Protein AF-A0A375H707-F1 (afdb_monomer_lite)

Foldseek 3Di:
DPDDDDDPVVCCVLCVPADPLLNLLLVLLLVVCLVVVDAAAPDLVSSCVSSVPPDPVSSVSNVVNQVRQWDCPVRHTDGPVSNVRSVVCVVVVVVVVVVVVVPPDDDDDDDDDDDDDDDDDDDDDDDDDDDDDDDDDDDDDDDDDDDDDDDDDDDDDDDDDDDPVPDAFQDALVRLVVVLQVVQVVVVAGDDQDPVNSVVSNVVSVVSDDPVNSVVVSVVVVVVCVVVQDPDHDPWAFFDFFPQPDQKTFDDDVRFGFFFFPDKWKWKADLQGIWIAFQDKWKFFFAPQLFLQDPQKDWDQWDKDALCAQDSVRGSGWIWTAGHQDFFAWGKIKGDKDFDDAQFKKKKKWKWAADLAFKKKKWKFFPPPDPWIWMWMAGLVVQDTPDTDIDDDQKDFPDWDWGDSPPSIIITMTMMGGNDRPRGIIMMMITGDDPNGSTGRGPRGGTIIIGQIGMIRDDTDGDDHHRGMDMDRQWDADRGRIIRGPGRRHGRIIMIMDRDGHSWNPLWDWDWDDPVPLEIEIETFAAFTDPVVLVCVVVCVPPPDDPSGHYPWHWYFPDGRAAADDPPDDDSNYDHPPGHGHIDTD

pLDDT: mean 81.09, std 19.8, range [22.59, 98.62]

Structure (mmCIF, N/CA/C/O backbone):
data_AF-A0A375H707-F1
#
_entry.id   AF-A0A375H707-F1
#
loop_
_atom_site.group_PDB
_atom_site.id
_atom_site.type_symbol
_atom_site.label_atom_id
_atom_site.label_alt_id
_atom_site.label_comp_id
_atom_site.label_asym_id
_atom_site.label_entity_id
_atom_site.label_seq_id
_atom_site.pdbx_PDB_ins_code
_atom_site.Cartn_x
_atom_site.Cartn_y
_atom_site.Cartn_z
_atom_site.occupancy
_atom_site.B_iso_or_equiv
_atom_site.auth_seq_id
_atom_site.auth_comp_id
_atom_site.auth_asym_id
_atom_site.auth_atom_id
_atom_site.pdbx_PDB_model_num
ATOM 1 N N . MET A 1 1 ? -2.850 -8.062 61.785 1.00 69.62 1 MET A N 1
ATOM 2 C CA . MET A 1 1 ? -1.938 -6.912 61.579 1.00 69.62 1 MET A CA 1
ATOM 3 C C . MET A 1 1 ? -1.993 -6.488 60.112 1.00 69.62 1 MET A C 1
ATOM 5 O O . MET A 1 1 ? -1.886 -7.355 59.259 1.00 69.62 1 MET A O 1
ATOM 9 N N . ASN A 1 2 ? -2.177 -5.198 59.787 1.00 67.38 2 ASN A N 1
ATOM 10 C CA . ASN A 1 2 ? -2.318 -4.745 58.382 1.00 67.38 2 ASN A CA 1
ATOM 11 C C . ASN A 1 2 ? -0.975 -4.473 57.673 1.00 67.38 2 ASN A C 1
ATOM 13 O O . ASN A 1 2 ? -0.949 -4.240 56.471 1.00 67.38 2 ASN A O 1
ATOM 17 N N . PHE A 1 3 ? 0.134 -4.454 58.418 1.00 75.31 3 PHE A N 1
ATOM 18 C CA . PHE A 1 3 ? 1.475 -4.169 57.905 1.00 75.31 3 PHE A CA 1
ATOM 19 C C . PHE A 1 3 ? 2.530 -4.835 58.795 1.00 75.31 3 PHE A C 1
ATOM 21 O O . PHE A 1 3 ? 2.496 -4.637 60.008 1.00 75.31 3 PHE A O 1
ATOM 28 N N . TYR A 1 4 ? 3.488 -5.558 58.211 1.00 80.88 4 TYR A N 1
ATOM 29 C CA . TYR A 1 4 ? 4.681 -6.069 58.897 1.00 80.88 4 TYR A CA 1
ATOM 30 C C . TYR A 1 4 ? 5.937 -5.789 58.060 1.00 80.88 4 TYR A C 1
ATOM 32 O O . TYR A 1 4 ? 5.867 -5.622 56.842 1.00 80.88 4 TYR A O 1
ATOM 40 N N . LYS A 1 5 ? 7.104 -5.687 58.710 1.00 79.62 5 LYS A N 1
ATOM 41 C CA . LYS A 1 5 ? 8.368 -5.396 58.017 1.00 79.62 5 LYS A CA 1
ATOM 42 C C . LYS A 1 5 ? 9.015 -6.687 57.526 1.00 79.62 5 LYS A C 1
ATOM 44 O O . LYS A 1 5 ? 9.479 -7.495 58.329 1.00 79.62 5 LYS A O 1
ATOM 49 N N . ARG A 1 6 ? 9.135 -6.832 56.208 1.00 82.56 6 ARG A N 1
ATOM 50 C CA . ARG A 1 6 ? 9.860 -7.936 55.577 1.00 82.56 6 ARG A CA 1
ATOM 51 C C . ARG A 1 6 ? 11.265 -7.493 55.169 1.00 82.56 6 ARG A C 1
ATOM 53 O O . ARG A 1 6 ? 11.438 -6.752 54.208 1.00 82.56 6 ARG A O 1
ATOM 60 N N . TYR A 1 7 ? 12.273 -7.945 55.910 1.00 84.00 7 TYR A N 1
ATOM 61 C CA . TYR A 1 7 ? 13.680 -7.713 55.568 1.00 84.00 7 TYR A CA 1
ATOM 62 C C . TYR A 1 7 ? 14.114 -8.723 54.501 1.00 84.00 7 TYR A C 1
ATOM 64 O O . TYR A 1 7 ? 14.260 -9.908 54.794 1.00 84.00 7 TYR A O 1
ATOM 72 N N . THR A 1 8 ? 14.294 -8.258 53.264 1.00 74.94 8 THR A N 1
ATOM 73 C CA . THR A 1 8 ? 14.594 -9.100 52.092 1.00 74.94 8 THR A CA 1
ATOM 74 C C . THR A 1 8 ? 15.901 -9.876 52.228 1.00 74.94 8 THR A C 1
ATOM 76 O O . THR A 1 8 ? 15.948 -11.036 51.840 1.00 74.94 8 THR A O 1
ATOM 79 N N . GLY A 1 9 ? 16.936 -9.281 52.832 1.00 76.06 9 GLY A N 1
ATOM 80 C CA . GLY A 1 9 ? 18.223 -9.950 53.051 1.00 76.06 9 GLY A CA 1
ATOM 81 C C . GLY A 1 9 ? 18.168 -11.090 54.075 1.00 76.06 9 GLY A C 1
ATOM 82 O O . GLY A 1 9 ? 18.810 -12.115 53.874 1.00 76.06 9 GLY A O 1
ATOM 83 N N . ASP A 1 10 ? 17.383 -10.940 55.145 1.00 79.31 10 ASP A N 1
ATOM 84 C CA . ASP A 1 10 ? 17.199 -12.012 56.136 1.00 79.31 10 ASP A CA 1
ATOM 85 C C . ASP A 1 10 ? 16.290 -13.111 55.590 1.00 79.31 10 ASP A C 1
ATOM 87 O O . ASP A 1 10 ? 16.581 -14.286 55.764 1.00 79.31 10 ASP A O 1
ATOM 91 N N . TYR A 1 11 ? 15.234 -12.725 54.866 1.00 84.38 11 TYR A N 1
ATOM 92 C CA . TYR A 1 11 ? 14.370 -13.674 54.173 1.00 84.38 11 TYR A CA 1
ATOM 93 C C . TYR A 1 11 ? 15.171 -14.535 53.191 1.00 84.38 11 TYR A C 1
ATOM 95 O O . TYR A 1 11 ? 15.154 -15.751 53.302 1.00 84.38 11 TYR A O 1
ATOM 103 N N . ALA A 1 12 ? 15.943 -13.908 52.296 1.00 82.06 12 ALA A N 1
ATOM 104 C CA . ALA A 1 12 ? 16.753 -14.630 51.323 1.00 82.06 12 ALA A CA 1
ATOM 105 C C . ALA A 1 12 ? 17.788 -15.546 51.992 1.00 82.06 12 ALA A C 1
ATOM 107 O O . ALA A 1 12 ? 17.986 -16.660 51.530 1.00 82.06 12 ALA A O 1
ATOM 108 N N . ARG A 1 13 ? 18.425 -15.116 53.091 1.00 86.75 13 ARG A N 1
ATOM 109 C CA . ARG A 1 13 ? 19.383 -15.956 53.827 1.00 86.75 13 ARG A CA 1
ATOM 110 C C . ARG A 1 13 ? 18.732 -17.221 54.392 1.00 86.75 13 ARG A C 1
ATOM 112 O O . ARG A 1 13 ? 19.342 -18.281 54.317 1.00 86.75 13 ARG A O 1
ATOM 119 N N . ASP A 1 14 ? 17.528 -17.091 54.944 1.00 82.62 14 ASP A N 1
ATOM 120 C CA . ASP A 1 14 ? 16.847 -18.167 55.668 1.00 82.62 14 ASP A CA 1
ATOM 121 C C . ASP A 1 14 ? 15.998 -19.070 54.750 1.00 82.62 14 ASP A C 1
ATOM 123 O O . ASP A 1 14 ? 15.586 -20.140 55.188 1.00 82.62 14 ASP A O 1
ATOM 127 N N . THR A 1 15 ? 15.722 -18.668 53.500 1.00 89.25 15 THR A N 1
ATOM 128 C CA . THR A 1 15 ? 14.858 -19.429 52.570 1.00 89.25 15 THR A CA 1
ATOM 129 C C . THR A 1 15 ? 15.505 -19.803 51.234 1.00 89.25 15 THR A C 1
ATOM 131 O O . THR A 1 15 ? 14.836 -20.400 50.394 1.00 89.25 15 THR A O 1
ATOM 134 N N . VAL A 1 16 ? 16.791 -19.499 51.007 1.00 89.25 16 VAL A N 1
ATOM 135 C CA . VAL A 1 16 ? 17.474 -19.753 49.715 1.00 89.25 16 VAL A CA 1
ATOM 136 C C . VAL A 1 16 ? 17.452 -21.221 49.276 1.00 89.25 16 VAL A C 1
ATOM 138 O O . VAL A 1 16 ? 17.502 -21.510 48.083 1.00 89.25 16 VAL A O 1
ATOM 141 N N . HIS A 1 17 ? 17.397 -22.156 50.224 1.00 89.31 17 HIS A N 1
ATOM 142 C CA . HIS A 1 17 ? 17.394 -23.596 49.963 1.00 89.31 17 HIS A CA 1
ATOM 143 C C . HIS A 1 17 ? 15.998 -24.170 49.700 1.00 89.31 17 HIS A C 1
ATOM 145 O O . HIS A 1 17 ? 15.900 -25.342 49.334 1.00 89.31 17 HIS A O 1
ATOM 151 N N . LEU A 1 18 ? 14.936 -23.379 49.875 1.00 92.75 18 LEU A N 1
ATOM 152 C CA . LEU A 1 18 ? 13.570 -23.831 49.637 1.00 92.75 18 LEU A CA 1
ATOM 153 C C . LEU A 1 18 ? 13.277 -23.947 48.142 1.00 92.75 18 LEU A C 1
ATOM 155 O O . LEU A 1 18 ? 13.644 -23.094 47.333 1.00 92.75 18 LEU A O 1
ATOM 159 N N . SER A 1 19 ? 12.552 -24.999 47.768 1.00 93.06 19 SER A N 1
ATOM 160 C CA . SER A 1 19 ? 11.974 -25.091 46.429 1.00 93.06 19 SER A CA 1
ATOM 161 C C . SER A 1 19 ? 10.874 -24.042 46.229 1.00 93.06 19 SER A C 1
ATOM 163 O O . SER A 1 19 ? 10.275 -23.554 47.185 1.00 93.06 19 SER A O 1
ATOM 165 N N . MET A 1 20 ? 10.524 -23.742 44.973 1.00 88.62 20 MET A N 1
ATOM 166 C CA . MET A 1 20 ? 9.453 -22.780 44.648 1.00 88.62 20 MET A CA 1
ATOM 167 C C . MET A 1 20 ? 8.114 -23.091 45.341 1.00 88.62 20 MET A C 1
ATOM 169 O O . MET A 1 20 ? 7.357 -22.182 45.680 1.00 88.62 20 MET A O 1
ATOM 173 N N . VAL A 1 21 ? 7.810 -24.375 45.552 1.00 93.56 21 VAL A N 1
ATOM 174 C CA . VAL A 1 21 ? 6.570 -24.811 46.210 1.00 93.56 21 VAL A CA 1
ATOM 175 C C . VAL A 1 21 ? 6.656 -24.611 47.727 1.00 93.56 21 VAL A C 1
ATOM 177 O O . VAL A 1 21 ? 5.693 -24.143 48.333 1.00 93.56 21 VAL A O 1
ATOM 180 N N . GLU A 1 22 ? 7.806 -24.904 48.338 1.00 92.62 22 GLU A N 1
ATOM 181 C CA . GLU A 1 22 ? 8.055 -24.676 49.769 1.00 92.62 22 GLU A CA 1
ATOM 182 C C . GLU A 1 22 ? 8.103 -23.178 50.101 1.00 92.62 22 GLU A C 1
ATOM 184 O O . GLU A 1 22 ? 7.471 -22.745 51.062 1.00 92.62 22 GLU A O 1
ATOM 189 N N . ASP A 1 23 ? 8.742 -22.360 49.262 1.00 93.62 23 ASP A N 1
ATOM 190 C CA . ASP A 1 23 ? 8.782 -20.901 49.421 1.00 93.62 23 ASP A CA 1
ATOM 191 C C . ASP A 1 23 ? 7.372 -20.285 49.322 1.00 93.62 23 ASP A C 1
ATOM 193 O O . ASP A 1 23 ? 6.954 -19.475 50.157 1.00 93.62 23 ASP A O 1
ATOM 197 N N . GLY A 1 24 ? 6.568 -20.741 48.354 1.00 92.69 24 GLY A N 1
ATOM 198 C CA . GLY A 1 24 ? 5.166 -20.342 48.222 1.00 92.69 24 GLY A CA 1
ATOM 199 C C . GLY A 1 24 ? 4.296 -20.768 49.410 1.00 92.69 24 GLY A C 1
ATOM 200 O O . GLY A 1 24 ? 3.432 -20.002 49.849 1.00 92.69 24 GLY A O 1
ATOM 201 N N . ALA A 1 25 ? 4.521 -21.967 49.955 1.00 94.56 25 ALA A N 1
ATOM 202 C CA . ALA A 1 25 ? 3.844 -22.443 51.158 1.00 94.56 25 ALA A CA 1
ATOM 203 C C . ALA A 1 25 ? 4.223 -21.600 52.386 1.00 94.56 25 ALA A C 1
ATOM 205 O O . ALA A 1 25 ? 3.336 -21.121 53.095 1.00 94.56 25 ALA A O 1
ATOM 206 N N . TYR A 1 26 ? 5.515 -21.350 52.601 1.00 94.94 26 TYR A N 1
ATOM 207 C CA . TYR A 1 26 ? 6.028 -20.563 53.722 1.00 94.94 26 TYR A CA 1
ATOM 208 C C . TYR A 1 26 ? 5.453 -19.144 53.760 1.00 94.94 26 TYR A C 1
ATOM 210 O O . TYR A 1 26 ? 4.942 -18.712 54.796 1.00 94.94 26 TYR A O 1
ATOM 218 N N . ASN A 1 27 ? 5.431 -18.457 52.614 1.00 93.25 27 ASN A N 1
ATOM 219 C CA . ASN A 1 27 ? 4.857 -17.116 52.499 1.00 93.25 27 ASN A CA 1
ATOM 220 C C . ASN A 1 27 ? 3.372 -17.076 52.876 1.00 93.25 27 ASN A C 1
ATOM 222 O O . ASN A 1 27 ? 2.954 -16.236 53.671 1.00 93.25 27 ASN A O 1
ATOM 226 N N . ARG A 1 28 ? 2.569 -18.015 52.360 1.00 94.12 28 ARG A N 1
ATOM 227 C CA . ARG A 1 28 ? 1.126 -18.061 52.650 1.00 94.12 28 ARG A CA 1
ATOM 228 C C . ARG A 1 28 ? 0.836 -18.336 54.120 1.00 94.12 28 ARG A C 1
ATOM 230 O O . ARG A 1 28 ? -0.092 -17.754 54.681 1.00 94.12 28 ARG A O 1
ATOM 237 N N . LEU A 1 29 ? 1.627 -19.207 54.744 1.00 94.69 29 LEU A N 1
ATOM 238 C CA . LEU A 1 29 ? 1.511 -19.498 56.169 1.00 94.69 29 LEU A CA 1
ATOM 239 C C . LEU A 1 29 ? 1.897 -18.287 57.027 1.00 94.69 29 LEU A C 1
ATOM 241 O O . LEU A 1 29 ? 1.181 -17.974 57.979 1.00 94.69 29 LEU A O 1
ATOM 245 N N . MET A 1 30 ? 2.968 -17.569 56.669 1.00 92.69 30 MET A N 1
ATOM 246 C CA . MET A 1 30 ? 3.344 -16.315 57.327 1.00 92.69 30 MET A CA 1
ATOM 247 C C . MET A 1 30 ? 2.255 -15.248 57.206 1.00 92.69 30 MET A C 1
ATOM 249 O O . MET A 1 30 ? 1.850 -14.681 58.220 1.00 92.69 30 MET A O 1
ATOM 253 N N . ASP A 1 31 ? 1.756 -14.988 55.996 1.00 90.56 31 ASP A N 1
ATOM 254 C CA . ASP A 1 31 ? 0.742 -13.957 55.752 1.00 90.56 31 ASP A CA 1
ATOM 255 C C . ASP A 1 31 ? -0.543 -14.245 56.534 1.00 90.56 31 ASP A C 1
ATOM 257 O O . ASP A 1 31 ? -1.110 -13.353 57.172 1.00 90.56 31 ASP A O 1
ATOM 261 N N . PHE A 1 32 ? -0.974 -15.510 56.568 1.00 92.56 32 PHE A N 1
ATOM 262 C CA . PHE A 1 32 ? -2.116 -15.915 57.381 1.00 92.56 32 PHE A CA 1
ATOM 263 C C . PHE A 1 32 ? -1.867 -15.672 58.877 1.00 92.56 32 PHE A C 1
ATOM 265 O O . PHE A 1 32 ? -2.732 -15.114 59.560 1.00 92.56 32 PHE A O 1
ATOM 272 N N . TYR A 1 33 ? -0.685 -16.025 59.388 1.00 92.88 33 TYR A N 1
ATOM 273 C CA . TYR A 1 33 ? -0.327 -15.816 60.792 1.00 92.88 33 TYR A CA 1
ATOM 274 C C . TYR A 1 33 ? -0.305 -14.318 61.142 1.00 92.88 33 TYR A C 1
ATOM 276 O O . TYR A 1 33 ? -0.963 -13.902 62.093 1.00 92.88 33 TYR A O 1
ATOM 284 N N . TYR A 1 34 ? 0.352 -13.468 60.348 1.00 89.62 34 TYR A N 1
ATOM 285 C CA . TYR A 1 34 ? 0.357 -12.016 60.577 1.00 89.62 34 TYR A CA 1
ATOM 286 C C . TYR A 1 34 ? -1.035 -11.383 60.444 1.00 89.62 34 TYR A C 1
ATOM 288 O O . TYR A 1 34 ? -1.360 -10.437 61.172 1.00 89.62 34 TYR A O 1
ATOM 296 N N . SER A 1 35 ? -1.878 -11.891 59.540 1.00 87.25 35 SER A N 1
ATOM 297 C CA . SER A 1 35 ? -3.237 -11.374 59.357 1.00 87.25 35 SER A CA 1
ATOM 298 C C . SER A 1 35 ? -4.132 -11.673 60.562 1.00 87.25 35 SER A C 1
ATOM 300 O O . SER A 1 35 ? -4.827 -10.774 61.039 1.00 87.25 35 SER A O 1
ATOM 302 N N . THR A 1 36 ? -4.068 -12.897 61.097 1.00 87.31 36 THR A N 1
ATOM 303 C CA . THR A 1 36 ? -4.920 -13.347 62.206 1.00 87.31 36 THR A CA 1
ATOM 304 C C . THR A 1 36 ? -4.326 -13.064 63.581 1.00 87.31 36 THR A C 1
ATOM 306 O O . THR A 1 36 ? -5.062 -13.086 64.567 1.00 87.31 36 THR A O 1
ATOM 309 N N . GLU A 1 37 ? -3.016 -12.805 63.648 1.00 88.38 37 GLU A N 1
ATOM 310 C CA . GLU A 1 37 ? -2.221 -12.656 64.875 1.00 88.38 37 GLU A CA 1
ATOM 311 C C . GLU A 1 37 ? -2.341 -13.867 65.819 1.00 88.38 37 GLU A C 1
ATOM 313 O O . GLU A 1 37 ? -2.139 -13.760 67.031 1.00 88.38 37 GLU A O 1
ATOM 318 N N . LYS A 1 38 ? -2.690 -15.035 65.265 1.00 87.94 38 LYS A N 1
ATOM 319 C CA . LYS A 1 38 ? -2.905 -16.287 65.993 1.00 87.94 38 LYS A CA 1
ATOM 320 C C . LYS A 1 38 ? -2.035 -17.403 65.408 1.00 87.94 38 LYS A C 1
ATOM 322 O O . LYS A 1 38 ? -1.805 -17.398 64.199 1.00 87.94 38 LYS A O 1
ATOM 327 N N . PRO A 1 39 ? -1.603 -18.375 66.236 1.00 91.56 39 PRO A N 1
ATOM 328 C CA . PRO A 1 39 ? -0.927 -19.576 65.755 1.00 91.56 39 PRO A CA 1
ATOM 329 C C . PRO A 1 39 ? -1.718 -20.287 64.657 1.00 91.56 39 PRO A C 1
ATOM 331 O O . PRO A 1 39 ? -2.953 -20.247 64.642 1.00 91.56 39 PRO A O 1
ATOM 334 N N . LEU A 1 40 ? -1.007 -20.970 63.760 1.00 94.56 40 LEU A N 1
ATOM 335 C CA . LEU A 1 40 ? -1.653 -21.811 62.756 1.00 94.56 40 LEU A CA 1
ATOM 336 C C . LEU A 1 40 ? -2.401 -22.967 63.447 1.00 94.56 40 LEU A C 1
ATOM 338 O O . LEU A 1 40 ? -1.942 -23.445 64.488 1.00 94.56 40 LEU A O 1
ATOM 342 N N . PRO A 1 41 ? -3.519 -23.455 62.879 1.00 93.12 41 PRO A N 1
ATOM 343 C CA . PRO A 1 41 ? -4.287 -24.549 63.472 1.00 93.12 41 PRO A CA 1
ATOM 344 C C . PRO A 1 41 ? -3.460 -25.827 63.678 1.00 93.12 41 PRO A C 1
ATOM 346 O O . PRO A 1 41 ? -2.634 -26.165 62.835 1.00 93.12 41 PRO A O 1
ATOM 349 N N . ALA A 1 42 ? -3.743 -26.587 64.743 1.00 90.00 42 ALA A N 1
ATOM 350 C CA . ALA A 1 42 ? -3.134 -27.906 64.968 1.00 90.00 42 ALA A CA 1
ATOM 351 C C . ALA A 1 42 ? -3.553 -28.952 63.913 1.00 90.00 42 ALA A C 1
ATOM 353 O O . ALA A 1 42 ? -2.821 -29.901 63.634 1.00 90.00 42 ALA A O 1
ATOM 354 N N . ASP A 1 43 ? -4.731 -28.783 63.298 1.00 91.62 43 ASP A N 1
ATOM 355 C CA . ASP A 1 43 ? -5.188 -29.654 62.213 1.00 91.62 43 ASP A CA 1
ATOM 356 C C . ASP A 1 43 ? -4.417 -29.373 60.915 1.00 91.62 43 ASP A C 1
ATOM 358 O O . ASP A 1 43 ? -4.642 -28.365 60.239 1.00 91.62 43 ASP A O 1
ATOM 362 N N . ARG A 1 44 ? -3.567 -30.324 60.511 1.00 89.88 44 ARG A N 1
ATOM 363 C CA . ARG A 1 44 ? -2.792 -30.254 59.264 1.00 89.88 44 ARG A CA 1
ATOM 364 C C . ARG A 1 44 ? -3.658 -30.037 58.026 1.00 89.88 44 ARG A C 1
ATOM 366 O O . ARG A 1 44 ? -3.244 -29.316 57.123 1.00 89.88 44 ARG A O 1
ATOM 373 N N . LYS A 1 45 ? -4.882 -30.582 57.976 1.00 90.88 45 LYS A N 1
ATOM 374 C CA . LYS A 1 45 ? -5.777 -30.374 56.822 1.00 90.88 45 LYS A CA 1
ATOM 375 C C . LYS A 1 45 ? -6.203 -28.915 56.690 1.00 90.88 45 LYS A C 1
ATOM 377 O O . LYS A 1 45 ? -6.343 -28.420 55.571 1.00 90.88 45 LYS A O 1
ATOM 382 N N . ALA A 1 46 ? -6.395 -28.221 57.809 1.00 91.06 46 ALA A N 1
ATOM 383 C CA . ALA A 1 46 ? -6.663 -26.790 57.806 1.00 91.06 46 ALA A CA 1
ATOM 384 C C . ALA A 1 46 ? -5.433 -26.000 57.335 1.00 91.06 46 ALA A C 1
ATOM 386 O O . ALA A 1 46 ? -5.576 -25.082 56.530 1.00 91.06 46 ALA A O 1
ATOM 387 N N . VAL A 1 47 ? -4.229 -26.406 57.747 1.00 94.06 47 VAL A N 1
ATOM 388 C CA . VAL A 1 47 ? -2.976 -25.769 57.312 1.00 94.06 47 VAL A CA 1
ATOM 389 C C . VAL A 1 47 ? -2.733 -25.944 55.808 1.00 94.06 47 VAL A C 1
ATOM 391 O O . VAL A 1 47 ? -2.406 -24.971 55.129 1.00 94.06 47 VAL A O 1
ATOM 394 N N . TYR A 1 48 ? -3.001 -27.125 55.243 1.00 96.19 48 TYR A N 1
ATOM 395 C CA . TYR A 1 48 ? -2.925 -27.336 53.791 1.00 96.19 48 TYR A CA 1
ATOM 396 C C . TYR A 1 48 ? -3.894 -26.431 53.025 1.00 96.19 48 TYR A C 1
ATOM 398 O O . TYR A 1 48 ? -3.524 -25.859 52.002 1.00 96.19 48 TYR A O 1
ATOM 406 N N . ARG A 1 49 ? -5.115 -26.223 53.541 1.00 93.38 49 ARG A N 1
ATOM 407 C CA . ARG A 1 49 ? -6.079 -25.288 52.935 1.00 93.38 49 ARG A CA 1
ATOM 408 C C . ARG A 1 49 ? -5.599 -23.839 52.989 1.00 93.38 49 ARG A C 1
ATOM 410 O O . ARG A 1 49 ? -5.780 -23.123 52.009 1.00 93.38 49 ARG A O 1
ATOM 417 N N . ILE A 1 50 ? -4.965 -23.423 54.088 1.00 93.31 50 ILE A N 1
ATOM 418 C CA . ILE A 1 50 ? -4.372 -22.081 54.224 1.00 93.31 50 ILE A CA 1
ATOM 419 C C . ILE A 1 50 ? -3.252 -21.887 53.192 1.00 93.31 50 ILE A C 1
ATOM 421 O O . ILE A 1 50 ? -3.237 -20.888 52.474 1.00 93.31 50 ILE A O 1
ATOM 425 N N . ALA A 1 51 ? -2.360 -22.870 53.055 1.00 93.12 51 ALA A N 1
ATOM 426 C CA . ALA A 1 51 ? -1.278 -22.849 52.070 1.00 93.12 51 ALA A CA 1
ATOM 427 C C . ALA A 1 51 ? -1.750 -23.076 50.617 1.00 93.12 51 ALA A C 1
ATOM 429 O O . ALA A 1 51 ? -0.967 -22.886 49.685 1.00 93.12 51 ALA A O 1
ATOM 430 N N . ARG A 1 52 ? -3.028 -23.439 50.423 1.00 93.69 52 ARG A N 1
ATOM 431 C CA . ARG A 1 52 ? -3.642 -23.867 49.152 1.00 93.69 52 ARG A CA 1
ATOM 432 C C . ARG A 1 52 ? -2.995 -25.115 48.536 1.00 93.69 52 ARG A C 1
ATOM 434 O O . ARG A 1 52 ? -3.032 -25.279 47.326 1.00 93.69 52 ARG A O 1
ATOM 441 N N . ALA A 1 53 ? -2.446 -25.993 49.370 1.00 94.06 53 ALA A N 1
ATOM 442 C CA . ALA A 1 53 ? -1.858 -27.261 48.957 1.00 94.06 53 ALA A CA 1
ATOM 443 C C . ALA A 1 53 ? -2.958 -28.303 48.693 1.00 94.06 53 ALA A C 1
ATOM 445 O O . ALA A 1 53 ? -3.548 -28.865 49.623 1.00 94.06 53 ALA A O 1
ATOM 446 N N . THR A 1 54 ? -3.261 -28.535 47.418 1.00 89.12 54 THR A N 1
ATOM 447 C CA . THR A 1 54 ? -4.341 -29.424 46.965 1.00 89.12 54 THR A CA 1
ATOM 448 C C . THR A 1 54 ? -3.848 -30.820 46.611 1.00 89.12 54 THR A C 1
ATOM 450 O O . THR A 1 54 ? -4.577 -31.790 46.835 1.00 89.12 54 THR A O 1
ATOM 453 N N . ASP A 1 55 ? -2.610 -30.946 46.135 1.00 92.75 55 ASP A N 1
ATOM 454 C CA . ASP A 1 55 ? -2.002 -32.233 45.806 1.00 92.75 55 ASP A CA 1
ATOM 455 C C . ASP A 1 55 ? -1.010 -32.729 46.879 1.00 92.75 55 ASP A C 1
ATOM 457 O O . ASP A 1 55 ? -0.660 -32.031 47.833 1.00 92.75 55 ASP A O 1
ATOM 461 N N . LYS A 1 56 ? -0.569 -33.989 46.755 1.00 92.44 56 LYS A N 1
ATOM 462 C CA . LYS A 1 56 ? 0.320 -34.625 47.743 1.00 92.44 56 LYS A CA 1
ATOM 463 C C . LYS A 1 56 ? 1.740 -34.048 47.749 1.00 92.44 56 LYS A C 1
ATOM 465 O O . LYS A 1 56 ? 2.409 -34.139 48.776 1.00 92.44 56 LYS A O 1
ATOM 470 N N . ALA A 1 57 ? 2.217 -33.514 46.626 1.00 90.25 57 ALA A N 1
ATOM 471 C CA . ALA A 1 57 ? 3.550 -32.926 46.538 1.00 90.25 57 ALA A CA 1
ATOM 472 C C . ALA A 1 57 ? 3.571 -31.560 47.238 1.00 90.25 57 ALA A C 1
ATOM 474 O O . ALA A 1 57 ? 4.467 -31.296 48.037 1.00 90.25 57 ALA A O 1
ATOM 475 N N . GLU A 1 58 ? 2.529 -30.752 47.035 1.00 93.50 58 GLU A N 1
ATOM 476 C CA . GLU A 1 58 ? 2.306 -29.492 47.744 1.00 93.50 58 GLU A CA 1
ATOM 477 C C . GLU A 1 58 ? 2.111 -29.716 49.250 1.00 93.50 58 GLU A C 1
ATOM 479 O O . GLU A 1 58 ? 2.686 -28.997 50.064 1.00 93.50 58 GLU A O 1
ATOM 484 N N . GLN A 1 59 ? 1.353 -30.743 49.652 1.00 94.81 59 GLN A N 1
ATOM 485 C CA . GLN A 1 59 ? 1.176 -31.083 51.073 1.00 94.81 59 GLN A CA 1
ATOM 486 C C . GLN A 1 59 ? 2.504 -31.467 51.733 1.00 94.81 59 GLN A C 1
ATOM 488 O O . GLN A 1 59 ? 2.786 -31.028 52.847 1.00 94.81 59 GLN A O 1
ATOM 493 N N . LYS A 1 60 ? 3.356 -32.218 51.024 1.00 94.44 60 LYS A N 1
ATOM 494 C CA . LYS A 1 60 ? 4.697 -32.568 51.503 1.00 94.44 60 LYS A CA 1
ATOM 495 C C . LYS A 1 60 ? 5.598 -31.335 51.646 1.00 94.44 60 LYS A C 1
ATOM 497 O O . LYS A 1 60 ? 6.356 -31.261 52.609 1.00 94.44 60 LYS A O 1
ATOM 502 N N . ALA A 1 61 ? 5.497 -30.368 50.733 1.00 93.69 61 ALA A N 1
ATOM 503 C CA . ALA A 1 61 ? 6.200 -29.089 50.842 1.00 93.69 61 ALA A CA 1
ATOM 504 C C . ALA A 1 61 ? 5.731 -28.284 52.068 1.00 93.69 61 ALA A C 1
ATOM 506 O O . ALA A 1 61 ? 6.550 -27.753 52.811 1.00 93.69 61 ALA A O 1
ATOM 507 N N . VAL A 1 62 ? 4.421 -28.253 52.341 1.00 95.31 62 VAL A N 1
ATOM 508 C CA . VAL A 1 62 ? 3.880 -27.629 53.561 1.00 95.31 62 VAL A CA 1
ATOM 509 C C . VAL A 1 62 ? 4.394 -28.331 54.819 1.00 95.31 62 VAL A C 1
ATOM 511 O O . VAL A 1 62 ? 4.789 -27.655 55.764 1.00 95.31 62 VAL A O 1
ATOM 514 N N . ASP A 1 63 ? 4.432 -29.666 54.840 1.00 94.88 63 ASP A N 1
ATOM 515 C CA . ASP A 1 63 ? 4.967 -30.424 55.979 1.00 94.88 63 ASP A CA 1
ATOM 516 C C . ASP A 1 63 ? 6.461 -30.138 56.218 1.00 94.88 63 ASP A C 1
ATOM 518 O O . ASP A 1 63 ? 6.874 -29.987 57.368 1.00 94.88 63 ASP A O 1
ATOM 522 N N . SER A 1 64 ? 7.248 -30.029 55.141 1.00 94.62 64 SER A N 1
ATOM 523 C CA . SER A 1 64 ? 8.671 -29.653 55.167 1.00 94.62 64 SER A CA 1
ATOM 524 C C . SER A 1 64 ? 8.853 -28.290 55.844 1.00 94.62 64 SER A C 1
ATOM 526 O O . SER A 1 64 ? 9.506 -28.180 56.884 1.00 94.62 64 SER A O 1
ATOM 528 N N . VAL A 1 65 ? 8.128 -27.281 55.354 1.00 95.31 65 VAL A N 1
ATOM 529 C CA . VAL A 1 65 ? 8.138 -25.909 55.882 1.00 95.31 65 VAL A CA 1
ATOM 530 C C . VAL A 1 65 ? 7.675 -25.838 57.339 1.00 95.31 65 VAL A C 1
ATOM 532 O O . VAL A 1 65 ? 8.278 -25.130 58.146 1.00 95.31 65 VAL A O 1
ATOM 535 N N . LEU A 1 66 ? 6.613 -26.563 57.703 1.00 94.50 66 LEU A N 1
ATOM 536 C CA . LEU A 1 66 ? 6.128 -26.607 59.084 1.00 94.50 66 LEU A CA 1
ATOM 537 C C . LEU A 1 66 ? 7.177 -27.183 60.030 1.00 94.50 66 LEU A C 1
ATOM 539 O O . LEU A 1 66 ? 7.348 -26.652 61.120 1.00 94.50 66 LEU A O 1
ATOM 543 N N . SER A 1 67 ? 7.875 -28.242 59.616 1.00 92.44 67 SER A N 1
ATOM 544 C CA . SER A 1 67 ? 8.898 -28.883 60.446 1.00 92.44 67 SER A CA 1
ATOM 545 C C . SER A 1 67 ? 10.141 -28.017 60.656 1.00 92.44 67 SER A C 1
ATOM 547 O O . SER A 1 67 ? 10.793 -28.125 61.693 1.00 92.44 67 SER A O 1
ATOM 549 N N . GLU A 1 68 ? 10.456 -27.158 59.687 1.00 92.75 68 GLU A N 1
ATOM 550 C CA . GLU A 1 68 ? 11.670 -26.349 59.695 1.00 92.75 68 GLU A CA 1
ATOM 551 C C . GLU A 1 68 ? 11.471 -24.988 60.375 1.00 92.75 68 GLU A C 1
ATOM 553 O O . GLU A 1 68 ? 12.279 -24.587 61.216 1.00 92.75 68 GLU A O 1
ATOM 558 N N . PHE A 1 69 ? 10.384 -24.279 60.056 1.00 92.94 69 PHE A N 1
ATOM 559 C CA . PHE A 1 69 ? 10.199 -22.888 60.487 1.00 92.94 69 PHE A CA 1
ATOM 560 C C . PHE A 1 69 ? 9.189 -22.712 61.625 1.00 92.94 69 PHE A C 1
ATOM 562 O O . PHE A 1 69 ? 9.155 -21.654 62.262 1.00 92.94 69 PHE A O 1
ATOM 569 N N . PHE A 1 70 ? 8.367 -23.726 61.909 1.00 93.88 70 PHE A N 1
ATOM 570 C CA . PHE A 1 70 ? 7.314 -23.638 62.916 1.00 93.88 70 PHE A CA 1
ATOM 571 C C . PHE A 1 70 ? 7.514 -24.640 64.057 1.00 93.88 70 PHE A C 1
ATOM 573 O O . PHE A 1 70 ? 7.994 -25.754 63.890 1.00 93.88 70 PHE A O 1
ATOM 580 N N . GLN A 1 71 ? 7.124 -24.226 65.259 1.00 91.94 71 GLN A N 1
ATOM 581 C CA . GLN A 1 71 ? 7.158 -25.046 66.463 1.00 91.94 71 GLN A CA 1
ATOM 582 C C . GLN A 1 71 ? 5.763 -25.609 66.720 1.00 91.94 71 GLN A C 1
ATOM 584 O O . GLN A 1 71 ? 4.816 -24.841 66.903 1.00 91.94 71 GLN A O 1
ATOM 589 N N . ASP A 1 72 ? 5.636 -26.933 66.739 1.00 90.94 72 ASP A N 1
ATOM 590 C CA . ASP A 1 72 ? 4.398 -27.617 67.114 1.00 90.94 72 ASP A CA 1
ATOM 591 C C . ASP A 1 72 ? 4.230 -27.577 68.639 1.00 90.94 72 ASP A C 1
ATOM 593 O O . ASP A 1 72 ? 5.039 -28.139 69.381 1.00 90.94 72 ASP A O 1
ATOM 597 N N . THR A 1 73 ? 3.200 -26.878 69.118 1.00 86.38 73 THR A N 1
ATOM 598 C CA . THR A 1 73 ? 2.895 -26.771 70.552 1.00 86.38 73 THR A CA 1
ATOM 599 C C . THR A 1 73 ? 1.693 -27.619 70.970 1.00 86.38 73 THR A C 1
ATOM 601 O O . THR A 1 73 ? 1.151 -27.402 72.051 1.00 86.38 73 THR A O 1
ATOM 604 N N . GLY A 1 74 ? 1.215 -28.538 70.122 1.00 76.25 74 GLY A N 1
ATOM 605 C CA . GLY A 1 74 ? 0.025 -29.368 70.360 1.00 76.25 74 GLY A CA 1
ATOM 606 C C . GLY A 1 74 ? -1.313 -28.626 70.217 1.00 76.25 74 GLY A C 1
ATOM 607 O O . GLY A 1 74 ? -2.294 -29.203 69.758 1.00 76.25 74 GLY A O 1
ATOM 608 N N . GLU A 1 75 ? -1.354 -27.332 70.543 1.00 79.81 75 GLU A N 1
ATOM 609 C CA . GLU A 1 75 ? -2.507 -26.441 70.319 1.00 79.81 75 GLU A CA 1
ATOM 610 C C . GLU A 1 75 ? -2.471 -25.727 68.952 1.00 79.81 75 GLU A C 1
ATOM 612 O O . GLU A 1 75 ? -3.464 -25.133 68.528 1.00 79.81 75 GLU A O 1
ATOM 617 N N . GLY A 1 76 ? -1.339 -25.789 68.244 1.00 89.00 76 GLY A N 1
ATOM 618 C CA . GLY A 1 76 ? -1.121 -25.147 66.947 1.00 89.00 76 GLY A CA 1
ATOM 619 C C . GLY A 1 76 ? 0.362 -25.004 66.603 1.00 89.00 76 GLY A C 1
ATOM 620 O O . GLY A 1 76 ? 1.227 -25.360 67.403 1.00 89.00 76 GLY A O 1
ATOM 621 N N . PHE A 1 77 ? 0.657 -24.456 65.422 1.00 93.94 77 PHE A N 1
ATOM 622 C CA . PHE A 1 77 ? 2.033 -24.204 64.982 1.00 93.94 77 PHE A CA 1
ATOM 623 C C . PHE A 1 77 ? 2.407 -22.734 65.176 1.00 93.94 77 PHE A C 1
ATOM 625 O O . PHE A 1 77 ? 1.753 -21.832 64.640 1.00 93.94 77 PHE A O 1
ATOM 632 N N . ARG A 1 78 ? 3.474 -22.494 65.945 1.00 94.00 78 ARG A N 1
ATOM 633 C CA . ARG A 1 78 ? 3.964 -21.159 66.311 1.00 94.00 78 ARG A CA 1
ATOM 634 C C . ARG A 1 78 ? 5.237 -20.782 65.574 1.00 94.00 78 ARG A C 1
ATOM 636 O O . ARG A 1 78 ? 6.091 -21.628 65.337 1.00 94.00 78 ARG A O 1
ATOM 643 N N . HIS A 1 79 ? 5.402 -19.496 65.273 1.00 93.62 79 HIS A N 1
ATOM 644 C CA . HIS A 1 79 ? 6.603 -18.986 64.614 1.00 93.62 79 HIS A CA 1
ATOM 645 C C . HIS A 1 79 ? 7.307 -17.948 65.491 1.00 93.62 79 HIS A C 1
ATOM 647 O O . HIS A 1 79 ? 6.801 -16.846 65.713 1.00 93.62 79 HIS A O 1
ATOM 653 N N . LYS A 1 80 ? 8.524 -18.275 65.944 1.00 87.81 80 LYS A N 1
ATOM 654 C CA . LYS A 1 80 ? 9.283 -17.508 66.952 1.00 87.81 80 LYS A CA 1
ATOM 655 C C . LYS A 1 80 ? 9.417 -16.017 66.621 1.00 87.81 80 LYS A C 1
ATOM 657 O O . LYS A 1 80 ? 9.261 -15.167 67.494 1.00 87.81 80 LYS A O 1
ATOM 662 N N . ARG A 1 81 ? 9.716 -15.691 65.359 1.00 87.00 81 ARG A N 1
ATOM 663 C CA . ARG A 1 81 ? 9.866 -14.298 64.908 1.00 87.00 81 ARG A CA 1
ATOM 664 C C . ARG A 1 81 ? 8.539 -13.536 64.882 1.00 87.00 81 ARG A C 1
ATOM 666 O O . ARG A 1 81 ? 8.506 -12.387 65.309 1.00 87.00 81 ARG A O 1
ATOM 673 N N . ILE A 1 82 ? 7.473 -14.177 64.405 1.00 88.81 82 ILE A N 1
ATOM 674 C CA . ILE A 1 82 ? 6.156 -13.551 64.239 1.00 88.81 82 ILE A CA 1
ATOM 675 C C . ILE A 1 82 ? 5.581 -13.234 65.619 1.00 88.81 82 ILE A C 1
ATOM 677 O O . ILE A 1 82 ? 5.184 -12.100 65.868 1.00 88.81 82 ILE A O 1
ATOM 681 N N . ASP A 1 83 ? 5.658 -14.186 66.554 1.00 89.69 83 ASP A N 1
ATOM 682 C CA . ASP A 1 83 ? 5.220 -13.985 67.939 1.00 89.69 83 ASP A CA 1
ATOM 683 C C . ASP A 1 83 ? 5.977 -12.821 68.614 1.00 89.69 83 ASP A C 1
ATOM 685 O O . ASP A 1 83 ? 5.367 -11.978 69.273 1.00 89.69 83 ASP A O 1
ATOM 689 N N . ALA A 1 84 ? 7.293 -12.707 68.396 1.00 86.56 84 ALA A N 1
ATOM 690 C CA . ALA A 1 84 ? 8.096 -11.605 68.932 1.00 86.56 84 ALA A CA 1
ATOM 691 C C . ALA A 1 84 ? 7.751 -10.235 68.312 1.00 86.56 84 ALA A C 1
ATOM 693 O O . ALA A 1 84 ? 7.850 -9.208 68.988 1.00 86.56 84 ALA A O 1
ATOM 694 N N . GLU A 1 85 ? 7.369 -10.191 67.035 1.00 85.31 85 GLU A N 1
ATOM 695 C CA . GLU A 1 85 ? 6.938 -8.959 66.364 1.00 85.31 85 GLU A CA 1
ATOM 696 C C . GLU A 1 85 ? 5.532 -8.529 66.802 1.00 85.31 85 GLU A C 1
ATOM 698 O O . GLU A 1 85 ? 5.322 -7.343 67.071 1.00 85.31 85 GLU A O 1
ATOM 703 N N . ILE A 1 86 ? 4.606 -9.481 66.961 1.00 85.81 86 ILE A N 1
ATOM 704 C CA . ILE A 1 86 ? 3.263 -9.230 67.501 1.00 85.81 86 ILE A CA 1
ATOM 705 C C . ILE A 1 86 ? 3.370 -8.674 68.927 1.00 85.81 86 ILE A C 1
ATOM 707 O O . ILE A 1 86 ? 2.758 -7.650 69.232 1.00 85.81 86 ILE A O 1
ATOM 711 N N . GLU A 1 87 ? 4.204 -9.268 69.788 1.00 85.19 87 GLU A N 1
ATOM 712 C CA . GLU A 1 87 ? 4.395 -8.796 71.167 1.00 85.19 87 GLU A CA 1
ATOM 713 C C . GLU A 1 87 ? 4.956 -7.365 71.226 1.00 85.19 87 GLU A C 1
ATOM 715 O O . GLU A 1 87 ? 4.499 -6.540 72.016 1.00 85.19 87 GLU A O 1
ATOM 720 N N . LYS A 1 88 ? 5.890 -7.019 70.328 1.00 83.19 88 LYS A N 1
ATOM 721 C CA . LYS A 1 88 ? 6.415 -5.647 70.202 1.00 83.19 88 LYS A CA 1
ATOM 722 C C . LYS A 1 88 ? 5.375 -4.650 69.681 1.00 83.19 88 LYS A C 1
ATOM 724 O O . LYS A 1 88 ? 5.485 -3.457 69.973 1.00 83.19 88 LYS A O 1
ATOM 729 N N . ALA A 1 89 ? 4.397 -5.100 68.894 1.00 78.94 89 ALA A N 1
ATOM 730 C CA . ALA A 1 89 ? 3.366 -4.245 68.308 1.00 78.94 89 ALA A CA 1
ATOM 731 C C . ALA A 1 89 ? 2.209 -3.939 69.278 1.00 78.94 89 ALA A C 1
ATOM 733 O O . ALA A 1 89 ? 1.681 -2.823 69.241 1.00 78.94 89 ALA A O 1
ATOM 734 N N . LYS A 1 90 ? 1.864 -4.871 70.182 1.00 76.38 90 LYS A N 1
ATOM 735 C CA . LYS A 1 90 ? 0.774 -4.740 71.173 1.00 76.38 90 LYS A CA 1
ATOM 736 C C . LYS A 1 90 ? 0.721 -3.391 71.913 1.00 76.38 90 LYS A C 1
ATOM 738 O O . LYS A 1 90 ? -0.305 -2.721 71.805 1.00 76.38 90 LYS A O 1
ATOM 743 N N . PRO A 1 91 ? 1.794 -2.892 72.563 1.00 76.00 91 PRO A N 1
ATOM 744 C CA . PRO A 1 91 ? 1.714 -1.646 73.334 1.00 76.00 91 PRO A CA 1
ATOM 745 C C . PRO A 1 91 ? 1.427 -0.408 72.469 1.00 76.00 91 PRO A C 1
ATOM 747 O O . PRO A 1 91 ? 0.759 0.523 72.916 1.00 76.00 91 PRO A O 1
ATOM 750 N N . LYS A 1 92 ? 1.889 -0.388 71.209 1.00 73.69 92 LYS A N 1
ATOM 751 C CA . LYS A 1 92 ? 1.585 0.698 70.260 1.00 73.69 92 LYS A CA 1
ATOM 752 C C . LYS A 1 92 ? 0.143 0.637 69.769 1.00 73.69 92 LYS A C 1
ATOM 754 O O . LYS A 1 92 ? -0.485 1.681 69.609 1.00 73.69 92 LYS A O 1
ATOM 759 N N . VAL A 1 93 ?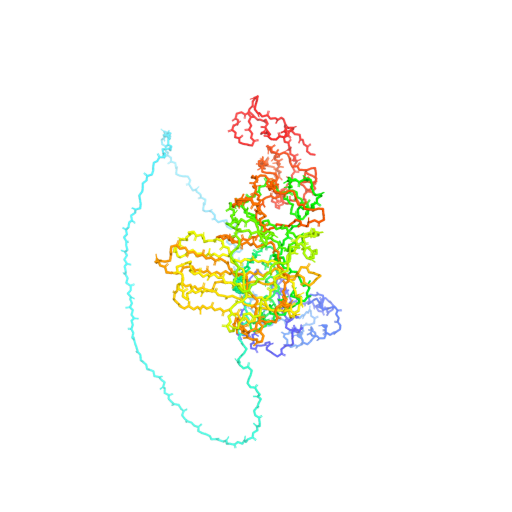 -0.370 -0.567 69.525 1.00 69.44 93 VAL A N 1
ATOM 760 C CA . VAL A 1 93 ? -1.763 -0.779 69.118 1.00 69.44 93 VAL A CA 1
ATOM 761 C C . VAL A 1 93 ? -2.708 -0.366 70.245 1.00 69.44 93 VAL A C 1
ATOM 763 O O . VAL A 1 93 ? -3.653 0.377 69.987 1.00 69.44 93 VAL A O 1
ATOM 766 N N . ASP A 1 94 ? -2.412 -0.740 71.489 1.00 75.38 94 ASP A N 1
ATOM 767 C CA . ASP A 1 94 ? -3.223 -0.374 72.653 1.00 75.38 94 ASP A CA 1
ATOM 768 C C . ASP A 1 94 ? -3.196 1.137 72.930 1.00 75.38 94 ASP A C 1
ATOM 770 O O . ASP A 1 94 ? -4.252 1.744 73.122 1.00 75.38 94 ASP A O 1
ATOM 774 N N . ALA A 1 95 ? -2.025 1.781 72.839 1.00 72.94 95 ALA A N 1
ATOM 775 C CA . ALA A 1 95 ? -1.904 3.237 72.967 1.00 72.94 95 ALA A CA 1
ATOM 776 C C . ALA A 1 95 ? -2.668 3.991 71.861 1.00 72.94 95 ALA A C 1
ATOM 778 O O . ALA A 1 95 ? -3.353 4.980 72.128 1.00 72.94 95 ALA A O 1
ATOM 779 N N . ASN A 1 96 ? -2.609 3.506 70.616 1.00 72.81 96 ASN A N 1
ATOM 780 C CA . ASN A 1 96 ? -3.362 4.086 69.504 1.00 72.81 96 ASN A CA 1
ATOM 781 C C . ASN A 1 96 ? -4.873 3.851 69.645 1.00 72.81 96 ASN A C 1
ATOM 783 O O . ASN A 1 96 ? -5.662 4.733 69.306 1.00 72.81 96 ASN A O 1
ATOM 787 N N . ARG A 1 97 ? -5.291 2.701 70.185 1.00 72.75 97 ARG A N 1
ATOM 788 C CA . ARG A 1 97 ? -6.697 2.387 70.469 1.00 72.75 97 ARG A CA 1
ATOM 789 C C . ARG A 1 97 ? -7.259 3.268 71.586 1.00 72.75 97 ARG A C 1
ATOM 791 O O . ARG A 1 97 ? -8.388 3.743 71.473 1.00 72.75 97 ARG A O 1
ATOM 798 N N . GLU A 1 98 ? -6.478 3.529 72.632 1.00 73.12 98 GLU A N 1
ATOM 799 C CA . GLU A 1 98 ? -6.802 4.502 73.684 1.00 73.12 98 GLU A CA 1
ATOM 800 C C . GLU A 1 98 ? -6.905 5.934 73.144 1.00 73.12 98 GLU A C 1
ATOM 802 O O . GLU A 1 98 ? -7.864 6.642 73.451 1.00 73.12 98 GLU A O 1
ATOM 807 N N . ASN A 1 99 ? -5.958 6.358 72.305 1.00 68.06 99 ASN A N 1
ATOM 808 C CA . ASN A 1 99 ? -5.983 7.687 71.692 1.00 68.06 99 ASN A CA 1
ATOM 809 C C . ASN A 1 99 ? -7.151 7.848 70.706 1.00 68.06 99 ASN A C 1
ATOM 811 O O . ASN A 1 99 ? -7.781 8.903 70.674 1.00 68.06 99 ASN A O 1
ATOM 815 N N . GLY A 1 100 ? -7.515 6.792 69.972 1.00 69.62 100 GLY A N 1
ATOM 816 C CA . GLY A 1 100 ? -8.698 6.770 69.109 1.00 69.62 100 GLY A CA 1
ATOM 817 C C . GLY A 1 100 ? -10.009 6.977 69.876 1.00 69.62 100 GLY A C 1
ATOM 818 O O . GLY A 1 100 ? -10.876 7.712 69.408 1.00 69.62 100 GLY A O 1
ATOM 819 N N . LYS A 1 101 ? -10.134 6.421 71.095 1.00 74.81 101 LYS A N 1
ATOM 820 C CA . LYS A 1 101 ? -11.299 6.654 71.977 1.00 74.81 101 LYS A CA 1
ATOM 821 C C . LYS A 1 101 ? -11.425 8.111 72.436 1.00 74.81 101 LYS A C 1
ATOM 823 O O . LYS A 1 101 ? -12.528 8.545 72.753 1.00 74.81 101 LYS A O 1
ATOM 828 N N . LYS A 1 102 ? -10.318 8.861 72.481 1.00 68.69 102 LYS A N 1
ATOM 829 C CA . LYS A 1 102 ? -10.287 10.265 72.931 1.00 68.69 102 LYS A CA 1
ATOM 830 C C . LYS A 1 102 ? -10.685 11.268 71.836 1.00 68.69 102 LYS A C 1
ATOM 832 O O . LYS A 1 102 ? -10.905 12.429 72.161 1.00 68.69 102 LYS A O 1
ATOM 837 N N . GLY A 1 103 ? -10.863 10.816 70.587 1.00 60.12 103 GLY A N 1
ATOM 838 C CA . GLY A 1 103 ? -11.334 11.625 69.457 1.00 60.12 103 GLY A CA 1
ATOM 839 C C . GLY A 1 103 ? -10.283 12.614 68.931 1.00 60.12 103 GLY A C 1
ATOM 840 O O . GLY A 1 103 ? -9.687 13.379 69.678 1.00 60.12 103 GLY A O 1
ATOM 841 N N . GLY A 1 104 ? -10.056 12.632 67.615 1.00 57.31 104 GLY A N 1
ATOM 842 C CA . GLY A 1 104 ? -8.970 13.401 66.981 1.00 57.31 104 GLY A CA 1
ATOM 843 C C . GLY A 1 104 ? -9.185 14.915 66.835 1.00 57.31 104 GLY A C 1
ATOM 844 O O . GLY A 1 104 ? -8.401 15.561 66.145 1.00 57.31 104 GLY A O 1
ATOM 845 N N . ARG A 1 105 ? -10.233 15.507 67.428 1.00 55.72 105 ARG A N 1
ATOM 846 C CA . ARG A 1 105 ? -10.555 16.936 67.257 1.00 55.72 105 ARG A CA 1
ATOM 847 C C . ARG A 1 105 ? -10.626 17.652 68.613 1.00 55.72 105 ARG A C 1
ATOM 849 O O . ARG A 1 105 ? -11.504 17.313 69.406 1.00 55.72 105 ARG A O 1
ATOM 856 N N . PRO A 1 106 ? -9.780 18.666 68.886 1.00 56.91 106 PRO A N 1
ATOM 857 C CA . PRO A 1 106 ? -9.918 19.492 70.082 1.00 56.91 106 PRO A CA 1
ATOM 858 C C . PRO A 1 106 ? -11.288 20.179 70.089 1.00 56.91 106 PRO A C 1
ATOM 860 O O . PRO A 1 106 ? -11.708 20.762 69.084 1.00 56.91 106 PRO A O 1
ATOM 863 N N . ARG A 1 107 ? -12.009 20.105 71.212 1.00 49.34 107 ARG A N 1
ATOM 864 C CA . ARG A 1 107 ? -13.319 20.749 71.363 1.00 49.34 107 ARG A CA 1
ATOM 865 C C . ARG A 1 107 ? -13.116 22.270 71.358 1.00 49.34 107 ARG A C 1
ATOM 867 O O . ARG A 1 107 ? -12.475 22.797 72.260 1.00 49.34 107 ARG A O 1
ATOM 874 N N . LYS A 1 108 ? -13.647 22.966 70.343 1.00 41.16 108 LYS A N 1
ATOM 875 C CA . LYS A 1 108 ? -13.680 24.439 70.282 1.00 41.16 108 LYS A CA 1
ATOM 876 C C . LYS A 1 108 ? -14.392 24.973 71.531 1.00 41.16 108 LYS A C 1
ATOM 878 O O . LYS A 1 108 ? -15.598 24.786 71.675 1.00 41.16 108 LYS A O 1
ATOM 883 N N . THR A 1 109 ? -13.662 25.639 72.415 1.00 43.28 109 THR A N 1
ATOM 884 C CA . THR A 1 109 ? -14.228 26.561 73.401 1.00 43.28 109 THR A CA 1
ATOM 885 C C . THR A 1 109 ? -14.685 27.818 72.661 1.00 43.28 109 THR A C 1
ATOM 887 O O . THR A 1 109 ? -13.915 28.416 71.913 1.00 43.28 109 THR A O 1
ATOM 890 N N . GLN A 1 110 ? -15.959 28.189 72.804 1.00 38.25 110 GLN A N 1
ATOM 891 C CA . GLN A 1 110 ? -16.473 29.466 72.304 1.00 38.25 110 GLN A CA 1
ATOM 892 C C . GLN A 1 110 ? -15.874 30.616 73.129 1.00 38.25 110 GLN A C 1
ATOM 894 O O . GLN A 1 110 ? -16.016 30.593 74.352 1.00 38.25 110 GLN A O 1
ATOM 899 N N . PRO A 1 111 ? -15.270 31.643 72.509 1.00 41.78 111 PRO A N 1
ATOM 900 C CA . PRO A 1 111 ? -15.141 32.950 73.129 1.00 41.78 111 PRO A CA 1
ATOM 901 C C . PRO A 1 111 ? -16.463 33.708 72.955 1.00 41.78 111 PRO A C 1
ATOM 903 O O . PRO A 1 111 ? -16.998 33.818 71.853 1.00 41.78 111 PRO A O 1
ATOM 906 N N . THR A 1 112 ? -16.996 34.216 74.059 1.00 44.22 112 THR A N 1
ATOM 907 C CA . THR A 1 112 ? -18.098 35.179 74.092 1.00 44.22 112 THR A CA 1
ATOM 908 C C . THR A 1 112 ? -17.631 36.540 73.567 1.00 44.22 112 THR A C 1
ATOM 910 O O . THR A 1 112 ? -16.564 36.999 73.971 1.00 44.22 112 THR A O 1
ATOM 913 N N . ASN A 1 113 ? -18.492 37.183 72.767 1.00 46.88 113 ASN A N 1
ATOM 914 C CA . ASN A 1 113 ? -18.421 38.525 72.158 1.00 46.88 113 ASN A CA 1
ATOM 915 C C . ASN A 1 113 ? -17.873 38.592 70.726 1.00 46.88 113 ASN A C 1
ATOM 917 O O . ASN A 1 113 ? -16.669 38.670 70.525 1.00 46.88 113 ASN A O 1
ATOM 921 N N . ASN A 1 114 ? -18.787 38.715 69.756 1.00 36.19 114 ASN A N 1
ATOM 922 C CA . ASN A 1 114 ? -18.558 39.465 68.519 1.00 36.19 114 ASN A CA 1
ATOM 923 C C . ASN A 1 114 ? -19.779 40.373 68.235 1.00 36.19 114 ASN A C 1
ATOM 925 O O . ASN A 1 114 ? -20.909 39.910 68.419 1.00 36.19 114 ASN A O 1
ATOM 929 N N . PRO A 1 115 ? -19.577 41.638 67.812 1.00 39.06 115 PRO A N 1
ATOM 930 C CA . PRO A 1 115 ? -20.632 42.534 67.331 1.00 39.06 115 PRO A CA 1
ATOM 931 C C . PRO A 1 115 ? -21.094 42.170 65.902 1.00 39.06 115 PRO A C 1
ATOM 933 O O . PRO A 1 115 ? -20.413 41.397 65.222 1.00 39.06 115 PRO A O 1
ATOM 936 N N . PRO A 1 116 ? -22.259 42.678 65.449 1.00 48.03 116 PRO A N 1
ATOM 937 C CA . PRO A 1 116 ? -22.886 42.246 64.209 1.00 48.03 116 PRO A CA 1
ATOM 938 C C . PRO A 1 116 ? -22.370 43.070 63.029 1.00 48.03 116 PRO A C 1
ATOM 940 O O . PRO A 1 116 ? -22.449 44.288 63.074 1.00 48.03 116 PRO A O 1
ATOM 943 N N . GLU A 1 117 ? -21.873 42.402 61.989 1.00 36.72 117 GLU A N 1
ATOM 944 C CA . GLU A 1 117 ? -22.026 42.769 60.570 1.00 36.72 117 GLU A CA 1
ATOM 945 C C . GLU A 1 117 ? -21.192 41.802 59.717 1.00 36.72 117 GLU A C 1
ATOM 947 O O . GLU A 1 117 ? -19.983 41.676 59.890 1.00 36.72 117 GLU A O 1
ATOM 952 N N . ASN A 1 118 ? -21.851 41.089 58.800 1.00 40.91 118 ASN A N 1
ATOM 953 C CA . ASN A 1 118 ? -21.189 40.339 57.733 1.00 40.91 118 ASN A CA 1
ATOM 954 C C . ASN A 1 118 ? -21.080 41.254 56.504 1.00 40.91 118 ASN A C 1
ATOM 956 O O . ASN A 1 118 ? -22.128 41.626 55.968 1.00 40.91 118 ASN A O 1
ATOM 960 N N . PRO A 1 119 ? -19.879 41.550 55.982 1.00 36.72 119 PRO A N 1
ATOM 961 C CA . PRO A 1 119 ? -19.748 42.088 54.639 1.00 36.72 119 PRO A CA 1
ATOM 962 C C . PRO A 1 119 ? -19.881 40.967 53.602 1.00 36.72 119 PRO A C 1
ATOM 964 O O . PRO A 1 119 ? -19.254 39.911 53.701 1.00 36.72 119 PRO A O 1
ATOM 967 N N . LEU A 1 120 ? -20.712 41.229 52.596 1.00 41.97 120 LEU A N 1
ATOM 968 C CA . LEU A 1 120 ? -20.797 40.495 51.338 1.00 41.97 120 LEU A CA 1
ATOM 969 C C . LEU A 1 120 ? -19.535 40.715 50.493 1.00 41.97 120 LEU A C 1
ATOM 971 O O . LEU A 1 120 ? -19.057 41.841 50.384 1.00 41.97 120 LEU A O 1
ATOM 975 N N . GLY A 1 121 ? -19.100 39.664 49.794 1.00 29.78 121 GLY A N 1
ATOM 976 C CA . GLY A 1 121 ? -18.282 39.789 48.587 1.00 29.78 121 GLY A CA 1
ATOM 977 C C . GLY A 1 121 ? -17.012 38.947 48.602 1.00 29.78 121 GLY A C 1
ATOM 978 O O . GLY A 1 121 ? -16.035 39.300 49.251 1.00 29.78 121 GLY A O 1
ATOM 979 N N . PHE A 1 122 ? -16.993 37.875 47.809 1.00 31.30 122 PHE A N 1
ATOM 980 C CA . PHE A 1 122 ? -15.743 37.394 47.227 1.00 31.30 122 PHE A CA 1
ATOM 981 C C . PHE A 1 122 ? -15.622 38.012 45.835 1.00 31.30 122 PHE A C 1
ATOM 983 O O . PHE A 1 122 ? -16.391 37.680 44.935 1.00 31.30 122 PHE A O 1
ATOM 990 N N . GLN A 1 123 ? -14.677 38.940 45.685 1.00 30.19 123 GLN A N 1
ATOM 991 C CA . GLN A 1 123 ? -14.170 39.366 44.386 1.00 30.19 123 GLN A CA 1
ATOM 992 C C . GLN A 1 123 ? -13.104 38.369 43.921 1.00 30.19 123 GLN A C 1
ATOM 994 O O . GLN A 1 123 ? -12.218 37.988 44.686 1.00 30.19 123 GLN A O 1
ATOM 999 N N . MET A 1 124 ? -13.208 37.960 42.657 1.00 37.28 124 MET A N 1
ATOM 1000 C CA . MET A 1 124 ? -12.082 37.449 41.886 1.00 37.28 124 MET A CA 1
ATOM 1001 C C . MET A 1 124 ? -11.156 38.619 41.563 1.00 37.28 124 MET A C 1
ATOM 1003 O O . MET A 1 124 ? -11.614 39.567 40.939 1.00 37.28 124 MET A O 1
ATOM 1007 N N . GLU A 1 125 ? -9.875 38.519 41.913 1.00 27.52 125 GLU A N 1
ATOM 1008 C CA . GLU A 1 125 ? -8.791 39.046 41.084 1.00 27.52 125 GLU A CA 1
ATOM 1009 C C . GLU A 1 125 ? -7.449 38.392 41.458 1.00 27.52 125 GLU A C 1
ATOM 1011 O O . GLU A 1 125 ? -7.061 38.264 42.618 1.00 27.52 125 GLU A O 1
ATOM 1016 N N . THR A 1 126 ? -6.792 37.915 40.407 1.00 37.06 126 THR A N 1
ATOM 1017 C CA . THR A 1 126 ? -5.398 37.486 40.255 1.00 37.06 126 THR A CA 1
ATOM 1018 C C . THR A 1 126 ? -4.377 38.419 40.904 1.00 37.06 126 THR A C 1
ATOM 1020 O O . THR A 1 126 ? -4.531 39.625 40.740 1.00 37.06 126 THR A O 1
ATOM 1023 N N . GLN A 1 127 ? -3.273 37.873 41.457 1.00 27.20 127 GLN A N 1
ATOM 1024 C CA . GLN A 1 127 ? -1.892 38.276 41.105 1.00 27.20 127 GLN A CA 1
ATOM 1025 C C . GLN A 1 127 ? -0.759 37.534 41.872 1.00 27.20 127 GLN A C 1
ATOM 1027 O O . GLN A 1 127 ? -0.751 37.468 43.095 1.00 27.20 127 GLN A O 1
ATOM 1032 N N . THR A 1 128 ? 0.200 37.050 41.065 1.00 27.94 128 THR A N 1
ATOM 1033 C CA . THR A 1 128 ? 1.681 37.118 41.168 1.00 27.94 128 THR A CA 1
ATOM 1034 C C . THR A 1 128 ? 2.471 36.293 42.203 1.00 27.94 128 THR A C 1
ATOM 1036 O O . THR A 1 128 ? 2.344 36.447 43.413 1.00 27.94 128 THR A O 1
ATOM 1039 N N . GLU A 1 129 ? 3.391 35.474 41.673 1.00 33.53 129 GLU A N 1
ATOM 1040 C CA . GLU A 1 129 ? 4.495 34.802 42.377 1.00 33.53 129 GLU A CA 1
ATOM 1041 C C . GLU A 1 129 ? 5.521 35.781 42.985 1.00 33.53 129 GLU A C 1
ATOM 1043 O O . GLU A 1 129 ? 5.781 36.838 42.401 1.00 33.53 129 GLU A O 1
ATOM 1048 N N . PRO A 1 130 ? 6.231 35.382 44.059 1.00 29.92 130 PRO A N 1
ATOM 1049 C CA . PRO A 1 130 ? 7.549 35.912 44.372 1.00 29.92 130 PRO A CA 1
ATOM 1050 C C . PRO A 1 130 ? 8.658 34.854 44.214 1.00 29.92 130 PRO A C 1
ATOM 1052 O O . PRO A 1 130 ? 8.648 33.794 44.838 1.00 29.92 130 PRO A O 1
ATOM 1055 N N . ASN A 1 131 ? 9.645 35.216 43.393 1.00 28.91 131 ASN A N 1
ATOM 1056 C CA . ASN A 1 131 ? 10.936 34.560 43.185 1.00 28.91 131 ASN A CA 1
ATOM 1057 C C . ASN A 1 131 ? 11.892 34.812 44.371 1.00 28.91 131 ASN A C 1
ATOM 1059 O O . ASN A 1 131 ? 11.903 35.914 44.923 1.00 28.91 131 ASN A O 1
ATOM 1063 N N . GLY A 1 132 ? 12.766 33.848 44.684 1.00 29.73 132 GLY A N 1
ATOM 1064 C CA . GLY A 1 132 ? 13.928 34.057 45.561 1.00 29.73 132 GLY A CA 1
ATOM 1065 C C . GLY A 1 132 ? 14.529 32.776 46.154 1.00 29.73 132 GLY A C 1
ATOM 1066 O O . GLY A 1 132 ? 14.093 32.324 47.209 1.00 29.73 132 GLY A O 1
ATOM 1067 N N . GLU A 1 133 ? 15.549 32.222 45.489 1.00 30.64 133 GLU A N 1
ATOM 1068 C CA . GLU A 1 133 ? 16.431 31.143 45.976 1.00 30.64 133 GLU A CA 1
ATOM 1069 C C . GLU A 1 133 ? 17.149 31.476 47.300 1.00 30.64 133 GLU A C 1
ATOM 1071 O O . GLU A 1 133 ? 17.409 32.642 47.614 1.00 30.64 133 GLU A O 1
ATOM 1076 N N . PRO A 1 134 ? 17.634 30.435 48.000 1.00 29.33 134 PRO A N 1
ATOM 1077 C CA . PRO A 1 134 ? 19.076 30.379 48.230 1.00 29.33 134 PRO A CA 1
ATOM 1078 C C . PRO A 1 134 ? 19.706 29.035 47.835 1.00 29.33 134 PRO A C 1
ATOM 1080 O O . PRO A 1 134 ? 19.265 27.959 48.238 1.00 29.33 134 PRO A O 1
ATOM 1083 N N . ALA A 1 135 ? 20.806 29.145 47.089 1.00 27.11 135 ALA A N 1
ATOM 1084 C CA . ALA A 1 135 ? 21.801 28.108 46.840 1.00 27.11 135 ALA A CA 1
ATOM 1085 C C . ALA A 1 135 ? 22.519 27.657 48.128 1.00 27.11 135 ALA A C 1
ATOM 1087 O O . ALA A 1 135 ? 22.542 28.405 49.099 1.00 27.11 135 ALA A O 1
ATOM 1088 N N . LEU A 1 136 ? 23.139 26.466 48.088 1.00 24.22 136 LEU A N 1
ATOM 1089 C CA . LEU A 1 136 ? 24.435 26.041 48.676 1.00 24.22 136 LEU A CA 1
ATOM 1090 C C . LEU A 1 136 ? 24.466 24.486 48.636 1.00 24.22 136 LEU A C 1
ATOM 1092 O O . LEU A 1 136 ? 23.467 23.869 48.975 1.00 24.22 136 LEU A O 1
ATOM 1096 N N . VAL A 1 137 ? 25.503 23.707 48.307 1.00 25.75 137 VAL A N 1
ATOM 1097 C CA . VAL A 1 137 ? 26.877 23.855 47.803 1.00 25.75 137 VAL A CA 1
ATOM 1098 C C . VAL A 1 137 ? 27.293 22.457 47.316 1.00 25.75 137 VAL A C 1
ATOM 1100 O O . VAL A 1 137 ? 27.060 21.461 48.000 1.00 25.75 137 VAL A O 1
ATOM 1103 N N . ASN A 1 138 ? 27.956 22.391 46.161 1.00 26.70 138 ASN A N 1
ATOM 1104 C CA . ASN A 1 138 ? 28.751 21.239 45.736 1.00 26.70 138 ASN A CA 1
ATOM 1105 C C . ASN A 1 138 ? 29.976 21.073 46.646 1.00 26.70 138 ASN A C 1
ATOM 1107 O O . ASN A 1 138 ? 30.792 21.989 46.736 1.00 26.70 138 ASN A O 1
ATOM 1111 N N . HIS A 1 139 ? 30.187 19.880 47.204 1.00 28.00 139 HIS A N 1
ATOM 1112 C CA . HIS A 1 139 ? 31.518 19.455 47.636 1.00 28.00 139 HIS A CA 1
ATOM 1113 C C . HIS A 1 139 ? 31.982 18.247 46.823 1.00 28.00 139 HIS A C 1
ATOM 1115 O O . HIS A 1 139 ? 31.423 17.156 46.890 1.00 28.00 139 HIS A O 1
ATOM 1121 N N . SER A 1 140 ? 33.035 18.486 46.047 1.00 25.22 140 SER A N 1
ATOM 1122 C CA . SER A 1 140 ? 33.860 17.493 45.368 1.00 25.22 140 SER A CA 1
ATOM 1123 C C . SER A 1 140 ? 35.104 17.132 46.193 1.00 25.22 140 SER A C 1
ATOM 1125 O O . SER A 1 140 ? 35.542 17.953 46.995 1.00 25.22 140 SER A O 1
ATOM 1127 N N . HIS A 1 141 ? 35.739 16.011 45.811 1.00 26.19 141 HIS A N 1
ATOM 1128 C CA . HIS A 1 141 ? 37.078 15.495 46.175 1.00 26.19 141 HIS A CA 1
ATOM 1129 C C . HIS A 1 141 ? 37.174 14.705 47.491 1.00 26.19 141 HIS A C 1
ATOM 1131 O O . HIS A 1 141 ? 36.523 15.039 48.465 1.00 26.19 141 HIS A O 1
ATOM 1137 N N . SER A 1 142 ? 38.038 13.702 47.657 1.00 25.44 142 SER A N 1
ATOM 1138 C CA . SER A 1 142 ? 38.765 12.765 46.790 1.00 25.44 142 SER A CA 1
ATOM 1139 C C . SER A 1 142 ? 39.520 11.806 47.742 1.00 25.44 142 SER A C 1
ATOM 1141 O O . SER A 1 142 ? 39.799 12.152 48.885 1.00 25.44 142 SER A O 1
ATOM 1143 N N . GLN A 1 143 ? 39.888 10.630 47.227 1.00 25.38 143 GLN A N 1
ATOM 1144 C CA . GLN A 1 143 ? 41.031 9.791 47.625 1.00 25.38 143 GLN A CA 1
ATOM 1145 C C . GLN A 1 143 ? 41.037 8.927 48.914 1.00 25.38 143 GLN A C 1
ATOM 1147 O O . GLN A 1 143 ? 41.141 9.386 50.044 1.00 25.38 143 GLN A O 1
ATOM 1152 N N . ASN A 1 144 ? 41.214 7.628 48.622 1.00 24.53 144 ASN A N 1
ATOM 1153 C CA . ASN A 1 144 ? 42.142 6.660 49.224 1.00 24.53 144 ASN A CA 1
ATOM 1154 C C . ASN A 1 144 ? 41.832 6.039 50.597 1.00 24.53 144 ASN A C 1
ATOM 1156 O O . ASN A 1 144 ? 42.069 6.633 51.644 1.00 24.53 144 ASN A O 1
ATOM 1160 N N . LYS A 1 145 ? 41.570 4.721 50.575 1.00 24.59 145 LYS A N 1
ATOM 1161 C CA . LYS A 1 145 ? 42.558 3.688 50.968 1.00 24.59 145 LYS A CA 1
ATOM 1162 C C . LYS A 1 145 ? 41.997 2.279 50.726 1.00 24.59 145 LYS A C 1
ATOM 1164 O O . LYS A 1 145 ? 41.312 1.729 51.580 1.00 24.59 145 LYS A O 1
ATOM 1169 N N . TYR A 1 146 ? 42.370 1.657 49.608 1.00 22.59 146 TYR A N 1
ATOM 1170 C CA . TYR A 1 146 ? 42.463 0.196 49.564 1.00 22.59 146 TYR A CA 1
ATOM 1171 C C . TYR A 1 146 ? 43.828 -0.195 50.128 1.00 22.59 146 TYR A C 1
ATOM 1173 O O . TYR A 1 146 ? 44.866 0.171 49.579 1.00 22.59 146 TYR A O 1
ATOM 1181 N N . LYS A 1 147 ? 43.821 -0.905 51.259 1.00 25.97 147 LYS A N 1
ATOM 1182 C CA . LYS A 1 147 ? 44.985 -1.633 51.760 1.00 25.97 147 LYS A CA 1
ATOM 1183 C C . LYS A 1 147 ? 44.834 -3.087 51.329 1.00 25.97 147 LYS A C 1
ATOM 1185 O O . LYS A 1 147 ? 43.898 -3.772 51.723 1.00 25.97 147 LYS A O 1
ATOM 1190 N N . SER A 1 148 ? 45.776 -3.492 50.494 1.00 24.70 148 SER A N 1
ATOM 1191 C CA . SER A 1 148 ? 46.118 -4.851 50.101 1.00 24.70 148 SER A CA 1
ATOM 1192 C C . SER A 1 148 ? 46.167 -5.831 51.276 1.00 24.70 148 SER A C 1
ATOM 1194 O O . SER A 1 148 ? 46.812 -5.541 52.285 1.00 24.70 148 SER A O 1
ATOM 1196 N N . TYR A 1 149 ? 45.614 -7.026 51.074 1.00 24.84 149 TYR A N 1
ATOM 1197 C CA . TYR A 1 149 ? 46.142 -8.253 51.662 1.00 24.84 149 TYR A CA 1
ATOM 1198 C C . TYR A 1 149 ? 46.354 -9.269 50.543 1.00 24.84 149 TYR A C 1
ATOM 1200 O O . TYR A 1 149 ? 45.409 -9.734 49.912 1.00 24.84 149 TYR A O 1
ATOM 1208 N N . SER A 1 150 ? 47.625 -9.553 50.280 1.00 25.05 150 SER A N 1
ATOM 1209 C CA . SER A 1 150 ? 48.083 -10.728 49.559 1.00 25.05 150 SER A CA 1
ATOM 1210 C C . SER A 1 150 ? 48.219 -11.892 50.542 1.00 25.05 150 SER A C 1
ATOM 1212 O O . SER A 1 150 ? 48.651 -11.719 51.681 1.00 25.05 150 SER A O 1
ATOM 1214 N N . GLY A 1 151 ? 47.881 -13.087 50.072 1.00 25.84 151 GLY A N 1
ATOM 1215 C CA . GLY A 1 151 ? 48.174 -14.356 50.723 1.00 25.84 151 GLY A CA 1
ATOM 1216 C C . GLY A 1 151 ? 47.841 -15.489 49.758 1.00 25.84 151 GLY A C 1
ATOM 1217 O O . GLY A 1 151 ? 46.668 -15.771 49.547 1.00 25.84 151 GLY A O 1
ATOM 1218 N N . GLY A 1 152 ? 48.871 -16.067 49.124 1.00 23.64 152 GLY A N 1
ATOM 1219 C CA . GLY A 1 152 ? 48.771 -17.299 48.323 1.00 23.64 152 GLY A CA 1
ATOM 1220 C C . GLY A 1 152 ? 48.372 -18.503 49.192 1.00 23.64 152 GLY A C 1
ATOM 1221 O O . GLY A 1 152 ? 48.191 -18.361 50.395 1.00 23.64 152 GLY A O 1
ATOM 1222 N N . VAL A 1 153 ? 48.235 -19.736 48.716 1.00 25.86 153 VAL A N 1
ATOM 1223 C CA . VAL A 1 153 ? 48.809 -20.492 47.591 1.00 25.86 153 VAL A CA 1
ATOM 1224 C C . VAL A 1 153 ? 47.896 -21.723 47.419 1.00 25.86 153 VAL A C 1
ATOM 1226 O O . VAL A 1 153 ? 47.341 -22.180 48.417 1.00 25.86 153 VAL A O 1
ATOM 1229 N N . GLY A 1 154 ? 47.805 -22.326 46.227 1.00 25.36 154 GLY A N 1
ATOM 1230 C CA . GLY A 1 154 ? 47.417 -23.743 46.131 1.00 25.36 154 GLY A CA 1
ATOM 1231 C C . GLY A 1 154 ? 46.720 -24.146 44.841 1.00 25.36 154 GLY A C 1
ATOM 1232 O O . GLY A 1 154 ? 45.504 -24.061 44.737 1.00 25.36 154 GLY A O 1
ATOM 1233 N N . ASP A 1 155 ? 47.514 -24.613 43.887 1.00 27.94 155 ASP A N 1
ATOM 1234 C CA . ASP A 1 155 ? 47.106 -25.193 42.610 1.00 27.94 155 ASP A CA 1
ATOM 1235 C C . ASP A 1 155 ? 46.512 -26.606 42.799 1.00 27.94 155 ASP A C 1
ATOM 1237 O O . ASP A 1 155 ? 47.092 -27.429 43.509 1.00 27.94 155 ASP A O 1
ATOM 1241 N N . SER A 1 156 ? 45.377 -26.901 42.160 1.00 26.59 156 SER A N 1
ATOM 1242 C CA . SER A 1 156 ? 45.060 -28.240 41.638 1.00 26.59 156 SER A CA 1
ATOM 1243 C C . SER A 1 156 ? 43.907 -28.141 40.637 1.00 26.59 156 SER A C 1
ATOM 1245 O O . SER A 1 156 ? 42.819 -27.652 40.938 1.00 26.59 156 SER A O 1
ATOM 1247 N N . GLN A 1 157 ? 44.186 -28.574 39.411 1.00 30.02 157 GLN A N 1
ATOM 1248 C CA . GLN A 1 157 ? 43.276 -28.533 38.276 1.00 30.02 157 GLN A CA 1
ATOM 1249 C C . GLN A 1 157 ? 42.043 -29.421 38.488 1.00 30.02 157 GLN A C 1
ATOM 1251 O O . GLN A 1 157 ? 42.147 -30.641 38.597 1.00 30.02 157 GLN A O 1
ATOM 1256 N N . GLY A 1 158 ? 40.870 -28.795 38.446 1.00 28.28 158 GLY A N 1
ATOM 1257 C CA . GLY A 1 158 ? 39.575 -29.429 38.234 1.00 28.28 158 GLY A CA 1
ATOM 1258 C C . GLY A 1 158 ? 38.762 -28.532 37.307 1.00 28.28 158 GLY A C 1
ATOM 1259 O O . GLY A 1 158 ? 38.622 -27.342 37.571 1.00 28.28 158 GLY A O 1
ATOM 1260 N N . VAL A 1 159 ? 38.311 -29.088 36.184 1.00 31.42 159 VAL A N 1
ATOM 1261 C CA . VAL A 1 159 ? 37.576 -28.408 35.107 1.00 31.42 159 VAL A CA 1
ATOM 1262 C C . VAL A 1 159 ? 36.458 -27.523 35.677 1.00 31.42 159 VAL A C 1
ATOM 1264 O O . VAL A 1 159 ? 35.559 -28.021 36.353 1.00 31.42 159 VAL A O 1
ATOM 1267 N N . ALA A 1 160 ? 36.531 -26.213 35.422 1.00 28.44 160 ALA A N 1
ATOM 1268 C CA . ALA A 1 160 ? 35.553 -25.247 35.912 1.00 28.44 160 ALA A CA 1
ATOM 1269 C C . ALA A 1 160 ? 34.193 -25.391 35.192 1.00 28.44 160 ALA A C 1
ATOM 1271 O O . ALA A 1 160 ? 34.168 -25.675 33.989 1.00 28.44 160 ALA A O 1
ATOM 1272 N N . PRO A 1 161 ? 33.063 -25.163 35.890 1.00 34.19 161 PRO A N 1
ATOM 1273 C CA . PRO A 1 161 ? 31.754 -24.995 35.269 1.00 34.19 161 PRO A CA 1
ATOM 1274 C C . PRO A 1 161 ? 31.742 -23.757 34.367 1.00 34.19 161 PRO A C 1
ATOM 1276 O O . PRO A 1 161 ? 32.360 -22.743 34.686 1.00 34.19 161 PRO A O 1
ATOM 1279 N N . VAL A 1 162 ? 31.018 -23.849 33.254 1.00 35.44 162 VAL A N 1
ATOM 1280 C CA . VAL A 1 162 ? 30.808 -22.748 32.307 1.00 35.44 162 VAL A CA 1
ATOM 1281 C C . VAL A 1 162 ? 30.136 -21.575 33.027 1.00 35.44 162 VAL A C 1
ATOM 1283 O O . VAL A 1 162 ? 29.077 -21.735 33.636 1.00 35.44 162 VAL A O 1
ATOM 1286 N N . ASP A 1 163 ? 30.775 -20.412 32.963 1.00 35.03 163 ASP A N 1
ATOM 1287 C CA . ASP A 1 163 ? 30.260 -19.136 33.444 1.00 35.03 163 ASP A CA 1
ATOM 1288 C C . ASP A 1 163 ? 29.075 -18.684 32.566 1.00 35.03 163 ASP A C 1
ATOM 1290 O O . ASP A 1 163 ? 29.231 -18.481 31.364 1.00 35.03 163 ASP A O 1
ATOM 1294 N N . ASN A 1 164 ? 27.883 -18.565 33.158 1.00 35.97 164 ASN A N 1
ATOM 1295 C CA . ASN A 1 164 ? 26.663 -18.053 32.515 1.00 35.97 164 ASN A CA 1
ATOM 1296 C C . ASN A 1 164 ? 26.359 -16.596 32.932 1.00 35.97 164 ASN A C 1
ATOM 1298 O O . ASN A 1 164 ? 25.206 -16.164 32.857 1.00 35.97 164 ASN A O 1
ATOM 1302 N N . SER A 1 165 ? 27.351 -15.828 33.394 1.00 38.81 165 SER A N 1
ATOM 1303 C CA . SER A 1 165 ? 27.141 -14.451 33.870 1.00 38.81 165 SER A CA 1
ATOM 1304 C C . SER A 1 165 ? 26.808 -13.412 32.783 1.00 38.81 165 SER A C 1
ATOM 1306 O O . SER A 1 165 ? 26.476 -12.281 33.126 1.00 38.81 165 SER A O 1
ATOM 1308 N N . ASP A 1 166 ? 26.735 -13.801 31.506 1.00 41.84 166 ASP A N 1
ATOM 1309 C CA . ASP A 1 166 ? 26.381 -12.917 30.380 1.00 41.84 166 ASP A CA 1
ATOM 1310 C C . ASP A 1 166 ? 24.935 -13.090 29.863 1.00 41.84 166 ASP A C 1
ATOM 1312 O O . ASP A 1 166 ? 24.661 -12.975 28.666 1.00 41.84 166 ASP A O 1
ATOM 1316 N N . SER A 1 167 ? 23.960 -13.364 30.736 1.00 50.16 167 SER A N 1
ATOM 1317 C CA . SER A 1 167 ? 22.551 -13.226 30.332 1.00 50.16 167 SER A CA 1
ATOM 1318 C C . SER A 1 167 ? 22.110 -11.766 30.505 1.00 50.16 167 SER A C 1
ATOM 1320 O O . SER A 1 167 ? 22.025 -11.307 31.645 1.00 50.16 167 SER A O 1
ATOM 1322 N N . PRO A 1 168 ? 21.833 -11.012 29.417 1.00 58.41 168 PRO A N 1
ATOM 1323 C CA . PRO A 1 168 ? 21.382 -9.629 29.531 1.00 58.41 168 PRO A CA 1
ATOM 1324 C C . PRO A 1 168 ? 20.099 -9.553 30.371 1.00 58.41 168 PRO A C 1
ATOM 1326 O O . PRO A 1 168 ? 19.290 -10.487 30.327 1.00 58.41 168 PRO A O 1
ATOM 1329 N N . PRO A 1 169 ? 19.899 -8.463 31.135 1.00 73.62 169 PRO A N 1
ATOM 1330 C CA . PRO A 1 169 ? 18.781 -8.360 32.061 1.00 73.62 169 PRO A CA 1
ATOM 1331 C C . PRO A 1 169 ? 17.433 -8.509 31.331 1.00 73.62 169 PRO A C 1
ATOM 1333 O O . PRO A 1 169 ? 17.304 -8.078 30.177 1.00 73.62 169 PRO A O 1
ATOM 1336 N N . PRO A 1 170 ? 16.424 -9.121 31.980 1.00 79.88 170 PRO A N 1
ATOM 1337 C CA . PRO A 1 170 ? 15.077 -9.188 31.433 1.00 79.88 170 PRO A CA 1
ATOM 1338 C C . PRO A 1 170 ? 14.509 -7.775 31.249 1.00 79.88 170 PRO A C 1
ATOM 1340 O O . PRO A 1 170 ? 14.759 -6.879 32.055 1.00 79.88 170 PRO A O 1
ATOM 1343 N N . LEU A 1 171 ? 13.764 -7.583 30.165 1.00 80.69 171 LEU A N 1
ATOM 1344 C CA . LEU A 1 171 ? 13.150 -6.309 29.809 1.00 80.69 171 LEU A CA 1
ATOM 1345 C C . LEU A 1 171 ? 11.845 -6.106 30.596 1.00 80.69 171 LEU A C 1
ATOM 1347 O O . LEU A 1 171 ? 11.097 -7.063 30.803 1.00 80.69 171 LEU A O 1
ATOM 1351 N N . SER A 1 172 ? 11.558 -4.862 30.990 1.00 84.19 172 SER A N 1
ATOM 1352 C CA . SER A 1 172 ? 10.250 -4.476 31.540 1.00 84.19 172 SER A CA 1
ATOM 1353 C C . SER A 1 172 ? 9.165 -4.479 30.458 1.00 84.19 172 SER A C 1
ATOM 1355 O O . SER A 1 172 ? 9.488 -4.436 29.270 1.00 84.19 172 SER A O 1
ATOM 1357 N N . ALA A 1 173 ? 7.879 -4.484 30.830 1.00 77.88 173 ALA A N 1
ATOM 1358 C CA . ALA A 1 173 ? 6.779 -4.397 29.862 1.00 77.88 173 ALA A CA 1
ATOM 1359 C C . ALA A 1 173 ? 6.907 -3.172 28.943 1.00 77.88 173 ALA A C 1
ATOM 1361 O O . ALA A 1 173 ? 6.723 -3.295 27.730 1.00 77.88 173 ALA A O 1
ATOM 1362 N N . ASP A 1 174 ? 7.291 -2.025 29.506 1.00 76.75 174 ASP A N 1
ATOM 1363 C CA . ASP A 1 174 ? 7.505 -0.787 28.755 1.00 76.75 174 ASP A CA 1
ATOM 1364 C C . ASP A 1 174 ? 8.698 -0.917 27.799 1.00 76.75 174 ASP A C 1
ATOM 1366 O O . ASP A 1 174 ? 8.570 -0.609 26.616 1.00 76.75 174 ASP A O 1
ATOM 1370 N N . ALA A 1 175 ? 9.818 -1.491 28.256 1.00 78.38 175 ALA A N 1
ATOM 1371 C CA . ALA A 1 175 ? 10.986 -1.723 27.408 1.00 78.38 175 ALA A CA 1
ATOM 1372 C C . ALA A 1 175 ? 10.700 -2.741 26.290 1.00 78.38 175 ALA A C 1
ATOM 1374 O O . ALA A 1 175 ? 11.169 -2.573 25.170 1.00 78.38 175 ALA A O 1
ATOM 1375 N N . ILE A 1 176 ? 9.907 -3.787 26.548 1.00 80.62 176 ILE A N 1
ATOM 1376 C CA . ILE A 1 176 ? 9.456 -4.724 25.506 1.00 80.62 176 ILE A CA 1
ATOM 1377 C C . ILE A 1 176 ? 8.591 -3.980 24.481 1.00 80.62 176 ILE A C 1
ATOM 1379 O O . ILE A 1 176 ? 8.773 -4.161 23.277 1.00 80.62 176 ILE A O 1
ATOM 1383 N N . GLY A 1 177 ? 7.665 -3.142 24.949 1.00 76.44 177 GLY A N 1
ATOM 1384 C CA . GLY A 1 177 ? 6.788 -2.346 24.099 1.00 76.44 177 GLY A CA 1
ATOM 1385 C C . GLY A 1 177 ? 7.555 -1.383 23.191 1.00 76.44 177 GLY A C 1
ATOM 1386 O O . GLY A 1 177 ? 7.389 -1.428 21.972 1.00 76.44 177 GLY A O 1
ATOM 1387 N N . GLU A 1 178 ? 8.423 -0.554 23.766 1.00 78.81 178 GLU A N 1
ATOM 1388 C CA . GLU A 1 178 ? 9.248 0.414 23.031 1.00 78.81 178 GLU A CA 1
ATOM 1389 C C . GLU A 1 178 ? 10.123 -0.266 21.975 1.00 78.81 178 GLU A C 1
ATOM 1391 O O . GLU A 1 178 ? 10.203 0.193 20.836 1.00 78.81 178 GLU A O 1
ATOM 1396 N N . GLN A 1 179 ? 10.730 -1.404 22.317 1.00 79.75 179 GLN A N 1
ATOM 1397 C CA . GLN A 1 179 ? 11.589 -2.145 21.395 1.00 79.75 179 GLN A CA 1
ATOM 1398 C C . GLN A 1 179 ? 10.804 -2.759 20.238 1.00 79.75 179 GLN A C 1
ATOM 1400 O O . GLN A 1 179 ? 11.264 -2.716 19.102 1.00 79.75 179 GLN A O 1
ATOM 1405 N N . LEU A 1 180 ? 9.599 -3.281 20.478 1.00 77.88 180 LEU A N 1
ATOM 1406 C CA . LEU A 1 180 ? 8.739 -3.774 19.398 1.00 77.88 180 LEU A CA 1
ATOM 1407 C C . LEU A 1 180 ? 8.305 -2.651 18.447 1.00 77.88 180 LEU A C 1
ATOM 1409 O O . LEU A 1 180 ? 8.259 -2.866 17.237 1.00 77.88 180 LEU A O 1
ATOM 1413 N N . VAL A 1 181 ? 8.018 -1.458 18.976 1.00 74.31 181 VAL A N 1
ATOM 1414 C CA . VAL A 1 181 ? 7.695 -0.279 18.157 1.00 74.31 181 VAL A CA 1
ATOM 1415 C C . VAL A 1 181 ? 8.892 0.130 17.297 1.00 74.31 181 VAL A C 1
ATOM 1417 O O . VAL A 1 181 ? 8.724 0.348 16.099 1.00 74.31 181 VAL A O 1
ATOM 1420 N N . LEU A 1 182 ? 10.097 0.175 17.874 1.00 72.62 182 LEU A N 1
ATOM 1421 C CA . LEU A 1 182 ? 11.333 0.477 17.145 1.00 72.62 182 LEU A CA 1
ATOM 1422 C C . LEU A 1 182 ? 11.617 -0.549 16.037 1.00 72.62 182 LEU A C 1
ATOM 1424 O O . LEU A 1 182 ? 11.848 -0.165 14.894 1.00 72.62 182 LEU A O 1
ATOM 1428 N N . LEU A 1 183 ? 11.526 -1.845 16.347 1.00 73.56 183 LEU A N 1
ATOM 1429 C CA . LEU A 1 183 ? 11.787 -2.929 15.394 1.00 73.56 183 LEU A CA 1
ATOM 1430 C C . LEU A 1 183 ? 10.815 -2.934 14.206 1.00 73.56 183 LEU A C 1
ATOM 1432 O O . LEU A 1 183 ? 11.197 -3.280 13.090 1.00 73.56 183 LEU A O 1
ATOM 1436 N N . GLU A 1 184 ? 9.549 -2.565 14.415 1.00 68.44 184 GLU A N 1
ATOM 1437 C CA . GLU A 1 184 ? 8.597 -2.408 13.310 1.00 68.44 184 GLU A CA 1
ATOM 1438 C C . GLU A 1 184 ? 8.836 -1.112 12.523 1.00 68.44 184 GLU A C 1
ATOM 1440 O O . GLU A 1 184 ? 8.751 -1.129 11.291 1.00 68.44 184 GLU A O 1
ATOM 1445 N N . ALA A 1 185 ? 9.223 -0.022 13.193 1.00 60.72 185 ALA A N 1
ATOM 1446 C CA . ALA A 1 185 ? 9.567 1.240 12.541 1.00 60.72 185 ALA A CA 1
ATOM 1447 C C . ALA A 1 185 ? 10.782 1.103 11.606 1.00 60.72 185 ALA A C 1
ATOM 1449 O O . ALA A 1 185 ? 10.750 1.612 10.485 1.00 60.72 185 ALA A O 1
ATOM 1450 N N . GLU A 1 186 ? 11.812 0.347 12.004 1.00 57.59 186 GLU A N 1
ATOM 1451 C CA . GLU A 1 186 ? 12.972 0.010 11.158 1.00 57.59 186 GLU A CA 1
ATOM 1452 C C . GLU A 1 186 ? 12.582 -0.758 9.886 1.00 57.59 186 GLU A C 1
ATOM 1454 O O . GLU A 1 186 ? 13.252 -0.669 8.858 1.00 57.59 186 GLU A O 1
ATOM 1459 N N . ARG A 1 187 ? 11.454 -1.475 9.923 1.00 63.06 187 ARG A N 1
ATOM 1460 C CA . ARG A 1 187 ? 10.879 -2.191 8.774 1.00 63.06 187 ARG A CA 1
ATOM 1461 C C . ARG A 1 187 ? 9.916 -1.328 7.956 1.00 63.06 187 ARG A C 1
ATOM 1463 O O . ARG A 1 187 ? 9.223 -1.851 7.081 1.00 63.06 187 ARG A O 1
ATOM 1470 N N . GLY A 1 188 ? 9.834 -0.030 8.250 1.00 45.59 188 GLY A N 1
ATOM 1471 C CA . GLY A 1 188 ? 8.908 0.903 7.611 1.00 45.59 188 GLY A CA 1
ATOM 1472 C C . GLY A 1 188 ? 7.442 0.653 7.972 1.00 45.59 188 GLY A C 1
ATOM 1473 O O . GLY A 1 188 ? 6.557 1.056 7.216 1.00 45.59 188 GLY A O 1
ATOM 1474 N N . ARG A 1 189 ? 7.166 -0.036 9.089 1.00 55.44 189 ARG A N 1
ATOM 1475 C CA . ARG A 1 189 ? 5.811 -0.336 9.567 1.00 55.44 189 ARG A CA 1
ATOM 1476 C C . ARG A 1 189 ? 5.495 0.451 10.836 1.00 55.44 189 ARG A C 1
ATOM 1478 O O . ARG A 1 189 ? 6.340 0.639 11.701 1.00 55.44 189 ARG A O 1
ATOM 1485 N N . ALA A 1 190 ? 4.249 0.901 10.955 1.00 49.50 190 ALA A N 1
ATOM 1486 C CA . ALA A 1 190 ? 3.753 1.530 12.172 1.00 49.50 190 ALA A CA 1
ATOM 1487 C C . ALA A 1 190 ? 3.121 0.463 13.076 1.00 49.50 190 ALA A C 1
ATOM 1489 O O . ALA A 1 190 ? 2.179 -0.220 12.670 1.00 49.50 190 ALA A O 1
ATOM 1490 N N . LEU A 1 191 ? 3.638 0.324 14.297 1.00 59.62 191 LEU A N 1
ATOM 1491 C CA . LEU A 1 191 ? 3.063 -0.517 15.344 1.00 59.62 191 LEU A CA 1
ATOM 1492 C C . LEU A 1 191 ? 2.497 0.382 16.446 1.00 59.62 191 LEU A C 1
ATOM 1494 O O . LEU A 1 191 ? 3.204 1.246 16.960 1.00 59.62 191 LEU A O 1
ATOM 1498 N N . ARG A 1 192 ? 1.238 0.156 16.835 1.00 59.66 192 ARG A N 1
ATOM 1499 C CA . ARG A 1 192 ? 0.620 0.816 17.992 1.00 59.66 192 ARG A CA 1
ATOM 1500 C C . ARG A 1 192 ? 0.366 -0.197 19.099 1.00 59.66 192 ARG A C 1
ATOM 1502 O O . ARG A 1 192 ? -0.274 -1.226 18.880 1.00 59.66 192 ARG A O 1
ATOM 1509 N N . LEU A 1 193 ? 0.826 0.128 20.302 1.00 61.19 193 LEU A N 1
ATOM 1510 C CA . LEU A 1 193 ? 0.470 -0.596 21.515 1.00 61.19 193 LEU A CA 1
ATOM 1511 C C . LEU A 1 193 ? -0.868 -0.048 22.016 1.00 61.19 193 LEU A C 1
ATOM 1513 O O . LEU A 1 193 ? -0.956 1.097 22.448 1.00 61.19 193 LEU A O 1
ATOM 1517 N N . SER A 1 194 ? -1.929 -0.845 21.914 1.00 59.19 194 SER A N 1
ATOM 1518 C CA . SER A 1 194 ? -3.216 -0.497 22.520 1.00 59.19 194 SER A CA 1
ATOM 1519 C C . SER A 1 194 ? -3.145 -0.609 24.047 1.00 59.19 194 SER A C 1
ATOM 1521 O O . SER A 1 194 ? -2.264 -1.273 24.594 1.00 59.19 194 SER A O 1
ATOM 1523 N N . SER A 1 195 ? -4.120 -0.045 24.761 1.00 52.59 195 SER A N 1
ATOM 1524 C CA . SER A 1 195 ? -4.264 -0.258 26.211 1.00 52.59 195 SER A CA 1
ATOM 1525 C C . SER A 1 195 ? -4.371 -1.748 26.581 1.00 52.59 195 SER A C 1
ATOM 1527 O O . SER A 1 195 ? -3.828 -2.175 27.595 1.00 52.59 195 SER A O 1
ATOM 1529 N N . ARG A 1 196 ? -4.971 -2.575 25.709 1.00 51.19 196 ARG A N 1
ATOM 1530 C CA . ARG A 1 196 ? -4.986 -4.046 25.839 1.00 51.19 196 ARG A CA 1
ATOM 1531 C C . ARG A 1 196 ? -3.613 -4.690 25.608 1.00 51.19 196 ARG A C 1
ATOM 1533 O O . ARG A 1 196 ? -3.351 -5.767 26.138 1.00 51.19 196 ARG A O 1
ATOM 1540 N N . ALA A 1 197 ? -2.732 -4.057 24.832 1.00 60.53 197 ALA A N 1
ATOM 1541 C CA . ALA A 1 197 ? -1.376 -4.547 24.605 1.00 60.53 197 ALA A CA 1
ATOM 1542 C C . ALA A 1 197 ? -0.520 -4.448 25.875 1.00 60.53 197 ALA A C 1
ATOM 1544 O O . ALA A 1 197 ? 0.324 -5.313 26.086 1.00 60.53 197 ALA A O 1
ATOM 1545 N N . HIS A 1 198 ? -0.780 -3.477 26.758 1.00 65.25 198 HIS A N 1
ATOM 1546 C CA . HIS A 1 198 ? -0.062 -3.347 28.028 1.00 65.25 198 HIS A CA 1
ATOM 1547 C C . HIS A 1 198 ? -0.244 -4.584 28.929 1.00 65.25 198 HIS A C 1
ATOM 1549 O O . HIS A 1 198 ? 0.736 -5.112 29.445 1.00 65.25 198 HIS A O 1
ATOM 1555 N N . GLU A 1 199 ? -1.452 -5.155 29.027 1.00 67.00 199 GLU A N 1
ATOM 1556 C CA . GLU A 1 199 ? -1.663 -6.420 29.756 1.00 67.00 199 GLU A CA 1
ATOM 1557 C C . GLU A 1 199 ? -0.893 -7.601 29.142 1.00 67.00 199 GLU A C 1
ATOM 1559 O O . GLU A 1 199 ? -0.395 -8.474 29.857 1.00 67.00 199 GLU A O 1
ATOM 1564 N N . ALA A 1 200 ? -0.786 -7.650 27.813 1.00 70.56 200 ALA A N 1
ATOM 1565 C CA . ALA A 1 200 ? -0.012 -8.678 27.123 1.00 70.56 200 ALA A CA 1
ATOM 1566 C C . ALA A 1 200 ? 1.500 -8.493 27.338 1.00 70.56 200 ALA A C 1
ATOM 1568 O O . ALA A 1 200 ? 2.207 -9.479 27.545 1.00 70.56 200 ALA A O 1
ATOM 1569 N N . LEU A 1 201 ? 1.981 -7.247 27.350 1.00 79.69 201 LEU A N 1
ATOM 1570 C CA . LEU A 1 201 ? 3.368 -6.899 27.653 1.00 79.69 201 LEU A CA 1
ATOM 1571 C C . LEU A 1 201 ? 3.728 -7.239 29.100 1.00 79.69 201 LEU A C 1
ATOM 1573 O O . LEU A 1 201 ? 4.772 -7.840 29.319 1.00 79.69 201 LEU A O 1
ATOM 1577 N N . LEU A 1 202 ? 2.835 -6.995 30.064 1.00 76.75 202 LEU A N 1
ATOM 1578 C CA . LEU A 1 202 ? 3.007 -7.428 31.458 1.00 76.75 202 LEU A CA 1
ATOM 1579 C C . LEU A 1 202 ? 3.101 -8.960 31.578 1.00 76.75 202 LEU A C 1
ATOM 1581 O O . LEU A 1 202 ? 3.915 -9.489 32.333 1.00 76.75 202 LEU A O 1
ATOM 1585 N N . ARG A 1 203 ? 2.318 -9.711 30.788 1.00 78.88 203 ARG A N 1
ATOM 1586 C CA . ARG A 1 203 ? 2.435 -11.184 30.716 1.00 78.88 203 ARG A CA 1
ATOM 1587 C C . ARG A 1 203 ? 3.734 -11.651 30.057 1.00 78.88 203 ARG A C 1
ATOM 1589 O O . ARG A 1 203 ? 4.160 -12.774 30.325 1.00 78.88 203 ARG A O 1
ATOM 1596 N N . LEU A 1 204 ? 4.322 -10.851 29.169 1.00 74.00 204 LEU A N 1
ATOM 1597 C CA . LEU A 1 204 ? 5.613 -11.132 28.538 1.00 74.00 204 LEU A CA 1
ATOM 1598 C C . LEU A 1 204 ? 6.775 -10.778 29.472 1.00 74.00 204 LEU A C 1
ATOM 1600 O O . LEU A 1 204 ? 7.694 -11.581 29.609 1.00 74.00 204 LEU A O 1
ATOM 1604 N N . GLU A 1 205 ? 6.700 -9.651 30.176 1.00 80.25 205 GLU A N 1
ATOM 1605 C CA . GLU A 1 205 ? 7.629 -9.270 31.244 1.00 80.25 205 GLU A CA 1
ATOM 1606 C C . GLU A 1 205 ? 7.686 -10.351 32.330 1.00 80.25 205 GLU A C 1
ATOM 1608 O O . GLU A 1 205 ? 8.769 -10.795 32.709 1.00 80.25 205 GLU A O 1
ATOM 1613 N N . ALA A 1 206 ? 6.528 -10.883 32.741 1.00 82.75 206 ALA A N 1
ATOM 1614 C CA . ALA A 1 206 ? 6.429 -11.981 33.705 1.00 82.75 206 ALA A CA 1
ATOM 1615 C C . ALA A 1 206 ? 7.114 -13.290 33.251 1.00 82.75 206 ALA A C 1
ATOM 1617 O O . ALA A 1 206 ? 7.280 -14.209 34.051 1.00 82.75 206 ALA A O 1
ATOM 1618 N N . ARG A 1 207 ? 7.516 -13.401 31.977 1.00 82.25 207 ARG A N 1
ATOM 1619 C CA . ARG A 1 207 ? 8.305 -14.528 31.446 1.00 82.25 207 ARG A CA 1
ATOM 1620 C C . ARG A 1 207 ? 9.811 -14.252 31.434 1.00 82.25 207 ARG A C 1
ATOM 1622 O O . ARG A 1 207 ? 10.550 -15.059 30.876 1.00 82.25 207 ARG A O 1
ATOM 1629 N N . HIS A 1 208 ? 10.260 -13.139 32.018 1.00 81.69 208 HIS A N 1
ATOM 1630 C CA . HIS A 1 208 ? 11.662 -12.720 32.076 1.00 81.69 208 HIS A CA 1
ATOM 1631 C C . HIS A 1 208 ? 12.339 -12.707 30.695 1.00 81.69 208 HIS A C 1
ATOM 1633 O O . HIS A 1 208 ? 13.444 -13.217 30.506 1.00 81.69 208 HIS A O 1
ATOM 1639 N N . VAL A 1 209 ? 11.653 -12.135 29.701 1.00 78.75 209 VAL A N 1
ATOM 1640 C CA . VAL A 1 209 ? 12.159 -12.052 28.327 1.00 78.75 209 VAL A CA 1
ATOM 1641 C C . VAL A 1 209 ? 13.331 -11.070 28.263 1.00 78.75 209 VAL A C 1
ATOM 1643 O O . VAL A 1 209 ? 13.172 -9.879 28.508 1.00 78.75 209 VAL A O 1
ATOM 1646 N N . ALA A 1 210 ? 14.512 -11.562 27.891 1.00 84.75 210 ALA A N 1
ATOM 1647 C CA . ALA A 1 210 ? 15.678 -10.731 27.591 1.00 84.75 210 ALA A CA 1
ATOM 1648 C C . ALA A 1 210 ? 15.703 -10.300 26.112 1.00 84.75 210 ALA A C 1
ATOM 1650 O O . ALA A 1 210 ? 15.132 -10.979 25.251 1.00 84.75 210 ALA A O 1
ATOM 1651 N N . MET A 1 211 ? 16.428 -9.221 25.792 1.00 78.56 211 MET A N 1
ATOM 1652 C CA . MET A 1 211 ? 16.513 -8.657 24.431 1.00 78.56 211 MET A CA 1
ATOM 1653 C C . MET A 1 211 ? 16.795 -9.697 23.325 1.00 78.56 211 MET A C 1
ATOM 1655 O O . MET A 1 211 ? 16.074 -9.707 22.329 1.00 78.56 211 MET A O 1
ATOM 1659 N N . PRO A 1 212 ? 17.742 -10.648 23.472 1.00 75.31 212 PRO A N 1
ATOM 1660 C CA . PRO A 1 212 ? 17.986 -11.646 22.426 1.00 75.31 212 PRO A CA 1
ATOM 1661 C C . PRO A 1 212 ? 16.797 -12.587 22.189 1.00 75.31 212 PRO A C 1
ATOM 1663 O O . PRO A 1 212 ? 16.588 -13.061 21.073 1.00 75.31 212 PRO A O 1
ATOM 1666 N N . ALA A 1 213 ? 16.016 -12.885 23.230 1.00 78.44 213 ALA A N 1
ATOM 1667 C CA . ALA A 1 213 ? 14.811 -13.696 23.104 1.00 78.44 213 ALA A CA 1
ATOM 1668 C C . ALA A 1 213 ? 13.683 -12.908 22.426 1.00 78.44 213 ALA A C 1
ATOM 1670 O O . ALA A 1 213 ? 12.999 -13.469 21.570 1.00 78.44 213 ALA A O 1
ATOM 1671 N N . LEU A 1 214 ? 13.547 -11.615 22.744 1.00 80.31 214 LEU A N 1
ATOM 1672 C CA . LEU A 1 214 ? 12.607 -10.713 22.081 1.00 80.31 214 LEU A CA 1
ATOM 1673 C C . LEU A 1 214 ? 12.916 -10.588 20.582 1.00 80.31 214 LEU A C 1
ATOM 1675 O O . LEU A 1 214 ? 12.033 -10.822 19.763 1.00 80.31 214 LEU A O 1
ATOM 1679 N N . LEU A 1 215 ? 14.177 -10.328 20.219 1.00 78.12 215 LEU A N 1
ATOM 1680 C CA . LEU A 1 215 ? 14.625 -10.220 18.824 1.00 78.12 215 LEU A CA 1
ATOM 1681 C C . LEU A 1 215 ? 14.415 -11.521 18.040 1.00 78.12 215 LEU A C 1
ATOM 1683 O O . LEU A 1 215 ? 13.938 -11.492 16.909 1.00 78.12 215 LEU A O 1
ATOM 1687 N N . ARG A 1 216 ? 14.713 -12.685 18.638 1.00 72.94 216 ARG A N 1
ATOM 1688 C CA . ARG A 1 216 ? 14.452 -13.988 17.999 1.00 72.94 216 ARG A CA 1
ATOM 1689 C C . ARG A 1 216 ? 12.961 -14.256 17.809 1.00 72.94 216 ARG A C 1
ATOM 1691 O O . ARG A 1 216 ? 12.570 -14.764 16.762 1.00 72.94 216 ARG A O 1
ATOM 1698 N N . ALA A 1 217 ? 12.137 -13.940 18.807 1.00 74.88 217 ALA A N 1
ATOM 1699 C CA . ALA A 1 217 ? 10.689 -14.109 18.719 1.00 74.88 217 ALA A CA 1
ATOM 1700 C C . ALA A 1 217 ? 10.081 -13.177 17.661 1.00 74.88 217 ALA A C 1
ATOM 1702 O O . ALA A 1 217 ? 9.248 -13.617 16.870 1.00 74.88 217 ALA A O 1
ATOM 1703 N N . HIS A 1 218 ? 10.548 -11.928 17.604 1.00 80.06 218 HIS A N 1
ATOM 1704 C CA . HIS A 1 218 ? 10.180 -10.952 16.583 1.00 80.06 218 HIS A CA 1
ATOM 1705 C C . HIS A 1 218 ? 10.588 -11.423 15.183 1.00 80.06 218 HIS A C 1
ATOM 1707 O O . HIS A 1 218 ? 9.730 -11.527 14.309 1.00 80.06 218 HIS A O 1
ATOM 1713 N N . ALA A 1 219 ? 11.842 -11.837 14.984 1.00 71.19 219 ALA A N 1
ATOM 1714 C CA . ALA A 1 219 ? 12.321 -12.374 13.709 1.00 71.19 219 ALA A CA 1
ATOM 1715 C C . ALA A 1 219 ? 11.529 -13.615 13.261 1.00 71.19 219 ALA A C 1
ATOM 1717 O O . ALA A 1 219 ? 11.176 -13.741 12.088 1.00 71.19 219 ALA A O 1
ATOM 1718 N N . LEU A 1 220 ? 11.188 -14.512 14.193 1.00 74.25 220 LEU A N 1
ATOM 1719 C CA . LEU A 1 220 ? 10.356 -15.682 13.911 1.00 74.25 220 LEU A CA 1
ATOM 1720 C C . LEU A 1 220 ? 8.921 -15.290 13.530 1.00 74.25 220 LEU A C 1
ATOM 1722 O O . LEU A 1 220 ? 8.361 -15.872 12.603 1.00 74.25 220 LEU A O 1
ATOM 1726 N N . ALA A 1 221 ? 8.324 -14.312 14.214 1.00 71.06 221 ALA A N 1
ATOM 1727 C CA . ALA A 1 221 ? 7.008 -13.783 13.860 1.00 71.06 221 ALA A CA 1
ATOM 1728 C C . ALA A 1 221 ? 7.024 -13.132 12.466 1.00 71.06 221 ALA A C 1
ATOM 1730 O O . ALA A 1 221 ? 6.120 -13.369 11.667 1.00 71.06 221 ALA A O 1
ATOM 1731 N N . CYS A 1 222 ? 8.089 -12.396 12.135 1.00 68.38 222 CYS A N 1
ATOM 1732 C CA . CYS A 1 222 ? 8.303 -11.823 10.808 1.00 68.38 222 CYS A CA 1
ATOM 1733 C C . CYS A 1 222 ? 8.418 -12.900 9.726 1.00 68.38 222 CYS A C 1
ATOM 1735 O O . CYS A 1 222 ? 7.781 -12.780 8.683 1.00 68.38 222 CYS A O 1
ATOM 1737 N N . ALA A 1 223 ? 9.201 -13.953 9.977 1.00 67.38 223 ALA A N 1
ATOM 1738 C CA . ALA A 1 223 ? 9.393 -15.059 9.043 1.00 67.38 223 ALA A CA 1
ATOM 1739 C C . ALA A 1 223 ? 8.099 -15.851 8.813 1.00 67.38 223 ALA A C 1
ATOM 1741 O O . ALA A 1 223 ? 7.786 -16.186 7.674 1.00 67.38 223 ALA A O 1
ATOM 1742 N N . ARG A 1 224 ? 7.319 -16.104 9.875 1.00 69.00 224 ARG A N 1
ATOM 1743 C CA . ARG A 1 224 ? 5.995 -16.741 9.769 1.00 69.00 224 ARG A CA 1
ATOM 1744 C C . ARG A 1 224 ? 5.052 -15.908 8.915 1.00 69.00 224 ARG A C 1
ATOM 1746 O O . ARG A 1 224 ? 4.501 -16.415 7.952 1.00 69.00 224 ARG A O 1
ATOM 1753 N N . ARG A 1 225 ? 4.970 -14.607 9.191 1.00 63.69 225 ARG A N 1
ATOM 1754 C CA . ARG A 1 225 ? 4.137 -13.697 8.407 1.00 63.69 225 ARG A CA 1
ATOM 1755 C C . ARG A 1 225 ? 4.552 -13.625 6.936 1.00 63.69 225 ARG A C 1
ATOM 1757 O O . ARG A 1 225 ? 3.699 -13.593 6.058 1.00 63.69 225 ARG A O 1
ATOM 1764 N N . ALA A 1 226 ? 5.856 -13.596 6.666 1.00 58.91 226 ALA A N 1
ATOM 1765 C CA . ALA A 1 226 ? 6.375 -13.624 5.303 1.00 58.91 226 ALA A CA 1
ATOM 1766 C C . ALA A 1 226 ? 6.012 -14.933 4.580 1.00 58.91 226 ALA A C 1
ATOM 1768 O O . ALA A 1 226 ? 5.689 -14.894 3.398 1.00 58.91 226 ALA A O 1
ATOM 1769 N N . ALA A 1 227 ? 6.020 -16.069 5.287 1.00 58.34 227 ALA A N 1
ATOM 1770 C CA . ALA A 1 227 ? 5.582 -17.357 4.749 1.00 58.34 227 ALA A CA 1
ATOM 1771 C C . ALA A 1 227 ? 4.065 -17.410 4.494 1.00 58.34 227 ALA A C 1
ATOM 1773 O O . ALA A 1 227 ? 3.641 -18.006 3.508 1.00 58.34 227 ALA A O 1
ATOM 1774 N N . ASP A 1 228 ? 3.270 -16.743 5.335 1.00 58.31 228 ASP A N 1
ATOM 1775 C CA . ASP A 1 228 ? 1.816 -16.605 5.168 1.00 58.31 228 ASP A CA 1
ATOM 1776 C C . ASP A 1 228 ? 1.440 -15.609 4.051 1.00 58.31 228 ASP A C 1
ATOM 1778 O O . ASP A 1 228 ? 0.281 -15.529 3.648 1.00 58.31 228 ASP A O 1
ATOM 1782 N N . GLY A 1 229 ? 2.408 -14.835 3.544 1.00 49.94 229 GLY A N 1
ATOM 1783 C CA . GLY A 1 229 ? 2.21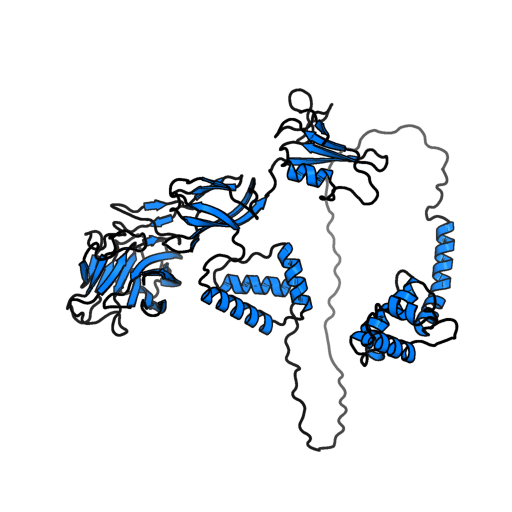6 -13.873 2.459 1.00 49.94 229 GLY A CA 1
ATOM 1784 C C . GLY A 1 229 ? 1.365 -12.651 2.824 1.00 49.94 229 GLY A C 1
ATOM 1785 O O . GLY A 1 229 ? 1.033 -11.879 1.930 1.00 49.94 229 GLY A O 1
ATOM 1786 N N . ASP A 1 230 ? 1.018 -12.452 4.103 1.00 53.50 230 ASP A N 1
ATOM 1787 C CA . ASP A 1 230 ? 0.151 -11.356 4.554 1.00 53.50 230 ASP A CA 1
ATOM 1788 C C . ASP A 1 230 ? 0.915 -10.014 4.608 1.00 53.50 230 ASP A C 1
ATOM 1790 O O . ASP A 1 230 ? 1.720 -9.795 5.527 1.00 53.50 230 ASP A O 1
ATOM 1794 N N . PRO A 1 231 ? 0.660 -9.069 3.679 1.00 52.66 231 PRO A N 1
ATOM 1795 C CA . PRO A 1 231 ? 1.348 -7.786 3.648 1.00 52.66 231 PRO A CA 1
ATOM 1796 C C . PRO A 1 231 ? 0.700 -6.750 4.578 1.00 52.66 231 PRO A C 1
ATOM 1798 O O . PRO A 1 231 ? 1.229 -5.637 4.677 1.00 52.66 231 PRO A O 1
ATOM 1801 N N . SER A 1 232 ? -0.420 -7.074 5.237 1.00 52.47 232 SER A N 1
ATOM 1802 C CA . SER A 1 232 ? -1.274 -6.120 5.956 1.00 52.47 232 SER A CA 1
ATOM 1803 C C . SER A 1 232 ? -0.568 -5.457 7.147 1.00 52.47 232 SER A C 1
ATOM 1805 O O . SER A 1 232 ? 0.511 -5.867 7.570 1.00 52.47 232 SER A O 1
ATOM 1807 N N . PRO A 1 233 ? -1.105 -4.389 7.735 1.00 56.28 233 PRO A N 1
ATOM 1808 C CA . PRO A 1 233 ? -0.648 -3.902 9.037 1.00 56.28 233 PRO A CA 1
ATOM 1809 C C . PRO A 1 233 ? -0.933 -4.914 10.157 1.00 56.28 233 PRO A C 1
ATOM 1811 O O . PRO A 1 233 ? -1.736 -5.829 9.989 1.00 56.28 233 PRO A O 1
ATOM 1814 N N . VAL A 1 234 ? -0.258 -4.786 11.301 1.00 55.34 234 VAL A N 1
ATOM 1815 C CA . VAL A 1 234 ? -0.625 -5.537 12.516 1.00 55.34 234 VAL A CA 1
ATOM 1816 C C . VAL A 1 234 ? -1.845 -4.835 13.130 1.00 55.34 234 VAL A C 1
ATOM 1818 O O . VAL A 1 234 ? -1.765 -3.639 13.396 1.00 55.34 234 VAL A O 1
ATOM 1821 N N . ASN A 1 235 ? -2.950 -5.561 13.351 1.00 61.09 235 ASN A N 1
ATOM 1822 C CA . ASN A 1 235 ? -4.242 -5.053 13.866 1.00 61.09 235 ASN A CA 1
ATOM 1823 C C . ASN A 1 235 ? -5.082 -4.211 12.881 1.00 61.09 235 ASN A C 1
ATOM 1825 O O . ASN A 1 235 ? -5.703 -3.231 13.286 1.00 61.09 235 ASN A O 1
ATOM 1829 N N . ALA A 1 236 ? -5.109 -4.571 11.597 1.00 71.38 236 ALA A N 1
ATOM 1830 C CA . ALA A 1 236 ? -6.042 -3.953 10.656 1.00 71.38 236 ALA A CA 1
ATOM 1831 C C . ALA A 1 236 ? -7.472 -4.490 10.867 1.00 71.38 236 ALA A C 1
ATOM 1833 O O . ALA A 1 236 ? -7.689 -5.701 10.875 1.00 71.38 236 ALA A O 1
ATOM 1834 N N . GLU A 1 237 ? -8.440 -3.590 11.031 1.00 81.12 237 GLU A N 1
ATOM 1835 C CA . GLU A 1 237 ? -9.853 -3.916 11.232 1.00 81.12 237 GLU A CA 1
ATOM 1836 C C . GLU A 1 237 ? -10.586 -3.919 9.883 1.00 81.12 237 GLU A C 1
ATOM 1838 O O . GLU A 1 237 ? -10.447 -2.965 9.110 1.00 81.12 237 GLU A O 1
ATOM 1843 N N . PRO A 1 238 ? -11.365 -4.963 9.555 1.00 89.00 238 PRO A N 1
ATOM 1844 C CA . PRO A 1 238 ? -12.158 -4.980 8.336 1.00 89.00 238 PRO A CA 1
ATOM 1845 C C . PRO A 1 238 ? -13.332 -4.008 8.453 1.00 89.00 238 PRO A C 1
ATOM 1847 O O . PRO A 1 238 ? -14.041 -3.998 9.457 1.00 89.00 238 PRO A O 1
ATOM 1850 N N . PHE A 1 239 ? -13.573 -3.226 7.404 1.00 91.06 239 PHE A N 1
ATOM 1851 C CA . PHE A 1 239 ? -14.715 -2.306 7.352 1.00 91.06 239 PHE A CA 1
ATOM 1852 C C . PHE A 1 239 ? -15.597 -2.472 6.112 1.00 91.06 239 PHE A C 1
ATOM 1854 O O . PHE A 1 239 ? -16.634 -1.825 5.995 1.00 91.06 239 PHE A O 1
ATOM 1861 N N . GLY A 1 240 ? -15.224 -3.357 5.185 1.00 91.88 240 GLY A N 1
ATOM 1862 C CA . GLY A 1 240 ? -16.057 -3.648 4.028 1.00 91.88 240 GLY A CA 1
ATOM 1863 C C . GLY A 1 240 ? -15.425 -4.612 3.038 1.00 91.88 240 GLY A C 1
ATOM 1864 O O . GLY A 1 240 ? -14.276 -5.042 3.165 1.00 91.88 240 GLY A O 1
ATOM 1865 N N . THR A 1 241 ? -16.206 -4.948 2.022 1.00 94.62 241 THR A N 1
ATOM 1866 C CA . THR A 1 241 ? -15.751 -5.671 0.838 1.00 94.62 241 THR A CA 1
ATOM 1867 C C . THR A 1 241 ? -16.338 -4.977 -0.380 1.00 94.62 241 THR A C 1
ATOM 1869 O O . THR A 1 241 ? -17.507 -4.597 -0.365 1.00 94.62 241 THR A O 1
ATOM 1872 N N . GLY A 1 242 ? -15.519 -4.776 -1.408 1.00 94.19 242 GLY A N 1
ATOM 1873 C CA . GLY A 1 242 ? -15.946 -4.170 -2.659 1.00 94.19 242 GLY A CA 1
ATOM 1874 C C . GLY A 1 242 ? -16.981 -5.019 -3.386 1.00 94.19 242 GLY A C 1
ATOM 1875 O O . GLY A 1 242 ? -16.894 -6.248 -3.400 1.00 94.19 242 GLY A O 1
ATOM 1876 N N . ASP A 1 243 ? -17.936 -4.352 -4.021 1.00 93.44 243 ASP A N 1
ATOM 1877 C CA . ASP A 1 243 ? -18.946 -4.929 -4.912 1.00 93.44 243 ASP A CA 1
ATOM 1878 C C . ASP A 1 243 ? -18.813 -4.405 -6.358 1.00 93.44 243 ASP A C 1
ATOM 1880 O O . ASP A 1 243 ? -19.558 -4.823 -7.243 1.00 93.44 243 ASP A O 1
ATOM 1884 N N . GLY A 1 244 ? -17.853 -3.508 -6.614 1.00 92.88 244 GLY A N 1
ATOM 1885 C CA . GLY A 1 244 ? -17.651 -2.831 -7.894 1.00 92.88 244 GLY A CA 1
ATOM 1886 C C . GLY A 1 244 ? -18.515 -1.585 -8.117 1.00 92.88 244 GLY A C 1
ATOM 1887 O O . GLY A 1 244 ? -18.375 -0.957 -9.165 1.00 92.88 244 GLY A O 1
ATOM 1888 N N . ALA A 1 245 ? -19.384 -1.206 -7.175 1.00 94.75 245 ALA A N 1
ATOM 1889 C CA . ALA A 1 245 ? -20.326 -0.095 -7.331 1.00 94.75 245 ALA A CA 1
ATOM 1890 C C . ALA A 1 245 ? -20.308 0.890 -6.152 1.00 94.75 245 ALA A C 1
ATOM 1892 O O . ALA A 1 245 ? -20.324 2.104 -6.366 1.00 94.75 245 ALA A O 1
ATOM 1893 N N . ALA A 1 246 ? -20.258 0.395 -4.917 1.00 94.94 246 ALA A N 1
ATOM 1894 C CA . ALA A 1 246 ? -20.241 1.214 -3.718 1.00 94.94 246 ALA A CA 1
ATOM 1895 C C . ALA A 1 246 ? -18.901 1.945 -3.561 1.00 94.94 246 ALA A C 1
ATOM 1897 O O . ALA A 1 246 ? -17.822 1.356 -3.624 1.00 94.94 246 ALA A O 1
ATOM 1898 N N . SER A 1 247 ? -18.976 3.249 -3.310 1.00 96.06 247 SER A N 1
ATOM 1899 C CA . SER A 1 247 ? -17.832 4.100 -2.967 1.00 96.06 247 SER A CA 1
ATOM 1900 C C . SER A 1 247 ? -17.865 4.580 -1.517 1.00 96.06 247 SER A C 1
ATOM 1902 O O . SER A 1 247 ? -16.880 5.130 -1.034 1.00 96.06 247 SER A O 1
ATOM 1904 N N . GLN A 1 248 ? -18.976 4.372 -0.807 1.00 96.50 248 GLN A N 1
ATOM 1905 C CA . GLN A 1 248 ? -19.154 4.815 0.573 1.00 96.50 248 GLN A CA 1
ATOM 1906 C C . GLN A 1 248 ? -19.114 3.621 1.515 1.00 96.50 248 GLN A C 1
ATOM 1908 O O . GLN A 1 248 ? -19.877 2.673 1.344 1.00 96.50 248 GLN A O 1
ATOM 1913 N N . PHE A 1 249 ? -18.263 3.693 2.533 1.00 95.88 249 PHE A N 1
ATOM 1914 C CA . PHE A 1 249 ? -18.118 2.633 3.522 1.00 95.88 249 PHE A CA 1
ATOM 1915 C C . PHE A 1 249 ? -18.002 3.230 4.921 1.00 95.88 249 PHE A C 1
ATOM 1917 O O . PHE A 1 249 ? -17.243 4.170 5.152 1.00 95.88 249 PHE A O 1
ATOM 1924 N N . GLN A 1 250 ? -18.751 2.674 5.866 1.00 93.88 250 GLN A N 1
ATOM 1925 C CA . GLN A 1 250 ? -18.631 3.016 7.278 1.00 93.88 250 GLN A CA 1
ATOM 1926 C C . GLN A 1 250 ? -17.438 2.261 7.870 1.00 93.88 250 GLN A C 1
ATOM 1928 O O . GLN A 1 250 ? -17.381 1.038 7.762 1.00 93.88 250 GLN A O 1
ATOM 1933 N N . LEU A 1 251 ? -16.505 2.961 8.517 1.00 91.88 251 LEU A N 1
ATOM 1934 C CA . LEU A 1 251 ? -15.440 2.320 9.284 1.00 91.88 251 LEU A CA 1
ATOM 1935 C C . LEU A 1 251 ? -16.041 1.508 10.433 1.00 91.88 251 LEU A C 1
ATOM 1937 O O . LEU A 1 251 ? -16.943 1.983 11.129 1.00 91.88 251 LEU A O 1
ATOM 1941 N N . LEU A 1 252 ? -15.522 0.293 10.626 1.00 87.88 252 LEU A N 1
ATOM 1942 C CA . LEU A 1 252 ? -15.972 -0.644 11.651 1.00 87.88 252 LEU A CA 1
ATOM 1943 C C . LEU A 1 252 ? -14.812 -1.030 12.567 1.00 87.88 252 LEU A C 1
ATOM 1945 O O . LEU A 1 252 ? -13.716 -1.304 12.092 1.00 87.88 252 LEU A O 1
ATOM 1949 N N . TYR A 1 253 ? -15.063 -1.126 13.865 1.00 81.25 253 TYR A N 1
ATOM 1950 C CA . TYR A 1 253 ? -14.133 -1.692 14.838 1.00 81.25 253 TYR A CA 1
ATOM 1951 C C . TYR A 1 253 ? -14.814 -2.866 15.530 1.00 81.25 253 TYR A C 1
ATOM 1953 O O . TYR A 1 253 ? -15.871 -2.688 16.140 1.00 81.25 253 TYR A O 1
ATOM 1961 N N . GLN A 1 254 ? -14.262 -4.077 15.402 1.00 76.94 254 GLN A N 1
ATOM 1962 C CA . GLN A 1 254 ? -14.899 -5.299 15.922 1.00 76.94 254 GLN A CA 1
ATOM 1963 C C . GLN A 1 254 ? -16.367 -5.444 15.460 1.00 76.94 254 GLN A C 1
ATOM 1965 O O . GLN A 1 254 ? -17.237 -5.907 16.198 1.00 76.94 254 GLN A O 1
ATOM 1970 N N . GLY A 1 255 ? -16.651 -5.005 14.228 1.00 78.62 255 GLY A N 1
ATOM 1971 C CA . GLY A 1 255 ? -17.983 -5.027 13.617 1.00 78.62 255 GLY A CA 1
ATOM 1972 C C . GLY A 1 255 ? -18.933 -3.901 14.044 1.00 78.62 255 GLY A C 1
ATOM 1973 O O . GLY A 1 255 ? -20.062 -3.870 13.561 1.00 78.62 255 GLY A O 1
ATOM 1974 N N . GLN A 1 256 ? -18.515 -2.978 14.915 1.00 78.12 256 GLN A N 1
ATOM 1975 C CA . GLN A 1 256 ? -19.320 -1.819 15.317 1.00 78.12 256 GLN A CA 1
ATOM 1976 C C . GLN A 1 256 ? -18.936 -0.563 14.524 1.00 78.12 256 GLN A C 1
ATOM 1978 O O . GLN A 1 256 ? -17.742 -0.338 14.324 1.00 78.12 256 GLN A O 1
ATOM 1983 N N . PRO A 1 257 ? -19.900 0.278 14.103 1.00 85.12 257 PRO A N 1
ATOM 1984 C CA . PRO A 1 257 ? -19.604 1.546 13.442 1.00 85.12 257 PRO A CA 1
ATOM 1985 C C . PRO A 1 257 ? -18.745 2.480 14.300 1.00 85.12 257 PRO A C 1
ATOM 1987 O O . PRO A 1 257 ? -18.995 2.653 15.491 1.00 85.12 257 PRO A O 1
ATOM 1990 N N . VAL A 1 258 ? -17.754 3.109 13.673 1.00 82.88 258 VAL A N 1
ATOM 1991 C CA . VAL A 1 258 ? -16.937 4.177 14.266 1.00 82.88 258 VAL A CA 1
ATOM 1992 C C . VAL A 1 258 ? -17.608 5.522 14.001 1.00 82.88 258 VAL A C 1
ATOM 1994 O O . VAL A 1 258 ? -17.811 5.873 12.846 1.00 82.88 258 VAL A O 1
ATOM 1997 N N . TYR A 1 259 ? -17.936 6.286 15.041 1.00 78.62 259 TYR A N 1
ATOM 1998 C CA . TYR A 1 259 ? -18.688 7.547 14.935 1.00 78.62 259 TYR A CA 1
ATOM 1999 C C . TYR A 1 259 ? -17.840 8.804 15.142 1.00 78.62 259 TYR A C 1
ATOM 2001 O O . TYR A 1 259 ? -18.327 9.911 14.913 1.00 78.62 259 TYR A O 1
ATOM 2009 N N . GLN A 1 260 ? -16.588 8.647 15.554 1.00 81.12 260 GLN A N 1
ATOM 2010 C CA . GLN A 1 260 ? -15.586 9.704 15.529 1.00 81.12 260 GLN A CA 1
ATOM 2011 C C . GLN A 1 260 ? -14.258 9.107 15.089 1.00 81.12 260 GLN A C 1
ATOM 2013 O O . GLN A 1 260 ? -13.884 8.049 15.586 1.00 81.12 260 GLN A O 1
ATOM 2018 N N . VAL A 1 261 ? -13.546 9.771 14.182 1.00 80.69 261 VAL A N 1
ATOM 2019 C CA . VAL A 1 261 ? -12.193 9.366 13.784 1.00 80.69 261 VAL A CA 1
ATOM 2020 C C . VAL A 1 261 ? -11.198 10.457 14.142 1.00 80.69 261 VAL A C 1
ATOM 2022 O O . VAL A 1 261 ? -11.292 11.569 13.626 1.00 80.69 261 VAL A O 1
ATOM 2025 N N . ASP A 1 262 ? -10.209 10.104 14.958 1.00 76.19 262 ASP A N 1
ATOM 2026 C CA . ASP A 1 262 ? -9.095 10.990 15.301 1.00 76.19 262 ASP A CA 1
ATOM 2027 C C . ASP A 1 262 ? -7.924 10.787 14.330 1.00 76.19 262 ASP A C 1
ATOM 2029 O O . ASP A 1 262 ? -7.248 11.733 13.927 1.00 76.19 262 ASP A O 1
ATOM 2033 N N . SER A 1 263 ? -7.694 9.540 13.907 1.00 79.19 263 SER A N 1
ATOM 2034 C CA . SER A 1 263 ? -6.745 9.200 12.847 1.00 79.19 263 SER A CA 1
ATOM 2035 C C . SER A 1 263 ? -7.148 7.899 12.162 1.00 79.19 263 SER A C 1
ATOM 2037 O O . SER A 1 263 ? -7.639 6.981 12.814 1.00 79.19 263 SER A O 1
ATOM 2039 N N . ALA A 1 264 ? -6.934 7.790 10.851 1.00 84.69 264 ALA A N 1
ATOM 2040 C CA . ALA A 1 264 ? -7.161 6.542 10.131 1.00 84.69 264 ALA A CA 1
ATOM 2041 C C . ALA A 1 264 ? -6.284 6.434 8.882 1.00 84.69 264 ALA A C 1
ATOM 2043 O O . ALA A 1 264 ? -6.198 7.368 8.083 1.00 84.69 264 ALA A O 1
ATOM 2044 N N . ALA A 1 265 ? -5.701 5.254 8.700 1.00 87.12 265 ALA A N 1
ATOM 2045 C CA . ALA A 1 265 ? -5.095 4.793 7.461 1.00 87.12 265 ALA A CA 1
ATOM 2046 C C . ALA A 1 265 ? -5.947 3.651 6.903 1.00 87.12 265 ALA A C 1
ATOM 2048 O O . ALA A 1 265 ? -6.245 2.690 7.617 1.00 87.12 265 ALA A O 1
ATOM 2049 N N . LEU A 1 266 ? -6.356 3.775 5.642 1.00 90.50 266 LEU A N 1
ATOM 2050 C CA . LEU A 1 266 ? -7.205 2.802 4.959 1.00 90.50 266 LEU A CA 1
ATOM 2051 C C . LEU A 1 266 ? -6.379 1.972 3.985 1.00 90.50 266 LEU A C 1
ATOM 2053 O O . LEU A 1 266 ? -5.469 2.478 3.334 1.00 90.50 266 LEU A O 1
ATOM 2057 N N . TYR A 1 267 ? -6.748 0.708 3.845 1.00 89.12 267 TYR A N 1
ATOM 2058 C CA . TYR A 1 267 ? -6.090 -0.251 2.981 1.00 89.12 267 TYR A CA 1
ATOM 2059 C C . TYR A 1 267 ? -7.116 -0.974 2.116 1.00 89.12 267 TYR A C 1
ATOM 2061 O O . TYR A 1 267 ? -8.230 -1.274 2.557 1.00 89.12 267 TYR A O 1
ATOM 2069 N N . ARG A 1 268 ? -6.716 -1.279 0.883 1.00 89.44 268 ARG A N 1
ATOM 2070 C CA . ARG A 1 268 ? -7.483 -2.086 -0.067 1.00 89.44 268 ARG A CA 1
ATOM 2071 C C . ARG A 1 268 ? -6.627 -3.253 -0.527 1.00 89.44 268 ARG A C 1
ATOM 2073 O O . ARG A 1 268 ? -5.517 -3.037 -1.001 1.00 89.44 268 ARG A O 1
ATOM 2080 N N . ASN A 1 269 ? -7.155 -4.465 -0.421 1.00 88.25 269 ASN A N 1
ATOM 2081 C CA . ASN A 1 269 ? -6.527 -5.662 -0.961 1.00 88.25 269 ASN A CA 1
ATOM 2082 C C . ASN A 1 269 ? -7.336 -6.178 -2.155 1.00 88.25 269 ASN A C 1
ATOM 2084 O O . ASN A 1 269 ? -8.488 -6.583 -1.995 1.00 88.25 269 ASN A O 1
ATOM 2088 N N . ASP A 1 270 ? -6.740 -6.119 -3.343 1.00 87.00 270 ASP A N 1
ATOM 2089 C CA . ASP A 1 270 ? -7.322 -6.561 -4.611 1.00 87.00 270 ASP A CA 1
ATOM 2090 C C . ASP A 1 270 ? -6.226 -7.135 -5.538 1.00 87.00 270 ASP A C 1
ATOM 2092 O O . ASP A 1 270 ? -5.203 -7.637 -5.075 1.00 87.00 270 ASP A O 1
ATOM 2096 N N . TRP A 1 271 ? -6.422 -7.067 -6.856 1.00 86.50 271 TRP A N 1
ATOM 2097 C CA . TRP A 1 271 ? -5.466 -7.546 -7.854 1.00 86.50 271 TRP A CA 1
ATOM 2098 C C . TRP A 1 271 ? -4.094 -6.841 -7.827 1.00 86.50 271 TRP A C 1
ATOM 2100 O O . TRP A 1 271 ? -3.125 -7.420 -8.315 1.00 86.50 271 TRP A O 1
ATOM 2110 N N . GLN A 1 272 ? -3.961 -5.635 -7.250 1.00 84.88 272 GLN A N 1
ATOM 2111 C CA . GLN A 1 272 ? -2.645 -4.997 -7.026 1.00 84.88 272 GLN A CA 1
ATOM 2112 C C . GLN A 1 272 ? -2.018 -5.383 -5.672 1.00 84.88 272 GLN A C 1
ATOM 2114 O O . GLN A 1 272 ? -1.012 -4.801 -5.261 1.00 84.88 272 GLN A O 1
ATOM 2119 N N . GLY A 1 273 ? -2.597 -6.356 -4.963 1.00 81.56 273 GLY A N 1
ATOM 2120 C CA . GLY A 1 273 ? -2.210 -6.734 -3.607 1.00 81.56 273 GLY A CA 1
ATOM 2121 C C . GLY A 1 273 ? -2.724 -5.741 -2.566 1.00 81.56 273 GLY A C 1
ATOM 2122 O O . GLY A 1 273 ? -3.629 -4.949 -2.832 1.00 81.56 273 GLY A O 1
ATOM 2123 N N . ASN A 1 274 ? -2.146 -5.764 -1.364 1.00 80.44 274 ASN A N 1
ATOM 2124 C CA . ASN A 1 274 ? -2.563 -4.869 -0.287 1.00 80.44 274 ASN A CA 1
ATOM 2125 C C . ASN A 1 274 ? -1.952 -3.466 -0.443 1.00 80.44 274 ASN A C 1
ATOM 2127 O O . ASN A 1 274 ? -0.744 -3.280 -0.290 1.00 80.44 274 ASN A O 1
ATOM 2131 N N . GLN A 1 275 ? -2.798 -2.476 -0.710 1.00 83.44 275 GLN A N 1
ATOM 2132 C CA . GLN A 1 275 ? -2.432 -1.085 -0.963 1.00 83.44 275 GLN A CA 1
ATOM 2133 C C . GLN A 1 275 ? -2.843 -0.199 0.209 1.00 83.44 275 GLN A C 1
ATOM 2135 O O . GLN A 1 275 ? -3.987 -0.259 0.652 1.00 83.44 275 GLN A O 1
ATOM 2140 N N . LEU A 1 276 ? -1.941 0.676 0.655 1.00 86.00 276 LEU A N 1
ATOM 2141 C CA . LEU A 1 276 ? -2.301 1.832 1.475 1.00 86.00 276 LEU A CA 1
ATOM 2142 C C . LEU A 1 276 ? -2.960 2.890 0.579 1.00 86.00 276 LEU A C 1
ATOM 2144 O O . LEU A 1 276 ? -2.427 3.230 -0.480 1.00 86.00 276 LEU A O 1
ATOM 2148 N N . LEU A 1 277 ? -4.111 3.389 1.014 1.00 89.50 277 LEU A N 1
ATOM 2149 C CA . LEU A 1 277 ? -4.844 4.476 0.377 1.00 89.50 277 LEU A CA 1
ATOM 2150 C C . LEU A 1 277 ? -4.471 5.807 1.032 1.00 89.50 277 LEU A C 1
ATOM 2152 O O . LEU A 1 277 ? -4.142 5.853 2.219 1.00 89.50 277 LEU A O 1
ATOM 2156 N N . TYR A 1 278 ? -4.563 6.896 0.272 1.00 89.06 278 TYR A N 1
ATOM 2157 C CA . TYR A 1 278 ? -4.171 8.224 0.726 1.00 89.06 278 TYR A CA 1
ATOM 2158 C C . TYR A 1 278 ? -5.319 9.239 0.657 1.00 89.06 278 TYR A C 1
ATOM 2160 O O . TYR A 1 278 ? -5.985 9.353 -0.374 1.00 89.06 278 TYR A O 1
ATOM 2168 N N . PRO A 1 279 ? -5.506 10.047 1.719 1.00 89.94 279 PRO A N 1
ATOM 2169 C CA . PRO A 1 279 ? -6.434 11.172 1.706 1.00 89.94 279 PRO A CA 1
ATOM 2170 C C . PRO A 1 279 ? -5.835 12.431 1.060 1.00 89.94 279 PRO A C 1
ATOM 2172 O O . PRO A 1 279 ? -6.502 13.456 0.933 1.00 89.94 279 PRO A O 1
ATOM 2175 N N . SER A 1 280 ? -4.566 12.367 0.655 1.00 90.69 280 SER A N 1
ATOM 2176 C CA . SER A 1 280 ? -3.867 13.410 -0.092 1.00 90.69 280 SER A CA 1
ATOM 2177 C C . SER A 1 280 ? -3.821 13.060 -1.584 1.00 90.69 280 SER A C 1
ATOM 2179 O O . SER A 1 280 ? -3.749 11.877 -1.921 1.00 90.69 280 SER A O 1
ATOM 2181 N N . PRO A 1 281 ? -3.839 14.063 -2.479 1.00 92.81 281 PRO A N 1
ATOM 2182 C CA . PRO A 1 281 ? -3.786 13.827 -3.915 1.00 92.81 281 PRO A CA 1
ATOM 2183 C C . PRO A 1 281 ? -2.439 13.228 -4.330 1.00 92.81 281 PRO A C 1
ATOM 2185 O O . PRO A 1 281 ? -1.381 13.731 -3.955 1.00 92.81 281 PRO A O 1
ATOM 2188 N N . ARG A 1 282 ? -2.490 12.183 -5.155 1.00 93.06 282 ARG A N 1
ATOM 2189 C CA . ARG A 1 282 ? -1.335 11.505 -5.753 1.00 93.06 282 ARG A CA 1
ATOM 2190 C C . ARG A 1 282 ? -1.412 11.608 -7.261 1.00 93.06 282 ARG A C 1
ATOM 2192 O O . ARG A 1 282 ? -2.491 11.434 -7.818 1.00 93.06 282 ARG A O 1
ATOM 2199 N N . THR A 1 283 ? -0.289 11.844 -7.930 1.00 95.38 283 THR A N 1
ATOM 2200 C CA . THR A 1 283 ? -0.272 12.016 -9.389 1.00 95.38 283 THR A CA 1
ATOM 2201 C C . THR A 1 283 ? 0.587 10.955 -10.055 1.00 95.38 283 THR A C 1
ATOM 2203 O O . THR A 1 283 ? 1.737 10.761 -9.667 1.00 95.38 283 THR A O 1
ATOM 2206 N N . ASN A 1 284 ? 0.051 10.298 -11.086 1.00 96.62 284 ASN A N 1
ATOM 2207 C CA . ASN A 1 284 ? 0.869 9.583 -12.059 1.00 96.62 284 ASN A CA 1
ATOM 2208 C C . ASN A 1 284 ? 1.200 10.536 -13.212 1.00 96.62 284 ASN A C 1
ATOM 2210 O O . ASN A 1 284 ? 0.325 10.918 -13.991 1.00 96.62 284 ASN A O 1
ATOM 2214 N N . TYR A 1 285 ? 2.468 10.933 -13.299 1.00 95.62 285 TYR A N 1
ATOM 2215 C CA . TYR A 1 285 ? 2.967 11.887 -14.288 1.00 95.62 285 TYR A CA 1
ATOM 2216 C C . TYR A 1 285 ? 3.153 11.279 -15.685 1.00 95.62 285 TYR A C 1
ATOM 2218 O O . TYR A 1 285 ? 3.320 12.011 -16.662 1.00 95.62 285 TYR A O 1
ATOM 2226 N N . ILE A 1 286 ? 3.141 9.948 -15.798 1.00 93.75 286 ILE A N 1
ATOM 2227 C CA . ILE A 1 286 ? 3.259 9.248 -17.078 1.00 93.75 286 ILE A CA 1
ATOM 2228 C C . ILE A 1 286 ? 1.950 9.385 -17.852 1.00 93.75 286 ILE A C 1
ATOM 2230 O O . ILE A 1 286 ? 0.873 9.202 -17.294 1.00 93.75 286 ILE A O 1
ATOM 2234 N N . THR A 1 287 ? 2.032 9.635 -19.155 1.00 94.50 287 THR A N 1
ATOM 2235 C CA . THR A 1 287 ? 0.901 9.470 -20.077 1.00 94.50 287 THR A CA 1
ATOM 2236 C C . THR A 1 287 ? 0.968 8.093 -20.726 1.00 94.50 287 THR A C 1
ATOM 2238 O O . THR A 1 287 ? 2.059 7.562 -20.928 1.00 94.50 287 THR A O 1
ATOM 2241 N N . ARG A 1 288 ? -0.188 7.514 -21.069 1.00 95.88 288 ARG A N 1
ATOM 2242 C CA . ARG A 1 288 ? -0.291 6.195 -21.713 1.00 95.88 288 ARG A CA 1
ATOM 2243 C C . ARG A 1 288 ? 0.397 5.102 -20.888 1.00 95.88 288 ARG A C 1
ATOM 2245 O O . ARG A 1 288 ? 1.244 4.369 -21.391 1.00 95.88 288 ARG A O 1
ATOM 2252 N N . SER A 1 289 ? 0.068 5.025 -19.597 1.00 96.56 289 SER A N 1
ATOM 2253 C CA . SER A 1 289 ? 0.760 4.142 -18.640 1.00 96.56 289 SER A CA 1
ATOM 2254 C C . SER A 1 289 ? 0.590 2.643 -18.906 1.00 96.56 289 SER A C 1
ATOM 2256 O O . SER A 1 289 ? 1.383 1.852 -18.395 1.00 96.56 289 SER A O 1
ATOM 2258 N N . GLU A 1 290 ? -0.398 2.257 -19.712 1.00 96.62 290 GLU A N 1
ATOM 2259 C CA . GLU A 1 290 ? -0.651 0.869 -20.121 1.00 96.62 290 GLU A CA 1
ATOM 2260 C C . GLU A 1 290 ? -0.181 0.556 -21.552 1.00 96.62 290 GLU A C 1
ATOM 2262 O O . GLU A 1 290 ? -0.132 -0.609 -21.914 1.00 96.62 290 GLU A O 1
ATOM 2267 N N . GLU A 1 291 ? 0.188 1.573 -22.342 1.00 96.56 291 GLU A N 1
ATOM 2268 C CA . GLU A 1 291 ? 0.490 1.464 -23.780 1.00 96.56 291 GLU A CA 1
ATOM 2269 C C . GLU A 1 291 ? 1.956 1.873 -24.029 1.00 96.56 291 GLU A C 1
ATOM 2271 O O . GLU A 1 291 ? 2.261 3.022 -24.372 1.00 96.56 291 GLU A O 1
ATOM 2276 N N . LEU A 1 292 ? 2.903 0.956 -23.816 1.00 96.94 292 LEU A N 1
ATOM 2277 C CA . LEU A 1 292 ? 4.344 1.211 -23.978 1.00 96.94 292 LEU A CA 1
ATOM 2278 C C . LEU A 1 292 ? 4.739 1.389 -25.454 1.00 96.94 292 LEU A C 1
ATOM 2280 O O . LEU A 1 292 ? 5.783 1.975 -25.774 1.00 96.94 292 LEU A O 1
ATOM 2284 N N . ASP A 1 293 ? 3.913 0.896 -26.374 1.00 96.62 293 ASP A N 1
ATOM 2285 C CA . ASP A 1 293 ? 4.058 1.069 -27.817 1.00 96.62 293 ASP A CA 1
ATOM 2286 C C . ASP A 1 293 ? 3.777 2.514 -28.265 1.00 96.62 293 ASP A C 1
ATOM 2288 O O . ASP A 1 293 ? 4.393 2.985 -29.230 1.00 96.62 293 ASP A O 1
ATOM 2292 N N . ALA A 1 294 ? 2.964 3.259 -27.509 1.00 95.62 294 ALA A N 1
ATOM 2293 C CA . ALA A 1 294 ? 2.582 4.630 -27.824 1.00 95.62 294 ALA A CA 1
ATOM 2294 C C . ALA A 1 294 ? 3.792 5.570 -27.998 1.00 95.62 294 ALA A C 1
ATOM 2296 O O . ALA A 1 294 ? 4.860 5.409 -27.395 1.00 95.62 294 ALA A O 1
ATOM 2297 N N . SER A 1 295 ? 3.617 6.620 -28.805 1.00 93.62 295 SER A N 1
ATOM 2298 C CA . SER A 1 295 ? 4.666 7.613 -29.095 1.00 93.62 295 SER A CA 1
ATOM 2299 C C . SER A 1 295 ? 5.076 8.463 -27.887 1.00 93.62 295 SER A C 1
ATOM 2301 O O . SER A 1 295 ? 6.095 9.145 -27.944 1.00 93.62 295 SER A O 1
ATOM 2303 N N . ALA A 1 296 ? 4.301 8.429 -26.797 1.00 92.62 296 ALA A N 1
ATOM 2304 C CA . ALA A 1 296 ? 4.652 9.058 -25.523 1.00 92.62 296 ALA A CA 1
ATOM 2305 C C . ALA A 1 296 ? 5.900 8.428 -24.872 1.00 92.62 296 ALA A C 1
ATOM 2307 O O . ALA A 1 296 ? 6.582 9.076 -24.077 1.00 92.62 296 ALA A O 1
ATOM 2308 N N . TRP A 1 297 ? 6.223 7.184 -25.236 1.00 96.81 297 TRP A N 1
ATOM 2309 C CA . TRP A 1 297 ? 7.356 6.436 -24.709 1.00 96.81 297 TRP A CA 1
ATOM 2310 C C . TRP A 1 297 ? 8.567 6.499 -25.631 1.00 96.81 297 TRP A C 1
ATOM 2312 O O . TRP A 1 297 ? 8.498 6.138 -26.811 1.00 96.81 297 TRP A O 1
ATOM 2322 N N . ASN A 1 298 ? 9.715 6.865 -25.060 1.00 95.88 298 ASN A N 1
ATOM 2323 C CA . ASN A 1 298 ? 10.995 6.788 -25.755 1.00 95.88 298 ASN A CA 1
ATOM 2324 C C . ASN A 1 298 ? 11.514 5.352 -25.690 1.00 95.88 298 ASN A C 1
ATOM 2326 O O . ASN A 1 298 ? 11.614 4.780 -24.604 1.00 95.88 298 ASN A O 1
ATOM 2330 N N . LYS A 1 299 ? 11.884 4.793 -26.840 1.00 97.12 299 LYS A N 1
ATOM 2331 C CA . LYS A 1 299 ? 12.322 3.401 -26.983 1.00 97.12 299 LYS A CA 1
ATOM 2332 C C . LYS A 1 299 ? 13.803 3.388 -27.349 1.00 97.12 299 LYS A C 1
ATOM 2334 O O . LYS A 1 299 ? 14.205 4.039 -28.310 1.00 97.12 299 LYS A O 1
ATOM 2339 N N . LEU A 1 300 ? 14.618 2.686 -26.567 1.00 96.75 300 LEU A N 1
ATOM 2340 C CA . LEU A 1 300 ? 16.049 2.520 -26.817 1.00 96.75 300 LEU A CA 1
ATOM 2341 C C . LEU A 1 300 ? 16.329 1.043 -27.067 1.00 96.75 300 LEU A C 1
ATOM 2343 O O . LEU A 1 300 ? 16.191 0.235 -26.150 1.00 96.75 300 LEU A O 1
ATOM 2347 N N . SER A 1 301 ? 16.732 0.724 -28.299 1.00 98.06 301 SER A N 1
ATOM 2348 C CA . SER A 1 301 ? 17.076 -0.637 -28.737 1.00 98.06 301 SER A CA 1
ATOM 2349 C C . SER A 1 301 ? 15.998 -1.671 -28.388 1.00 98.06 301 SER A C 1
ATOM 2351 O O . SER A 1 301 ? 16.304 -2.800 -28.008 1.00 98.06 301 SER A O 1
ATOM 2353 N N . THR A 1 302 ? 14.730 -1.274 -28.476 1.00 98.25 302 THR A N 1
ATOM 2354 C CA . THR A 1 302 ? 13.574 -2.111 -28.146 1.00 98.25 302 THR A CA 1
ATOM 2355 C C . THR A 1 302 ? 12.476 -1.964 -29.188 1.00 98.25 302 THR A C 1
ATOM 2357 O O . THR A 1 302 ? 12.311 -0.909 -29.802 1.00 98.25 302 THR A O 1
ATOM 2360 N N . THR A 1 303 ? 11.707 -3.032 -29.361 1.00 98.06 303 THR A N 1
ATOM 2361 C CA . THR A 1 303 ? 10.410 -3.028 -30.043 1.00 98.06 303 THR A CA 1
ATOM 2362 C C . THR A 1 303 ? 9.339 -3.453 -29.047 1.00 98.06 303 THR A C 1
ATOM 2364 O O . THR A 1 303 ? 9.635 -4.185 -28.102 1.00 98.06 303 THR A O 1
ATOM 2367 N N . ILE A 1 304 ? 8.111 -2.959 -29.213 1.00 98.38 304 ILE A N 1
ATOM 2368 C CA . ILE A 1 304 ? 6.996 -3.283 -28.318 1.00 98.38 304 ILE A CA 1
ATOM 2369 C C . ILE A 1 304 ? 5.968 -4.099 -29.088 1.00 98.38 304 ILE A C 1
ATOM 2371 O O . ILE A 1 304 ? 5.550 -3.695 -30.171 1.00 98.38 304 ILE A O 1
ATOM 2375 N N . THR A 1 305 ? 5.571 -5.238 -28.526 1.00 98.25 305 THR A N 1
ATOM 2376 C CA . THR A 1 305 ? 4.380 -5.967 -28.971 1.00 98.25 305 THR A CA 1
ATOM 2377 C C . THR A 1 305 ? 3.222 -5.563 -28.061 1.00 98.25 305 THR A C 1
ATOM 2379 O O . THR A 1 305 ? 3.248 -5.945 -26.887 1.00 98.25 305 THR A O 1
ATOM 2382 N N . PRO A 1 306 ? 2.250 -4.779 -28.554 1.00 98.00 306 PRO A N 1
ATOM 2383 C CA . PRO A 1 306 ? 1.162 -4.286 -27.722 1.00 98.00 306 PRO A CA 1
ATOM 2384 C C . PRO A 1 306 ? 0.184 -5.403 -27.345 1.00 98.00 306 PRO A C 1
ATOM 2386 O O . PRO A 1 306 ? -0.024 -6.324 -28.139 1.00 98.00 306 PRO A O 1
ATOM 2389 N N . ASN A 1 307 ? -0.450 -5.303 -26.173 1.00 97.75 307 ASN A N 1
ATOM 2390 C CA . ASN A 1 307 ? -1.523 -6.205 -25.719 1.00 97.75 307 ASN A CA 1
ATOM 2391 C C . ASN A 1 307 ? -1.159 -7.704 -25.832 1.00 97.75 307 ASN A C 1
ATOM 2393 O O . ASN A 1 307 ? -1.973 -8.546 -26.213 1.00 97.75 307 ASN A O 1
ATOM 2397 N N . ALA A 1 308 ? 0.097 -8.043 -25.550 1.00 98.00 308 ALA A N 1
ATOM 2398 C CA . ALA A 1 308 ? 0.671 -9.364 -25.766 1.00 98.00 308 ALA A CA 1
ATOM 2399 C C . ALA A 1 308 ? 0.176 -10.429 -24.772 1.00 98.00 308 ALA A C 1
ATOM 2401 O O . ALA A 1 308 ? 0.268 -11.625 -25.057 1.00 98.00 308 ALA A O 1
ATOM 2402 N N . THR A 1 309 ? -0.310 -10.034 -23.592 1.00 98.06 309 THR A N 1
ATOM 2403 C CA . THR A 1 309 ? -0.831 -10.974 -22.590 1.00 98.06 309 THR A CA 1
ATOM 2404 C C . THR A 1 309 ? -1.872 -10.334 -21.664 1.00 98.06 309 THR A C 1
ATOM 2406 O O . THR A 1 309 ? -2.150 -9.137 -21.737 1.00 98.06 309 THR A O 1
ATOM 2409 N N . THR A 1 310 ? -2.474 -11.147 -20.793 1.00 97.44 310 THR A N 1
ATOM 2410 C CA . THR A 1 310 ? -3.410 -10.670 -19.763 1.00 97.44 310 THR A CA 1
ATOM 2411 C C . THR A 1 310 ? -2.637 -9.978 -18.639 1.00 97.44 310 THR A C 1
ATOM 2413 O O . THR A 1 310 ? -1.746 -10.575 -18.025 1.00 97.44 310 THR A O 1
ATOM 2416 N N . ALA A 1 311 ? -2.962 -8.710 -18.400 1.00 96.62 311 ALA A N 1
ATOM 2417 C CA . ALA A 1 311 ? -2.436 -7.884 -17.324 1.00 96.62 311 ALA A CA 1
ATOM 2418 C C . ALA A 1 311 ? -3.011 -8.309 -15.955 1.00 96.62 311 ALA A C 1
ATOM 2420 O O . ALA A 1 311 ? -4.023 -9.013 -15.905 1.00 96.62 311 ALA A O 1
ATOM 2421 N N . PRO A 1 312 ? -2.406 -7.879 -14.829 1.00 94.25 312 PRO A N 1
ATOM 2422 C CA . PRO A 1 312 ? -2.869 -8.241 -13.484 1.00 94.25 312 PRO A CA 1
ATOM 2423 C C . PRO A 1 312 ? -4.322 -7.853 -13.173 1.00 94.25 312 PRO A C 1
ATOM 2425 O O . PRO A 1 312 ? -4.973 -8.501 -12.363 1.00 94.25 312 PRO A O 1
ATOM 2428 N N . ASN A 1 313 ? -4.853 -6.823 -13.832 1.00 92.00 313 ASN A N 1
ATOM 2429 C CA . ASN A 1 313 ? -6.249 -6.396 -13.700 1.00 92.00 313 ASN A CA 1
ATOM 2430 C C . ASN A 1 313 ? -7.250 -7.298 -14.464 1.00 92.00 313 ASN A C 1
ATOM 2432 O O . ASN A 1 313 ? -8.449 -7.022 -14.453 1.00 92.00 313 ASN A O 1
ATOM 2436 N N . GLY A 1 314 ? -6.773 -8.338 -15.158 1.00 92.12 314 GLY A N 1
ATOM 2437 C CA . GLY A 1 314 ? -7.586 -9.277 -15.931 1.00 92.12 314 GLY A CA 1
ATOM 2438 C C . GLY A 1 314 ? -7.864 -8.869 -17.383 1.00 92.12 314 GLY A C 1
ATOM 2439 O O . GLY A 1 314 ? -8.502 -9.635 -18.104 1.00 92.12 314 GLY A O 1
ATOM 2440 N N . THR A 1 315 ? -7.393 -7.707 -17.853 1.00 94.62 315 THR A N 1
ATOM 2441 C CA . THR A 1 315 ? -7.569 -7.282 -19.253 1.00 94.62 315 THR A CA 1
ATOM 2442 C C . THR A 1 315 ? -6.387 -7.696 -20.125 1.00 94.62 315 THR A C 1
ATOM 2444 O O . THR A 1 315 ? -5.251 -7.761 -19.665 1.00 94.62 315 THR A O 1
ATOM 2447 N N . VAL A 1 316 ? -6.614 -7.962 -21.415 1.00 96.62 316 VAL A N 1
ATOM 2448 C CA . VAL A 1 316 ? -5.531 -8.256 -22.374 1.00 96.62 316 VAL A CA 1
ATOM 2449 C C . VAL A 1 316 ? -4.907 -6.947 -22.854 1.00 96.62 316 VAL A C 1
ATOM 2451 O O . VAL A 1 316 ? -5.169 -6.496 -23.964 1.00 96.62 316 VAL A O 1
ATOM 2454 N N . THR A 1 317 ? -4.144 -6.309 -21.968 1.00 97.44 317 THR A N 1
ATOM 2455 C CA . THR A 1 317 ? -3.535 -4.987 -22.193 1.00 97.44 317 THR A CA 1
ATOM 2456 C C . THR A 1 317 ? -2.051 -4.926 -21.844 1.00 97.44 317 THR A C 1
ATOM 2458 O O . THR A 1 317 ? -1.429 -3.888 -22.014 1.00 97.44 317 THR A O 1
ATOM 2461 N N . ALA A 1 318 ? -1.452 -6.018 -21.358 1.00 98.00 318 ALA A N 1
ATOM 2462 C CA . ALA A 1 318 ? -0.033 -6.028 -21.017 1.00 98.00 318 ALA A CA 1
ATOM 2463 C C . ALA A 1 318 ? 0.846 -6.134 -22.264 1.00 98.00 318 ALA A C 1
ATOM 2465 O O . ALA A 1 318 ? 0.688 -7.058 -23.064 1.00 98.00 318 ALA A O 1
ATOM 2466 N N . ASP A 1 319 ? 1.833 -5.254 -22.372 1.00 98.62 319 ASP A N 1
ATOM 2467 C CA . ASP A 1 319 ? 2.753 -5.196 -23.501 1.00 98.62 319 ASP A CA 1
ATOM 2468 C C . ASP A 1 319 ? 3.973 -6.096 -23.290 1.00 98.62 319 ASP A C 1
ATOM 2470 O O . ASP A 1 319 ? 4.397 -6.364 -22.162 1.00 98.62 319 ASP A O 1
ATOM 2474 N N . LYS A 1 320 ? 4.591 -6.536 -24.390 1.00 98.56 320 LYS A N 1
ATOM 2475 C CA . LYS A 1 320 ? 5.908 -7.186 -24.368 1.00 98.56 320 LYS A CA 1
ATOM 2476 C C . LYS A 1 320 ? 6.977 -6.222 -24.867 1.00 98.56 320 LYS A C 1
ATOM 2478 O O . LYS A 1 320 ? 6.926 -5.781 -26.015 1.00 98.56 320 LYS A O 1
ATOM 2483 N N . ILE A 1 321 ? 7.972 -5.947 -24.028 1.00 98.62 321 ILE A N 1
ATOM 2484 C CA . ILE A 1 321 ? 9.187 -5.224 -24.413 1.00 98.62 321 ILE A CA 1
ATOM 2485 C C . ILE A 1 321 ? 10.177 -6.251 -24.958 1.00 98.62 321 ILE A C 1
ATOM 2487 O O . ILE A 1 321 ? 10.580 -7.155 -24.228 1.00 98.62 321 ILE A O 1
ATOM 2491 N N . VAL A 1 322 ? 10.573 -6.107 -26.221 1.00 98.62 322 VAL A N 1
ATOM 2492 C CA . VAL A 1 322 ? 11.491 -7.017 -26.918 1.00 98.62 322 VAL A CA 1
ATOM 2493 C C . VAL A 1 322 ? 12.786 -6.280 -27.236 1.00 98.62 322 VAL A C 1
ATOM 2495 O O . VAL A 1 322 ? 12.763 -5.182 -27.799 1.00 98.62 322 VAL A O 1
ATOM 2498 N N . GLU A 1 323 ? 13.923 -6.857 -26.861 1.00 98.25 323 GLU A N 1
ATOM 2499 C CA . GLU A 1 323 ? 15.244 -6.314 -27.186 1.00 98.25 323 GLU A CA 1
ATOM 2500 C C . GLU A 1 323 ? 15.524 -6.395 -28.697 1.00 98.25 323 GLU A C 1
ATOM 2502 O O . GLU A 1 323 ? 15.079 -7.318 -29.371 1.00 98.25 323 GLU A O 1
ATOM 2507 N N . THR A 1 324 ? 16.261 -5.436 -29.261 1.00 98.31 324 THR A N 1
ATOM 2508 C CA . THR A 1 324 ? 16.759 -5.525 -30.646 1.00 98.31 324 THR A CA 1
ATOM 2509 C C . THR A 1 324 ? 18.125 -6.211 -30.702 1.00 98.31 324 THR A C 1
ATOM 2511 O O . THR A 1 324 ? 18.773 -6.413 -29.681 1.00 98.31 324 THR A O 1
ATOM 2514 N N . THR A 1 325 ? 18.636 -6.479 -31.905 1.00 98.06 325 THR A N 1
ATOM 2515 C CA . THR A 1 325 ? 19.996 -7.012 -32.122 1.00 98.06 325 THR A CA 1
ATOM 2516 C C . THR A 1 325 ? 21.116 -5.977 -31.935 1.00 98.06 325 THR A C 1
ATOM 2518 O O . THR A 1 325 ? 22.239 -6.178 -32.402 1.00 98.06 325 THR A O 1
ATOM 2521 N N . ALA A 1 326 ? 20.822 -4.817 -31.338 1.00 97.19 326 ALA A N 1
ATOM 2522 C CA . ALA A 1 326 ? 21.810 -3.763 -31.139 1.00 97.19 326 ALA A CA 1
ATOM 2523 C C . ALA A 1 326 ? 22.889 -4.224 -30.147 1.00 97.19 326 ALA A C 1
ATOM 2525 O O . ALA A 1 326 ? 22.576 -4.775 -29.094 1.00 97.19 326 ALA A O 1
ATOM 2526 N N . ALA A 1 327 ? 24.158 -4.000 -30.492 1.00 96.44 327 ALA A N 1
ATOM 2527 C CA . ALA A 1 327 ? 25.288 -4.501 -29.719 1.00 96.44 327 ALA A CA 1
ATOM 2528 C C . ALA A 1 327 ? 25.707 -3.556 -28.585 1.00 96.44 327 ALA A C 1
ATOM 2530 O O . ALA A 1 327 ? 25.735 -2.338 -28.771 1.00 96.44 327 ALA A O 1
ATOM 2531 N N . ASN A 1 328 ? 26.114 -4.135 -27.447 1.00 95.00 328 ASN A N 1
ATOM 2532 C CA . ASN A 1 328 ? 26.710 -3.439 -26.295 1.00 95.00 328 ASN A CA 1
ATOM 2533 C C . ASN A 1 328 ? 25.917 -2.207 -25.824 1.00 95.00 328 ASN A C 1
ATOM 2535 O O . ASN A 1 328 ? 26.494 -1.149 -25.554 1.00 95.00 328 ASN A O 1
ATOM 2539 N N . THR A 1 329 ? 24.593 -2.326 -25.753 1.00 96.50 329 THR A N 1
ATOM 2540 C CA . THR A 1 329 ? 23.709 -1.206 -25.427 1.00 96.50 329 THR A CA 1
ATOM 2541 C C . THR A 1 329 ? 22.617 -1.608 -24.444 1.00 96.50 329 THR A C 1
ATOM 2543 O O . THR A 1 329 ? 22.461 -2.767 -24.071 1.00 96.50 329 THR A O 1
ATOM 2546 N N . GLY A 1 330 ? 21.866 -0.610 -23.990 1.00 95.56 330 GLY A N 1
ATOM 2547 C CA . GLY A 1 330 ? 20.656 -0.818 -23.214 1.00 95.56 330 GLY A CA 1
ATOM 2548 C C . GLY A 1 330 ? 19.446 -1.144 -24.056 1.00 95.56 330 GLY A C 1
ATOM 2549 O O . GLY A 1 330 ? 19.283 -0.573 -25.131 1.00 95.56 330 GLY A O 1
ATOM 2550 N N . HIS A 1 331 ? 18.560 -1.955 -23.485 1.00 98.06 331 HIS A N 1
ATOM 2551 C CA . HIS A 1 331 ? 17.250 -2.279 -24.037 1.00 98.06 331 HIS A CA 1
ATOM 2552 C C . HIS A 1 331 ? 16.172 -1.806 -23.061 1.00 98.06 331 HIS A C 1
ATOM 2554 O O . HIS A 1 331 ? 15.979 -2.392 -21.994 1.00 98.06 331 HIS A O 1
ATOM 2560 N N . SER A 1 332 ? 15.520 -0.687 -23.374 1.00 97.25 332 SER A N 1
ATOM 2561 C CA . SER A 1 332 ? 14.622 -0.021 -22.425 1.00 97.25 332 SER A CA 1
ATOM 2562 C C . SER A 1 332 ? 13.528 0.805 -23.084 1.00 97.25 332 SER A C 1
ATOM 2564 O O . SER A 1 332 ? 13.664 1.236 -24.230 1.00 97.25 332 SER A O 1
ATOM 2566 N N . VAL A 1 333 ? 12.497 1.103 -22.300 1.00 98.12 333 VAL A N 1
ATOM 2567 C CA . VAL A 1 333 ? 11.546 2.189 -22.544 1.00 98.12 333 VAL A CA 1
ATOM 2568 C C . VAL A 1 333 ? 11.655 3.229 -21.437 1.00 98.12 333 VAL A C 1
ATOM 2570 O O . VAL A 1 333 ? 11.987 2.899 -20.298 1.00 98.12 333 VAL A O 1
ATOM 2573 N N . SER A 1 334 ? 11.399 4.494 -21.759 1.00 96.81 334 SER A N 1
ATOM 2574 C CA . SER A 1 334 ? 11.396 5.569 -20.766 1.00 96.81 334 SER A CA 1
ATOM 2575 C C . SER A 1 334 ? 10.282 6.570 -20.982 1.00 96.81 334 SER A C 1
ATOM 2577 O O . SER A 1 334 ? 9.897 6.866 -22.120 1.00 96.81 334 SER A O 1
ATOM 2579 N N . SER A 1 335 ? 9.793 7.100 -19.865 1.00 95.44 335 SER A N 1
ATOM 2580 C CA . SER A 1 335 ? 8.760 8.121 -19.841 1.00 95.44 335 SER A CA 1
ATOM 2581 C C . SER A 1 335 ? 9.248 9.421 -20.484 1.00 95.44 335 SER A C 1
ATOM 2583 O O . SER A 1 335 ? 10.445 9.644 -20.720 1.00 95.44 335 SER A O 1
ATOM 2585 N N . VAL A 1 336 ? 8.309 10.336 -20.707 1.00 90.88 336 VAL A N 1
ATOM 2586 C CA . VAL A 1 336 ? 8.633 11.759 -20.833 1.00 90.88 336 VAL A CA 1
ATOM 2587 C C . VAL A 1 336 ? 9.324 12.273 -19.565 1.00 90.88 336 VAL A C 1
ATOM 2589 O O . VAL A 1 336 ? 9.206 11.682 -18.487 1.00 90.88 336 VAL A O 1
ATOM 2592 N N . ALA A 1 337 ? 10.090 13.354 -19.711 1.00 94.00 337 ALA A N 1
ATOM 2593 C CA . ALA A 1 337 ? 10.742 13.994 -18.578 1.00 94.00 337 ALA A CA 1
ATOM 2594 C C . ALA A 1 337 ? 9.722 14.765 -17.737 1.00 94.00 337 ALA A C 1
ATOM 2596 O O . ALA A 1 337 ? 8.832 15.414 -18.287 1.00 94.00 337 ALA A O 1
ATOM 2597 N N . ILE A 1 338 ? 9.896 14.718 -16.421 1.00 93.81 338 ILE A N 1
ATOM 2598 C CA . ILE A 1 338 ? 9.140 15.524 -15.463 1.00 93.81 338 ILE A CA 1
ATOM 2599 C C . ILE A 1 338 ? 10.075 16.525 -14.803 1.00 93.81 338 ILE A C 1
ATOM 2601 O O . ILE A 1 338 ? 11.267 16.249 -14.648 1.00 93.81 338 ILE A O 1
ATOM 2605 N N . ASN A 1 339 ? 9.532 17.671 -14.404 1.00 92.88 339 ASN A N 1
ATOM 2606 C CA . ASN A 1 339 ? 10.261 18.617 -13.570 1.00 92.88 339 ASN A CA 1
ATOM 2607 C C . ASN A 1 339 ? 10.339 18.087 -12.141 1.00 92.88 339 ASN A C 1
ATOM 2609 O O . ASN A 1 339 ? 9.417 17.411 -11.683 1.00 92.88 339 ASN A O 1
ATOM 2613 N N . VAL A 1 340 ? 11.429 18.408 -11.448 1.00 92.50 340 VAL A N 1
ATOM 2614 C CA . VAL A 1 340 ? 11.658 17.921 -10.087 1.00 92.50 340 VAL A CA 1
ATOM 2615 C C . VAL A 1 340 ? 11.935 19.029 -9.101 1.00 92.50 340 VAL A C 1
ATOM 2617 O O . VAL A 1 340 ? 12.370 20.121 -9.464 1.00 92.50 340 VAL A O 1
ATOM 2620 N N . VAL A 1 341 ? 11.718 18.700 -7.837 1.00 90.75 341 VAL A N 1
ATOM 2621 C CA . VAL A 1 341 ? 12.125 19.510 -6.700 1.00 90.75 341 VAL A CA 1
ATOM 2622 C C . VAL A 1 341 ? 13.276 18.794 -6.001 1.00 90.75 341 VAL A C 1
ATOM 2624 O O . VAL A 1 341 ? 13.241 17.580 -5.790 1.00 90.75 341 VAL A O 1
ATOM 2627 N N . ALA A 1 342 ? 14.321 19.547 -5.660 1.00 88.62 342 ALA A N 1
ATOM 2628 C CA . ALA A 1 342 ? 15.418 19.023 -4.859 1.00 88.62 342 ALA A CA 1
ATOM 2629 C C . ALA A 1 342 ? 14.910 18.562 -3.483 1.00 88.62 342 ALA A C 1
ATOM 2631 O O . ALA A 1 342 ? 13.918 19.080 -2.980 1.00 88.62 342 ALA A O 1
ATOM 2632 N N . THR A 1 343 ? 15.607 17.588 -2.904 1.00 90.12 343 THR A N 1
ATOM 2633 C CA . THR A 1 343 ? 15.321 16.890 -1.639 1.00 90.12 343 THR A CA 1
ATOM 2634 C C . THR A 1 343 ? 13.987 16.135 -1.568 1.00 90.12 343 THR A C 1
ATOM 2636 O O . THR A 1 343 ? 13.656 15.588 -0.514 1.00 90.12 343 THR A O 1
ATOM 2639 N N . GLN A 1 344 ? 13.259 16.015 -2.684 1.00 92.75 344 GLN A N 1
ATOM 2640 C CA . GLN A 1 344 ? 12.019 15.246 -2.785 1.00 92.75 344 GLN A CA 1
ATOM 2641 C C . GLN A 1 344 ? 12.280 13.783 -3.186 1.00 92.75 344 GLN A C 1
ATOM 2643 O O . GLN A 1 344 ? 13.172 13.487 -3.986 1.00 92.75 344 GLN A O 1
ATOM 2648 N N . ASP A 1 345 ? 11.492 12.865 -2.618 1.00 94.44 345 ASP A N 1
ATOM 2649 C CA . ASP A 1 345 ? 11.459 11.459 -3.025 1.00 94.44 345 ASP A CA 1
ATOM 2650 C C . ASP A 1 345 ? 10.514 11.277 -4.224 1.00 94.44 345 ASP A C 1
ATOM 2652 O O . ASP A 1 345 ? 9.385 11.765 -4.214 1.00 94.44 345 ASP A O 1
ATOM 2656 N N . TYR A 1 346 ? 10.956 10.513 -5.219 1.00 96.38 346 TYR A N 1
ATOM 2657 C CA . TYR A 1 346 ? 10.151 10.102 -6.364 1.00 96.38 346 TYR A CA 1
ATOM 2658 C C . TYR A 1 346 ? 10.118 8.580 -6.502 1.00 96.38 346 TYR A C 1
ATOM 2660 O O . TYR A 1 346 ? 11.044 7.874 -6.094 1.00 96.38 346 TYR A O 1
ATOM 2668 N N . TYR A 1 347 ? 9.045 8.087 -7.113 1.00 95.94 347 TYR A N 1
ATOM 2669 C CA . TYR A 1 347 ? 8.702 6.679 -7.231 1.00 95.94 347 TYR A CA 1
ATOM 2670 C C . TYR A 1 347 ? 8.511 6.317 -8.697 1.00 95.94 347 TYR A C 1
ATOM 2672 O O . TYR A 1 347 ? 7.698 6.929 -9.386 1.00 95.94 347 TYR A O 1
ATOM 2680 N N . VAL A 1 348 ? 9.216 5.291 -9.166 1.00 97.69 348 VAL A N 1
ATOM 2681 C CA . VAL A 1 348 ? 8.958 4.653 -10.462 1.00 97.69 348 VAL A CA 1
ATOM 2682 C C . VAL A 1 348 ? 8.547 3.218 -10.202 1.00 97.69 348 VAL A C 1
ATOM 2684 O O . VAL A 1 348 ? 9.223 2.501 -9.465 1.00 97.69 348 VAL A O 1
ATOM 2687 N N . SER A 1 349 ? 7.444 2.793 -10.805 1.00 97.12 349 SER A N 1
ATOM 2688 C CA . SER A 1 349 ? 6.940 1.429 -10.672 1.00 97.12 349 SER A CA 1
ATOM 2689 C C . SER A 1 349 ? 6.351 0.902 -11.972 1.00 97.12 349 SER A C 1
ATOM 2691 O O . SER A 1 349 ? 5.975 1.674 -12.857 1.00 97.12 349 SER A O 1
ATOM 2693 N N . CYS A 1 350 ? 6.290 -0.419 -12.085 1.00 97.56 350 CYS A N 1
ATOM 2694 C CA . CYS A 1 350 ? 5.532 -1.117 -13.114 1.00 97.56 350 CYS A CA 1
ATOM 2695 C C . CYS A 1 350 ? 5.140 -2.511 -12.625 1.00 97.56 350 CYS A C 1
ATOM 2697 O O . CYS A 1 350 ? 5.770 -3.076 -11.726 1.00 97.56 350 CYS A O 1
ATOM 2699 N N . PHE A 1 351 ? 4.156 -3.099 -13.289 1.00 98.06 351 PHE A N 1
ATOM 2700 C CA . PHE A 1 351 ? 3.883 -4.523 -13.201 1.00 98.06 351 PHE A CA 1
ATOM 2701 C C . PHE A 1 351 ? 4.740 -5.237 -14.241 1.00 98.06 351 PHE A C 1
ATOM 2703 O O . PHE A 1 351 ? 4.728 -4.849 -15.407 1.00 98.06 351 PHE A O 1
ATOM 2710 N N . ALA A 1 352 ? 5.502 -6.249 -13.836 1.00 98.44 352 ALA A N 1
ATOM 2711 C CA . ALA A 1 352 ? 6.400 -6.990 -14.713 1.00 98.44 352 ALA A CA 1
ATOM 2712 C C . ALA A 1 352 ? 6.193 -8.500 -14.576 1.00 98.44 352 ALA A C 1
ATOM 2714 O O . ALA A 1 352 ? 5.935 -9.014 -13.485 1.00 98.44 352 ALA A O 1
ATOM 2715 N N . LYS A 1 353 ? 6.328 -9.215 -15.692 1.00 98.31 353 LYS A N 1
ATOM 2716 C CA . LYS A 1 353 ? 6.238 -10.673 -15.751 1.00 98.31 353 LYS A CA 1
ATOM 2717 C C . LYS A 1 353 ? 7.283 -11.228 -16.704 1.00 98.31 353 LYS A C 1
ATOM 2719 O O . LYS A 1 353 ? 7.524 -10.692 -17.786 1.00 98.31 353 LYS A O 1
ATOM 2724 N N . LYS A 1 354 ? 7.909 -12.324 -16.280 1.00 98.06 354 LYS A N 1
ATOM 2725 C CA . LYS A 1 354 ? 8.922 -13.037 -17.058 1.00 98.06 354 LYS A CA 1
ATOM 2726 C C . LYS A 1 354 ? 8.359 -13.480 -18.415 1.00 98.06 354 LYS A C 1
ATOM 2728 O O . LYS A 1 354 ? 7.259 -14.029 -18.483 1.00 98.06 354 LYS A O 1
ATOM 2733 N N . ALA A 1 355 ? 9.154 -13.287 -19.466 1.00 97.75 355 ALA A N 1
ATOM 2734 C CA . ALA A 1 355 ? 9.006 -14.001 -20.733 1.00 97.75 355 ALA A CA 1
ATOM 2735 C C . ALA A 1 355 ? 10.290 -14.815 -20.982 1.00 97.75 355 ALA A C 1
ATOM 2737 O O . ALA A 1 355 ? 10.625 -15.679 -20.174 1.00 97.75 355 ALA A O 1
ATOM 2738 N N . GLU A 1 356 ? 11.038 -14.541 -22.049 1.00 98.00 356 GLU A N 1
ATOM 2739 C CA . GLU A 1 356 ? 12.359 -15.143 -22.272 1.00 98.00 356 GLU A CA 1
ATOM 2740 C C . GLU A 1 356 ? 13.428 -14.519 -21.361 1.00 98.00 356 GLU A C 1
ATOM 2742 O O . GLU A 1 356 ? 14.379 -15.191 -20.963 1.00 98.00 356 GLU A O 1
ATOM 2747 N N . ARG A 1 357 ? 13.257 -13.242 -20.994 1.00 97.62 357 ARG A N 1
ATOM 2748 C CA . ARG A 1 357 ? 14.056 -12.532 -19.991 1.00 97.62 357 ARG A CA 1
ATOM 2749 C C . ARG A 1 357 ? 13.306 -12.484 -18.668 1.00 97.62 357 ARG A C 1
ATOM 2751 O O . ARG A 1 357 ? 12.079 -12.378 -18.621 1.00 97.62 357 ARG A O 1
ATOM 2758 N N . ASP A 1 358 ? 14.067 -12.548 -17.588 1.00 97.00 358 ASP A N 1
ATOM 2759 C CA . ASP A 1 358 ? 13.550 -12.670 -16.230 1.00 97.00 358 ASP A CA 1
ATOM 2760 C C . ASP A 1 358 ? 14.079 -11.614 -15.269 1.00 97.00 358 ASP A C 1
ATOM 2762 O O . ASP A 1 358 ? 13.772 -11.673 -14.085 1.00 97.00 358 ASP A O 1
ATOM 2766 N N . GLN A 1 359 ? 14.821 -10.621 -15.755 1.00 98.06 359 GLN A N 1
ATOM 2767 C CA . GLN A 1 359 ? 15.298 -9.529 -14.919 1.00 98.06 359 GLN A CA 1
ATOM 2768 C C . GLN A 1 359 ? 14.885 -8.181 -15.503 1.00 98.06 359 GLN A C 1
ATOM 2770 O O . GLN A 1 359 ? 15.196 -7.840 -16.647 1.00 98.06 359 GLN A O 1
ATOM 2775 N N . VAL A 1 360 ? 14.195 -7.393 -14.682 1.00 98.50 360 VAL A N 1
ATOM 2776 C CA . VAL A 1 360 ? 13.796 -6.018 -14.994 1.00 98.50 360 VAL A CA 1
ATOM 2777 C C . VAL A 1 360 ? 14.564 -5.064 -14.092 1.00 98.50 360 VAL A C 1
ATOM 2779 O O . VAL A 1 360 ? 14.837 -5.357 -12.934 1.00 98.50 360 VAL A O 1
ATOM 2782 N N . THR A 1 361 ? 14.966 -3.916 -14.617 1.00 98.31 361 THR A N 1
ATOM 2783 C CA . THR A 1 361 ? 15.598 -2.849 -13.840 1.00 98.31 361 THR A CA 1
ATOM 2784 C C . THR A 1 361 ? 14.831 -1.554 -14.052 1.00 98.31 361 THR A C 1
ATOM 2786 O O . THR A 1 361 ? 14.598 -1.149 -15.191 1.00 98.31 361 THR A O 1
ATOM 2789 N N . LEU A 1 362 ? 14.448 -0.904 -12.956 1.00 98.50 362 LEU A N 1
ATOM 2790 C CA . LEU A 1 362 ? 13.802 0.405 -12.961 1.00 98.50 362 LEU A CA 1
ATOM 2791 C C . LEU A 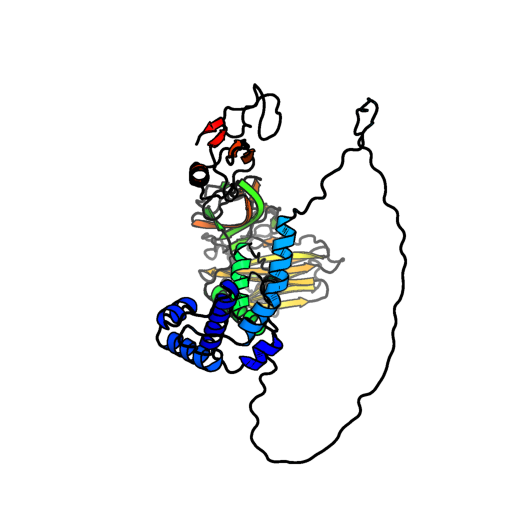1 362 ? 14.835 1.479 -12.671 1.00 98.50 362 LEU A C 1
ATOM 2793 O O . LEU A 1 362 ? 15.593 1.326 -11.712 1.00 98.50 362 LEU A O 1
ATOM 2797 N N . TRP A 1 363 ? 14.873 2.543 -13.478 1.00 97.31 363 TRP A N 1
ATOM 2798 C CA . TRP A 1 363 ? 15.749 3.695 -13.231 1.00 97.31 363 TRP A CA 1
ATOM 2799 C C . TRP A 1 363 ? 14.964 4.985 -13.048 1.00 97.31 363 TRP A C 1
ATOM 2801 O O . TRP A 1 363 ? 13.965 5.223 -13.728 1.00 97.31 363 TRP A O 1
ATOM 2811 N N . ILE A 1 364 ? 15.522 5.860 -12.218 1.00 97.19 364 ILE A N 1
ATOM 2812 C CA . ILE A 1 364 ? 15.273 7.299 -12.233 1.00 97.19 364 ILE A CA 1
ATOM 2813 C C . ILE A 1 364 ? 16.564 7.962 -12.709 1.00 97.19 364 ILE A C 1
ATOM 2815 O O . ILE A 1 364 ? 17.604 7.797 -12.077 1.00 97.19 364 ILE A O 1
ATOM 2819 N N . ARG A 1 365 ? 16.526 8.675 -13.837 1.00 94.81 365 ARG A N 1
ATOM 2820 C CA . ARG A 1 365 ? 17.719 9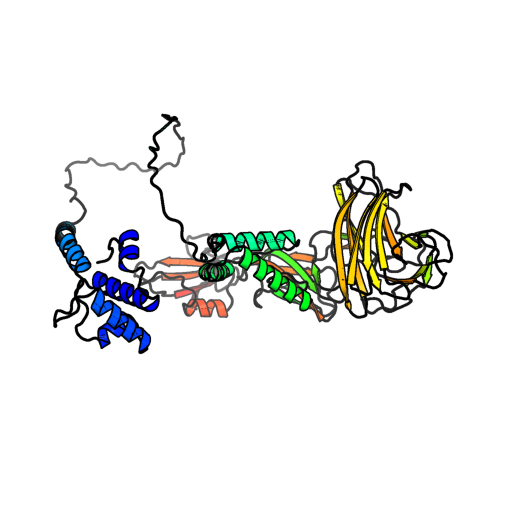.264 -14.473 1.00 94.81 365 ARG A CA 1
ATOM 2821 C C . ARG A 1 365 ? 17.479 10.716 -14.867 1.00 94.81 365 ARG A C 1
ATOM 2823 O O . ARG A 1 365 ? 16.378 11.039 -15.314 1.00 94.81 365 ARG A O 1
ATOM 2830 N N . ASN A 1 366 ? 18.517 11.554 -14.802 1.00 94.19 366 ASN A N 1
ATOM 2831 C CA . ASN A 1 366 ? 18.460 12.913 -15.344 1.00 94.19 366 ASN A CA 1
ATOM 2832 C C . ASN A 1 366 ? 18.031 12.902 -16.821 1.00 94.19 366 ASN A C 1
ATOM 2834 O O . ASN A 1 366 ? 18.424 12.028 -17.599 1.00 94.19 366 ASN A O 1
ATOM 2838 N N . SER A 1 367 ? 17.259 13.906 -17.231 1.00 92.44 367 SER A N 1
ATOM 2839 C CA . SER A 1 367 ? 16.847 14.043 -18.633 1.00 92.44 367 SER A CA 1
ATOM 2840 C C . SER A 1 367 ? 17.880 14.772 -19.515 1.00 92.44 367 SER A C 1
ATOM 2842 O O . SER A 1 367 ? 17.790 14.712 -20.739 1.00 92.44 367 SER A O 1
ATOM 2844 N N . ASP A 1 368 ? 18.894 15.386 -18.895 1.00 87.38 368 ASP A N 1
ATOM 2845 C CA . ASP A 1 368 ? 19.961 16.202 -19.504 1.00 87.38 368 ASP A CA 1
ATOM 2846 C C . ASP A 1 368 ? 21.031 15.404 -20.282 1.00 87.38 368 ASP A C 1
ATOM 2848 O O . ASP A 1 368 ? 22.001 15.972 -20.781 1.00 87.38 368 ASP A O 1
ATOM 2852 N N . GLY A 1 369 ? 20.880 14.082 -20.380 1.00 80.38 369 GLY A N 1
ATOM 2853 C CA . GLY A 1 369 ? 21.835 13.193 -21.043 1.00 80.38 369 GLY A CA 1
ATOM 2854 C C . GLY A 1 369 ? 23.029 12.776 -20.177 1.00 80.38 369 GLY A C 1
ATOM 2855 O O . GLY A 1 369 ? 23.763 11.869 -20.578 1.00 80.38 369 GLY A O 1
ATOM 2856 N N . SER A 1 370 ? 23.198 13.335 -18.975 1.00 86.06 370 SER A N 1
ATOM 2857 C CA . SER A 1 370 ? 24.219 12.888 -18.023 1.00 86.06 370 SER A CA 1
ATOM 2858 C C . SER A 1 370 ? 24.003 11.427 -17.611 1.00 86.06 370 SER A C 1
ATOM 2860 O O . SER A 1 370 ? 22.899 10.871 -17.685 1.00 86.06 370 SER A O 1
ATOM 2862 N N . ASN A 1 371 ? 25.077 10.759 -17.191 1.00 87.44 371 ASN A N 1
ATOM 2863 C CA . ASN A 1 371 ? 25.013 9.378 -16.710 1.00 87.44 371 ASN A CA 1
ATOM 2864 C C . ASN A 1 371 ? 24.741 9.307 -15.196 1.00 87.44 371 ASN A C 1
ATOM 2866 O O . ASN A 1 371 ? 25.359 8.509 -14.500 1.00 87.44 371 ASN A O 1
ATOM 2870 N N . SER A 1 372 ? 23.851 10.165 -14.689 1.00 93.12 372 SER A N 1
ATOM 2871 C CA . SER A 1 372 ? 23.463 10.205 -13.275 1.00 93.12 372 SER A CA 1
ATOM 2872 C C . SER A 1 372 ? 22.080 9.589 -13.082 1.00 93.12 372 SER A C 1
ATOM 2874 O O . SER A 1 372 ? 21.109 10.062 -13.679 1.00 93.12 372 SER A O 1
ATOM 2876 N N . TYR A 1 373 ? 21.980 8.539 -12.267 1.00 95.12 373 TYR A N 1
ATOM 2877 C CA . TYR A 1 373 ? 20.727 7.819 -12.028 1.00 95.12 373 TYR A CA 1
ATOM 2878 C C . TYR A 1 373 ? 20.698 7.100 -10.679 1.00 95.12 373 TYR A C 1
ATOM 2880 O O . TYR A 1 373 ? 21.740 6.812 -10.097 1.00 95.12 373 TYR A O 1
ATOM 2888 N N . ALA A 1 374 ? 19.495 6.744 -10.242 1.00 97.62 374 ALA A N 1
ATOM 2889 C CA . ALA A 1 374 ? 19.218 5.715 -9.249 1.00 97.62 374 ALA A CA 1
ATOM 2890 C C . ALA A 1 374 ? 18.589 4.493 -9.933 1.00 97.62 374 ALA A C 1
ATOM 2892 O O . ALA A 1 374 ? 17.843 4.650 -10.903 1.00 97.62 374 ALA A O 1
ATOM 2893 N N . LEU A 1 375 ? 18.875 3.286 -9.441 1.00 97.62 375 LEU A N 1
ATOM 2894 C CA . LEU A 1 375 ? 18.326 2.043 -9.978 1.00 97.62 375 LEU A CA 1
ATOM 2895 C C . LEU A 1 375 ? 17.905 1.049 -8.901 1.00 97.62 375 LEU A C 1
ATOM 2897 O O . LEU A 1 375 ? 18.456 1.038 -7.801 1.00 97.62 375 LEU A O 1
ATOM 2901 N N . ALA A 1 376 ? 16.989 0.165 -9.288 1.00 98.00 376 ALA A N 1
ATOM 2902 C CA . ALA A 1 376 ? 16.733 -1.111 -8.634 1.00 98.00 376 ALA A CA 1
ATOM 2903 C C . ALA A 1 376 ? 16.494 -2.195 -9.690 1.00 98.00 376 ALA A C 1
ATOM 2905 O O . ALA A 1 376 ? 15.767 -1.963 -10.659 1.00 98.00 376 ALA A O 1
ATOM 2906 N N . ALA A 1 377 ? 17.114 -3.361 -9.519 1.00 98.00 377 ALA A N 1
ATOM 2907 C CA . ALA A 1 377 ? 16.927 -4.530 -10.366 1.00 98.00 377 ALA A CA 1
ATOM 2908 C C . ALA A 1 377 ? 16.181 -5.631 -9.611 1.00 98.00 377 ALA A C 1
ATOM 2910 O O . ALA A 1 377 ? 16.443 -5.896 -8.439 1.00 98.00 377 ALA A O 1
ATOM 2911 N N . PHE A 1 378 ? 15.278 -6.289 -10.324 1.00 98.06 378 PHE A N 1
ATOM 2912 C CA . PHE A 1 378 ? 14.348 -7.278 -9.808 1.00 98.06 378 PHE A CA 1
ATOM 2913 C C . PHE A 1 378 ? 14.460 -8.550 -10.639 1.00 98.06 378 PHE A C 1
ATOM 2915 O O . PHE A 1 378 ? 14.485 -8.489 -11.871 1.00 98.06 378 PHE A O 1
ATOM 2922 N N . ASP A 1 379 ? 14.508 -9.692 -9.964 1.00 97.12 379 ASP A N 1
ATOM 2923 C CA . ASP A 1 379 ? 14.501 -11.011 -10.582 1.00 97.12 379 ASP A CA 1
ATOM 2924 C C . ASP A 1 379 ? 13.091 -11.607 -10.508 1.00 97.12 379 ASP A C 1
ATOM 2926 O O . ASP A 1 379 ? 12.573 -11.917 -9.436 1.00 97.12 379 ASP A O 1
ATOM 2930 N N . LEU A 1 380 ? 12.464 -11.741 -11.674 1.00 97.06 380 LEU A N 1
ATOM 2931 C CA . LEU A 1 380 ? 11.089 -12.196 -11.879 1.00 97.06 380 LEU A CA 1
ATOM 2932 C C . LEU A 1 380 ? 10.946 -13.721 -11.767 1.00 97.06 380 LEU A C 1
ATOM 2934 O O . LEU A 1 380 ? 9.825 -14.223 -11.785 1.00 97.06 380 LEU A O 1
ATOM 2938 N N . THR A 1 381 ? 12.053 -14.467 -11.681 1.00 94.88 381 THR A N 1
ATOM 2939 C CA . THR A 1 381 ? 12.026 -15.912 -11.415 1.00 94.88 381 THR A CA 1
ATOM 2940 C C . THR A 1 381 ? 11.983 -16.172 -9.911 1.00 94.88 381 THR A C 1
ATOM 2942 O O . THR A 1 381 ? 11.217 -17.011 -9.444 1.00 94.88 381 THR A O 1
ATOM 2945 N N . THR A 1 382 ? 12.818 -15.464 -9.150 1.00 91.50 382 THR A N 1
ATOM 2946 C CA . THR A 1 382 ? 12.976 -15.663 -7.699 1.00 91.50 382 THR A CA 1
ATOM 2947 C C . THR A 1 382 ? 12.097 -14.739 -6.857 1.00 91.50 382 THR A C 1
ATOM 2949 O O . THR A 1 382 ? 11.888 -15.005 -5.673 1.00 91.50 382 THR A O 1
ATOM 2952 N N . GLY A 1 383 ? 11.572 -13.659 -7.442 1.00 90.50 383 GLY A N 1
ATOM 2953 C CA . GLY A 1 383 ? 10.781 -12.661 -6.728 1.00 90.50 383 GLY A CA 1
ATOM 2954 C C . GLY A 1 383 ? 11.614 -11.813 -5.766 1.00 90.50 383 GLY A C 1
ATOM 2955 O O . GLY A 1 383 ? 11.139 -11.496 -4.678 1.00 90.50 383 GLY A O 1
ATOM 2956 N N . GLN A 1 384 ? 12.864 -11.504 -6.125 1.00 90.81 384 GLN A N 1
ATOM 2957 C CA . GLN A 1 384 ? 13.814 -10.795 -5.262 1.00 90.81 384 GLN A CA 1
ATOM 2958 C C . GLN A 1 384 ? 14.315 -9.495 -5.892 1.00 90.81 384 GLN A C 1
ATOM 2960 O O . GLN A 1 384 ? 14.496 -9.392 -7.107 1.00 90.81 384 GLN A O 1
ATOM 2965 N N . VAL A 1 385 ? 14.623 -8.517 -5.039 1.00 92.62 385 VAL A N 1
ATOM 2966 C CA . VAL A 1 385 ? 15.451 -7.367 -5.418 1.00 92.62 385 VAL A CA 1
ATOM 2967 C C . VAL A 1 385 ? 16.904 -7.841 -5.451 1.00 92.62 385 VAL A C 1
ATOM 2969 O O . VAL A 1 385 ? 17.433 -8.280 -4.433 1.00 92.62 385 VAL A O 1
ATOM 2972 N N . ILE A 1 386 ? 17.539 -7.784 -6.620 1.00 95.19 386 ILE A N 1
ATOM 2973 C CA . ILE A 1 386 ? 18.884 -8.340 -6.854 1.00 95.19 386 ILE A CA 1
ATOM 2974 C C . ILE A 1 386 ? 19.976 -7.276 -6.969 1.00 95.19 386 ILE A C 1
ATOM 2976 O O . ILE A 1 386 ? 21.157 -7.603 -6.902 1.00 95.19 386 ILE A O 1
ATOM 2980 N N . ASP A 1 387 ? 19.601 -6.015 -7.173 1.00 94.88 387 ASP A N 1
ATOM 2981 C CA . ASP A 1 387 ? 20.540 -4.896 -7.218 1.00 94.88 387 ASP A CA 1
ATOM 2982 C C . ASP A 1 387 ? 19.818 -3.592 -6.877 1.00 94.88 387 ASP A C 1
ATOM 2984 O O . ASP A 1 387 ? 18.641 -3.425 -7.198 1.00 94.88 387 ASP A O 1
ATOM 2988 N N . GLN A 1 388 ? 20.524 -2.655 -6.260 1.00 95.50 388 GLN A N 1
ATOM 2989 C CA . GLN A 1 388 ? 20.062 -1.289 -6.051 1.00 95.50 388 GLN A CA 1
ATOM 2990 C C . GLN A 1 388 ? 21.266 -0.370 -5.886 1.00 95.50 388 GLN A C 1
ATOM 2992 O O . GLN A 1 388 ? 22.268 -0.742 -5.277 1.00 95.50 388 GLN A O 1
ATOM 2997 N N . GLY A 1 389 ? 21.175 0.851 -6.398 1.00 95.19 389 GLY A N 1
ATOM 2998 C CA . GLY A 1 389 ? 22.286 1.780 -6.274 1.00 95.19 389 GLY A CA 1
ATOM 2999 C C . GLY A 1 389 ? 22.118 3.038 -7.094 1.00 95.19 389 GLY A C 1
ATOM 3000 O O . GLY A 1 389 ? 21.043 3.334 -7.616 1.00 95.19 389 GLY A O 1
ATOM 3001 N N . ILE A 1 390 ? 23.212 3.780 -7.196 1.00 96.25 390 ILE A N 1
ATOM 3002 C CA . ILE A 1 390 ? 23.263 5.056 -7.898 1.00 96.25 390 ILE A CA 1
ATOM 3003 C C . ILE A 1 390 ? 24.476 5.119 -8.820 1.00 96.25 390 ILE A C 1
ATOM 3005 O O . ILE A 1 390 ? 25.444 4.372 -8.687 1.00 96.25 390 ILE A O 1
ATOM 3009 N N . THR A 1 391 ? 24.440 6.052 -9.757 1.00 95.38 391 THR A N 1
ATOM 3010 C CA . THR A 1 391 ? 25.616 6.544 -10.470 1.00 95.38 391 THR A CA 1
ATOM 3011 C C . THR A 1 391 ? 25.586 8.065 -10.437 1.00 95.38 391 THR A C 1
ATOM 3013 O O . THR A 1 391 ? 24.530 8.673 -10.613 1.00 95.38 391 THR A O 1
ATOM 3016 N N . GLY A 1 392 ? 26.740 8.678 -10.175 1.00 92.19 392 GLY A N 1
ATOM 3017 C CA . GLY A 1 392 ? 26.830 10.101 -9.848 1.00 92.19 392 GLY A CA 1
ATOM 3018 C C . GLY A 1 392 ? 26.436 10.397 -8.396 1.00 92.19 392 GLY A C 1
ATOM 3019 O O . GLY A 1 392 ? 26.365 9.497 -7.565 1.00 92.19 392 GLY A O 1
ATOM 3020 N N . THR A 1 393 ? 26.207 11.675 -8.093 1.00 91.69 393 THR A N 1
ATOM 3021 C CA . THR A 1 393 ? 25.910 12.185 -6.737 1.00 91.69 393 THR A CA 1
ATOM 3022 C C . THR A 1 393 ? 24.522 12.821 -6.622 1.00 91.69 393 THR A C 1
ATOM 3024 O O . THR A 1 393 ? 24.208 13.452 -5.619 1.00 91.69 393 THR A O 1
ATOM 3027 N N . ALA A 1 394 ? 23.701 12.708 -7.669 1.00 92.75 394 ALA A N 1
ATOM 3028 C CA . ALA A 1 394 ? 22.428 13.418 -7.772 1.00 92.75 394 ALA A CA 1
ATOM 3029 C C . ALA A 1 394 ? 21.272 12.765 -7.005 1.00 92.75 394 ALA A C 1
ATOM 3031 O O . ALA A 1 394 ? 20.242 13.412 -6.815 1.00 92.75 394 ALA A O 1
ATOM 3032 N N . TYR A 1 395 ? 21.432 11.507 -6.597 1.00 96.12 395 TYR A N 1
ATOM 3033 C CA . TYR A 1 395 ? 20.354 10.701 -6.046 1.00 96.12 395 TYR A CA 1
ATOM 3034 C C . TYR A 1 395 ? 20.800 9.884 -4.843 1.00 96.12 395 TYR A C 1
ATOM 3036 O O . TYR A 1 395 ? 21.958 9.476 -4.764 1.00 96.12 395 TYR A O 1
ATOM 3044 N N . THR A 1 396 ? 19.822 9.516 -4.021 1.00 95.62 396 THR A N 1
ATOM 3045 C CA . THR A 1 396 ? 19.929 8.469 -3.004 1.00 95.62 396 THR A CA 1
ATOM 3046 C C . THR A 1 396 ? 18.764 7.504 -3.180 1.00 95.62 396 THR A C 1
ATOM 3048 O O . THR A 1 396 ? 17.610 7.927 -3.221 1.00 95.62 396 THR A O 1
ATOM 3051 N N . VAL A 1 397 ? 19.028 6.199 -3.276 1.00 95.62 397 VAL A N 1
ATOM 3052 C CA . VAL A 1 397 ? 17.954 5.192 -3.232 1.00 95.62 397 VAL A CA 1
ATOM 3053 C C . VAL A 1 397 ? 17.424 5.129 -1.802 1.00 95.62 397 VAL A C 1
ATOM 3055 O O . VAL A 1 397 ? 18.170 4.807 -0.882 1.00 95.62 397 VAL A O 1
ATOM 3058 N N . THR A 1 398 ? 16.145 5.451 -1.613 1.00 92.19 398 THR A N 1
ATOM 3059 C CA . THR A 1 398 ? 15.496 5.513 -0.291 1.00 92.19 398 THR A CA 1
ATOM 3060 C C . THR A 1 398 ? 14.477 4.396 -0.072 1.00 92.19 398 THR A C 1
ATOM 3062 O O . THR A 1 398 ? 13.913 4.288 1.015 1.00 92.19 398 THR A O 1
ATOM 3065 N N . GLY A 1 399 ? 14.244 3.539 -1.069 1.00 89.38 399 GLY A N 1
ATOM 3066 C CA . GLY A 1 399 ? 13.452 2.324 -0.904 1.00 89.38 399 GLY A CA 1
ATOM 3067 C C . GLY A 1 399 ? 13.270 1.535 -2.197 1.00 89.38 399 GLY A C 1
ATOM 3068 O O . GLY A 1 399 ? 13.350 2.076 -3.299 1.00 89.38 399 GLY A O 1
ATOM 3069 N N . THR A 1 400 ? 12.990 0.245 -2.054 1.00 91.38 400 THR A N 1
ATOM 3070 C CA . THR A 1 400 ? 12.610 -0.655 -3.147 1.00 91.38 400 THR A CA 1
ATOM 3071 C C . THR A 1 400 ? 11.505 -1.587 -2.663 1.00 91.38 400 THR A C 1
ATOM 3073 O O . THR A 1 400 ? 11.405 -1.873 -1.469 1.00 91.38 400 THR A O 1
ATOM 3076 N N . ALA A 1 401 ? 10.638 -2.038 -3.567 1.00 86.62 401 ALA A N 1
ATOM 3077 C CA . ALA A 1 401 ? 9.638 -3.050 -3.246 1.00 86.62 401 ALA A CA 1
ATOM 3078 C C . ALA A 1 401 ? 9.387 -3.972 -4.434 1.00 86.62 401 ALA A C 1
ATOM 3080 O O . ALA A 1 401 ? 9.403 -3.544 -5.590 1.00 86.62 401 ALA A O 1
ATOM 3081 N N . MET A 1 402 ? 9.116 -5.233 -4.113 1.00 86.00 402 MET A N 1
ATOM 3082 C CA . MET A 1 402 ? 8.643 -6.239 -5.047 1.00 86.00 402 MET A CA 1
ATOM 3083 C C . MET A 1 402 ? 7.523 -7.031 -4.378 1.00 86.00 402 MET A C 1
ATOM 3085 O O . MET A 1 402 ? 7.706 -7.530 -3.269 1.00 86.00 402 MET A O 1
ATOM 3089 N N . VAL A 1 403 ? 6.363 -7.123 -5.024 1.00 85.88 403 VAL A N 1
ATOM 3090 C CA . VAL A 1 403 ? 5.191 -7.836 -4.492 1.00 85.88 403 VAL A CA 1
ATOM 3091 C C . VAL A 1 403 ? 4.681 -8.798 -5.553 1.00 85.88 403 VAL A C 1
ATOM 3093 O O . VAL A 1 403 ? 4.432 -8.384 -6.680 1.00 85.88 403 VAL A O 1
ATOM 3096 N N . SER A 1 404 ? 4.546 -10.079 -5.204 1.00 88.00 404 SER A N 1
ATOM 3097 C CA . SER A 1 404 ? 3.920 -11.077 -6.080 1.00 88.00 404 SER A CA 1
ATOM 3098 C C . SER A 1 404 ? 2.411 -10.855 -6.133 1.00 88.00 404 SER A C 1
ATOM 3100 O O . SER A 1 404 ? 1.786 -10.682 -5.089 1.00 88.00 404 SER A O 1
ATOM 3102 N N . LEU A 1 405 ? 1.834 -10.889 -7.333 1.00 85.31 405 LEU A N 1
ATOM 3103 C CA . LEU A 1 405 ? 0.396 -10.709 -7.575 1.00 85.31 405 LEU A CA 1
ATOM 3104 C C . LEU A 1 405 ? -0.296 -11.998 -8.041 1.00 85.31 405 LEU A C 1
ATOM 3106 O O . LEU A 1 405 ? -1.486 -11.991 -8.337 1.00 85.31 405 LEU A O 1
ATOM 3110 N N . GLY A 1 406 ? 0.445 -13.107 -8.115 1.00 87.88 406 GLY A N 1
ATOM 3111 C CA . GLY A 1 406 ? -0.021 -14.339 -8.753 1.00 87.88 406 GLY A CA 1
ATOM 3112 C C . GLY A 1 406 ? 0.248 -14.359 -10.260 1.00 87.88 406 GLY A C 1
ATOM 3113 O O . GLY A 1 406 ? 0.704 -13.380 -10.848 1.00 87.88 406 GLY A O 1
ATOM 3114 N N . ASP A 1 407 ? 0.061 -15.525 -10.882 1.00 88.94 407 ASP A N 1
ATOM 3115 C CA . ASP A 1 407 ? 0.263 -15.759 -12.323 1.00 88.94 407 ASP A CA 1
ATOM 3116 C C . ASP A 1 407 ? 1.619 -15.290 -12.891 1.00 88.94 407 ASP A C 1
ATOM 3118 O O . ASP A 1 407 ? 1.749 -15.007 -14.086 1.00 88.94 407 ASP A O 1
ATOM 3122 N N . GLY A 1 408 ? 2.651 -15.221 -12.044 1.00 90.31 408 GLY A N 1
ATOM 3123 C CA . GLY A 1 408 ? 3.998 -14.759 -12.396 1.00 90.31 408 GLY A CA 1
ATOM 3124 C C . GLY A 1 408 ? 4.142 -13.240 -12.551 1.00 90.31 408 GLY A C 1
ATOM 3125 O O . GLY A 1 408 ? 5.188 -12.783 -13.013 1.00 90.31 408 GLY A O 1
ATOM 3126 N N . TRP A 1 409 ? 3.112 -12.466 -12.200 1.00 95.50 409 TRP A N 1
ATOM 3127 C CA . TRP A 1 409 ? 3.165 -11.010 -12.163 1.00 95.50 409 TRP A CA 1
ATOM 3128 C C . TRP A 1 409 ? 3.747 -10.508 -10.847 1.00 95.50 409 TRP A C 1
ATOM 3130 O O . TRP A 1 409 ? 3.387 -10.971 -9.763 1.00 95.50 409 TRP A O 1
ATOM 3140 N N . TYR A 1 410 ? 4.602 -9.498 -10.959 1.00 95.19 410 TYR A N 1
ATOM 3141 C CA . TYR A 1 410 ? 5.151 -8.771 -9.828 1.00 95.19 410 TYR A CA 1
ATOM 3142 C C . TYR A 1 410 ? 4.916 -7.275 -9.988 1.00 95.19 410 TYR A C 1
ATOM 3144 O O . TYR A 1 410 ? 5.132 -6.717 -11.062 1.00 95.19 410 TYR A O 1
ATOM 3152 N N . TYR A 1 411 ? 4.523 -6.614 -8.905 1.00 94.81 411 TYR A N 1
ATOM 3153 C CA . TYR A 1 411 ? 4.653 -5.168 -8.772 1.00 94.81 411 TYR A CA 1
ATOM 3154 C C . TYR A 1 411 ? 6.090 -4.845 -8.360 1.00 94.81 411 TYR A C 1
ATOM 3156 O O . TYR A 1 411 ? 6.542 -5.317 -7.317 1.00 94.81 411 TYR A O 1
ATOM 3164 N N . CYS A 1 412 ? 6.802 -4.057 -9.163 1.00 95.75 412 CYS A N 1
ATOM 3165 C CA . CYS A 1 412 ? 8.174 -3.622 -8.906 1.00 95.75 412 CYS A CA 1
ATOM 3166 C C . CYS A 1 412 ? 8.203 -2.104 -8.706 1.00 95.75 412 CYS A C 1
ATOM 3168 O O . CYS A 1 412 ? 7.619 -1.372 -9.504 1.00 95.75 412 CYS A O 1
ATOM 3170 N N . MET A 1 413 ? 8.904 -1.621 -7.677 1.00 95.50 413 MET A N 1
ATOM 3171 C CA . MET A 1 413 ? 8.973 -0.195 -7.349 1.00 95.50 413 MET A CA 1
ATOM 3172 C C . MET A 1 413 ? 10.367 0.219 -6.878 1.00 95.50 413 MET A C 1
ATOM 3174 O O . MET A 1 413 ? 10.974 -0.433 -6.028 1.00 95.50 413 MET A O 1
ATOM 3178 N N . LEU A 1 414 ? 10.843 1.335 -7.426 1.00 97.31 414 LEU A N 1
ATOM 3179 C CA . LEU A 1 414 ? 12.025 2.070 -6.998 1.00 97.31 414 LEU A CA 1
ATOM 3180 C C . LEU A 1 414 ? 11.591 3.410 -6.401 1.00 97.31 414 LEU A C 1
ATOM 3182 O O . LEU A 1 414 ? 10.876 4.171 -7.053 1.00 97.31 414 LEU A O 1
ATOM 3186 N N . LYS A 1 415 ? 12.110 3.723 -5.214 1.00 96.81 415 LYS A N 1
ATOM 3187 C CA . LYS A 1 415 ? 12.025 5.030 -4.569 1.00 96.81 415 LYS A CA 1
ATOM 3188 C C . LYS A 1 415 ? 13.421 5.649 -4.475 1.00 96.81 415 LYS A C 1
ATOM 3190 O O . LYS A 1 415 ? 14.333 5.051 -3.897 1.00 96.81 415 LYS A O 1
ATOM 3195 N N . ALA A 1 416 ? 13.582 6.858 -5.004 1.00 97.00 416 ALA A N 1
ATOM 3196 C CA . ALA A 1 416 ? 14.831 7.604 -4.896 1.00 97.00 416 ALA A CA 1
ATOM 3197 C C . ALA A 1 416 ? 14.591 9.079 -4.575 1.00 97.00 416 ALA A C 1
ATOM 3199 O O . ALA A 1 416 ? 13.681 9.706 -5.116 1.00 97.00 416 ALA A O 1
ATOM 3200 N N . ARG A 1 417 ? 15.455 9.635 -3.729 1.00 95.88 417 ARG A N 1
ATOM 3201 C CA . ARG A 1 417 ? 15.542 11.067 -3.457 1.00 95.88 417 ARG A CA 1
ATOM 3202 C C . ARG A 1 417 ? 16.374 11.760 -4.518 1.00 95.88 417 ARG A C 1
ATOM 3204 O O . ARG A 1 417 ? 17.413 11.231 -4.908 1.00 95.88 417 ARG A O 1
ATOM 3211 N N . VAL A 1 418 ? 15.954 12.948 -4.940 1.00 95.25 418 VAL A N 1
ATOM 3212 C CA . VAL A 1 418 ? 16.781 13.860 -5.744 1.00 95.25 418 VAL A CA 1
ATOM 3213 C C . VAL A 1 418 ? 17.554 14.769 -4.794 1.00 95.25 418 VAL A C 1
ATOM 3215 O O . VAL A 1 418 ? 16.981 15.691 -4.230 1.00 95.25 418 VAL A O 1
ATOM 3218 N N . ASP A 1 419 ? 18.846 14.534 -4.592 1.00 91.94 419 ASP A N 1
ATOM 3219 C CA . ASP A 1 419 ? 19.652 15.312 -3.636 1.00 91.94 419 ASP A CA 1
ATOM 3220 C C . ASP A 1 419 ? 20.278 16.562 -4.268 1.00 91.94 419 ASP A C 1
ATOM 3222 O O . ASP A 1 419 ? 20.534 17.561 -3.593 1.00 91.94 419 ASP A O 1
ATOM 3226 N N . ALA A 1 420 ? 20.525 16.531 -5.579 1.00 84.50 420 ALA A N 1
ATOM 3227 C CA . ALA A 1 420 ? 21.185 17.627 -6.276 1.00 84.50 420 ALA A CA 1
ATOM 3228 C C . ALA A 1 420 ? 20.220 18.765 -6.640 1.00 84.50 420 ALA A C 1
ATOM 3230 O O . ALA A 1 420 ? 19.226 18.574 -7.334 1.00 84.50 420 ALA A O 1
ATOM 3231 N N . THR A 1 421 ? 20.598 19.990 -6.274 1.00 80.06 421 THR A N 1
ATOM 3232 C CA . THR A 1 421 ? 19.828 21.217 -6.549 1.00 80.06 421 THR A CA 1
ATOM 3233 C C . THR A 1 421 ? 19.852 21.668 -8.010 1.00 80.06 421 THR A C 1
ATOM 3235 O O . THR A 1 421 ? 19.032 22.489 -8.405 1.00 80.06 421 THR A O 1
ATOM 3238 N N . GLN A 1 422 ? 20.780 21.146 -8.819 1.00 82.19 422 GLN A N 1
ATOM 3239 C CA . GLN A 1 422 ? 20.917 21.482 -10.244 1.00 82.19 422 GLN A CA 1
ATOM 3240 C C . GLN A 1 422 ? 20.132 20.538 -11.169 1.00 82.19 422 GLN A C 1
ATOM 3242 O O . GLN A 1 422 ? 20.075 20.771 -12.375 1.00 82.19 422 GLN A O 1
ATOM 3247 N N . VAL A 1 423 ? 19.533 19.466 -10.639 1.00 85.25 423 VAL A N 1
ATOM 3248 C CA . VAL A 1 423 ? 18.707 18.560 -11.446 1.00 85.25 423 VAL A CA 1
ATOM 3249 C C . VAL A 1 423 ? 17.341 19.203 -11.631 1.00 85.25 423 VAL A C 1
ATOM 3251 O O . VAL A 1 423 ? 16.581 19.330 -10.680 1.00 85.25 423 VAL A O 1
ATOM 3254 N N . SER A 1 424 ? 17.036 19.621 -12.858 1.00 88.00 424 SER A N 1
ATOM 3255 C CA . SER A 1 424 ? 15.763 20.273 -13.190 1.00 88.00 424 SER A CA 1
ATOM 3256 C C . SER A 1 424 ? 14.703 19.299 -13.694 1.00 88.00 424 SER A C 1
ATOM 3258 O O . SER A 1 424 ? 13.511 19.573 -13.569 1.00 88.00 424 SER A O 1
ATOM 3260 N N . SER A 1 425 ? 15.114 18.159 -14.263 1.00 94.12 425 SER A N 1
ATOM 3261 C CA . SER A 1 425 ? 14.183 17.168 -14.802 1.00 94.12 425 SER A CA 1
ATOM 3262 C C . SER A 1 425 ? 14.751 15.752 -14.877 1.00 94.12 425 SER A C 1
ATOM 3264 O O . SER A 1 425 ? 15.939 15.539 -15.145 1.00 94.12 425 SER A O 1
ATOM 3266 N N . ILE A 1 426 ? 13.869 14.771 -14.686 1.00 95.56 426 ILE A N 1
ATOM 3267 C CA . ILE A 1 426 ? 14.202 13.341 -14.614 1.00 95.56 426 ILE A CA 1
ATOM 3268 C C . ILE A 1 426 ? 13.218 12.501 -15.434 1.00 95.56 426 ILE A C 1
ATOM 3270 O O . ILE A 1 426 ? 12.127 12.955 -15.775 1.00 95.56 426 ILE A O 1
ATOM 3274 N N . ARG A 1 427 ? 13.600 11.263 -15.756 1.00 95.75 427 ARG A N 1
ATOM 3275 C CA . ARG A 1 427 ? 12.771 10.264 -16.452 1.00 95.75 427 ARG A CA 1
ATOM 3276 C C . ARG A 1 427 ? 12.736 8.956 -15.674 1.00 95.75 427 ARG A C 1
ATOM 3278 O O . ARG A 1 427 ? 13.756 8.561 -15.105 1.00 95.75 427 ARG A O 1
ATOM 3285 N N . GLY A 1 428 ? 11.602 8.266 -15.739 1.00 96.62 428 GLY A N 1
ATOM 3286 C CA . GLY A 1 428 ? 11.466 6.882 -15.302 1.00 96.62 428 GLY A CA 1
ATOM 3287 C C . GLY A 1 428 ? 11.771 5.929 -16.454 1.00 96.62 428 GLY A C 1
ATOM 3288 O O . GLY A 1 428 ? 11.351 6.173 -17.586 1.00 96.62 428 GLY A O 1
ATOM 3289 N N . TRP A 1 429 ? 12.516 4.859 -16.186 1.00 96.94 429 TRP A N 1
ATOM 3290 C CA . TRP A 1 429 ? 12.878 3.852 -17.186 1.00 96.94 429 TRP A CA 1
ATOM 3291 C C . TRP A 1 429 ? 12.470 2.461 -16.731 1.00 96.94 429 TRP A C 1
ATOM 3293 O O . TRP A 1 429 ? 12.648 2.116 -15.565 1.00 96.94 429 TRP A O 1
ATOM 3303 N N . ILE A 1 430 ? 12.029 1.651 -17.689 1.00 98.31 430 ILE A N 1
ATOM 3304 C CA . ILE A 1 430 ? 11.879 0.203 -17.560 1.00 98.31 430 ILE A CA 1
ATOM 3305 C C . ILE A 1 430 ? 12.899 -0.421 -18.508 1.00 98.31 430 ILE A C 1
ATOM 3307 O O . ILE A 1 430 ? 12.879 -0.167 -19.716 1.00 98.31 430 ILE A O 1
ATOM 3311 N N . ARG A 1 431 ? 13.835 -1.196 -17.963 1.00 97.50 431 ARG A N 1
ATOM 3312 C CA . ARG A 1 431 ? 14.972 -1.750 -18.703 1.00 97.50 431 ARG A CA 1
ATOM 3313 C C . ARG A 1 431 ? 15.065 -3.252 -18.515 1.00 97.50 431 ARG A C 1
ATOM 3315 O O . ARG A 1 431 ? 14.888 -3.756 -17.410 1.00 97.50 431 ARG A O 1
ATOM 3322 N N . ILE A 1 432 ? 15.403 -3.952 -19.588 1.00 98.25 432 ILE A N 1
ATOM 3323 C CA . ILE A 1 432 ? 15.704 -5.378 -19.543 1.00 98.25 432 ILE A CA 1
ATOM 3324 C C . ILE A 1 432 ? 17.145 -5.546 -19.052 1.00 98.25 432 ILE A C 1
ATOM 3326 O O . ILE A 1 432 ? 18.074 -4.960 -19.617 1.00 98.25 432 ILE A O 1
ATOM 3330 N N . ARG A 1 433 ? 17.338 -6.362 -18.016 1.00 96.69 433 ARG A N 1
ATOM 3331 C CA . ARG A 1 433 ? 18.652 -6.849 -17.583 1.00 96.69 433 ARG A CA 1
ATOM 3332 C C . ARG A 1 433 ? 18.803 -8.291 -18.066 1.00 96.69 433 ARG A C 1
ATOM 3334 O O . ARG A 1 433 ? 17.873 -9.082 -17.966 1.00 96.69 433 ARG A O 1
ATOM 3341 N N . ALA A 1 434 ? 19.971 -8.628 -18.596 1.00 94.50 434 ALA A N 1
ATOM 3342 C CA . ALA A 1 434 ? 20.285 -9.985 -19.024 1.00 94.50 434 ALA A CA 1
ATOM 3343 C C . ALA A 1 434 ? 21.766 -10.274 -18.789 1.00 94.50 434 ALA A C 1
ATOM 3345 O O . ALA A 1 434 ? 22.596 -9.365 -18.798 1.00 94.50 434 ALA A O 1
ATOM 3346 N N . PHE A 1 435 ? 22.105 -11.545 -18.567 1.00 92.38 435 PHE A N 1
ATOM 3347 C CA . PHE A 1 435 ? 23.496 -11.987 -18.395 1.00 92.38 435 PHE A CA 1
ATOM 3348 C C . PHE A 1 435 ? 24.247 -11.231 -17.276 1.00 92.38 435 PHE A C 1
ATOM 3350 O O . PHE A 1 435 ? 25.442 -10.968 -17.383 1.00 92.38 435 PHE A O 1
ATOM 3357 N N . GLY A 1 436 ? 23.533 -10.826 -16.218 1.00 87.44 436 GLY A N 1
ATOM 3358 C CA . GLY A 1 436 ? 24.092 -10.033 -15.116 1.00 87.44 436 GLY A CA 1
ATOM 3359 C C . GLY A 1 436 ? 24.412 -8.573 -15.465 1.00 87.44 436 GLY A C 1
ATOM 3360 O O . GLY A 1 436 ? 25.050 -7.892 -14.668 1.00 87.44 436 GLY A O 1
ATOM 3361 N N . SER A 1 437 ? 23.975 -8.072 -16.626 1.00 92.56 437 SER A N 1
ATOM 3362 C CA . SER A 1 437 ? 24.285 -6.731 -17.125 1.00 92.56 437 SER A CA 1
ATOM 3363 C C . SER A 1 437 ? 23.049 -6.004 -17.664 1.00 92.56 437 SER A C 1
ATOM 3365 O O . SER A 1 437 ? 22.092 -6.591 -18.165 1.00 92.56 437 SER A O 1
ATOM 3367 N N . VAL A 1 438 ? 23.081 -4.675 -17.588 1.00 93.00 438 VAL A N 1
ATOM 3368 C CA . VAL A 1 438 ? 22.102 -3.778 -18.228 1.00 93.00 438 VAL A CA 1
ATOM 3369 C C . VAL A 1 438 ? 22.541 -3.338 -19.629 1.00 93.00 438 VAL A C 1
ATOM 3371 O O . VAL A 1 438 ? 21.815 -2.590 -20.287 1.00 93.00 438 VAL A O 1
ATOM 3374 N N . SER A 1 439 ? 23.736 -3.747 -20.061 1.00 95.19 439 SER A N 1
ATOM 3375 C CA . SER A 1 439 ? 24.289 -3.508 -21.394 1.00 95.19 439 SER A CA 1
ATOM 3376 C C . SER A 1 439 ? 24.790 -4.817 -21.990 1.00 95.19 439 SER A C 1
ATOM 3378 O O . SER A 1 439 ? 25.643 -5.479 -21.394 1.00 95.19 439 SER A O 1
ATOM 3380 N N . TYR A 1 440 ? 24.240 -5.204 -23.134 1.00 97.31 440 TYR A N 1
ATOM 3381 C CA . TYR A 1 440 ? 24.573 -6.443 -23.831 1.00 97.31 440 TYR A CA 1
ATOM 3382 C C . TYR A 1 440 ? 24.162 -6.332 -25.306 1.00 97.31 440 TYR A C 1
ATOM 3384 O O . TYR A 1 440 ? 23.660 -5.297 -25.743 1.00 97.31 440 TYR A O 1
ATOM 3392 N N . THR A 1 441 ? 24.452 -7.369 -26.090 1.00 98.06 441 THR A N 1
ATOM 3393 C CA . THR A 1 441 ? 23.923 -7.516 -27.451 1.00 98.06 441 THR A CA 1
ATOM 3394 C C . THR A 1 441 ? 22.657 -8.350 -27.377 1.00 98.06 441 THR A C 1
ATOM 3396 O O . THR A 1 441 ? 22.733 -9.518 -26.991 1.00 98.06 441 THR A O 1
ATOM 3399 N N . GLY A 1 442 ? 21.514 -7.754 -27.705 1.00 97.62 442 GLY A N 1
ATOM 3400 C CA . GLY A 1 442 ? 20.248 -8.479 -27.737 1.00 97.62 442 GLY A CA 1
ATOM 3401 C C . GLY A 1 442 ? 20.148 -9.446 -28.920 1.00 97.62 442 GLY A C 1
ATOM 3402 O O . GLY A 1 442 ? 20.932 -9.386 -29.871 1.00 97.62 442 GLY A O 1
ATOM 3403 N N . ASP A 1 443 ? 19.173 -10.348 -28.862 1.00 97.12 443 ASP A N 1
ATOM 3404 C CA . ASP A 1 443 ? 18.923 -11.355 -29.904 1.00 97.12 443 ASP A CA 1
ATOM 3405 C C . ASP A 1 443 ? 17.797 -10.979 -30.887 1.00 97.12 443 ASP A C 1
ATOM 3407 O O . ASP A 1 443 ? 17.603 -11.663 -31.892 1.00 97.12 443 ASP A O 1
ATOM 3411 N N . GLY A 1 444 ? 17.082 -9.876 -30.639 1.00 97.19 444 GLY A N 1
ATOM 3412 C CA . GLY A 1 444 ? 15.979 -9.417 -31.486 1.00 97.19 444 GLY A CA 1
ATOM 3413 C C . GLY A 1 444 ? 14.626 -10.085 -31.217 1.00 97.19 444 GLY A C 1
ATOM 3414 O O . GLY A 1 444 ? 13.669 -9.781 -31.928 1.00 97.19 444 GLY A O 1
ATOM 3415 N N . VAL A 1 445 ? 14.537 -11.008 -30.253 1.00 97.38 445 VAL A N 1
ATOM 3416 C CA . VAL A 1 445 ? 13.356 -11.862 -30.025 1.00 97.38 445 VAL A CA 1
ATOM 3417 C C . VAL A 1 445 ? 12.968 -11.946 -28.545 1.00 97.38 445 VAL A C 1
ATOM 3419 O O . VAL A 1 445 ? 11.779 -11.966 -28.215 1.00 97.38 445 VAL A O 1
ATOM 3422 N N . SER A 1 446 ? 13.949 -11.988 -27.649 1.00 98.25 446 SER A N 1
ATOM 3423 C CA . SER A 1 446 ? 13.757 -12.138 -26.212 1.00 98.25 446 SER A CA 1
ATOM 3424 C C . SER A 1 446 ? 13.238 -10.855 -25.566 1.00 98.25 446 SER A C 1
ATOM 3426 O O . SER A 1 446 ? 13.581 -9.736 -25.949 1.00 98.25 446 SER A O 1
ATOM 3428 N N . GLY A 1 447 ? 12.402 -11.007 -24.545 1.00 98.00 447 GLY A N 1
ATOM 3429 C CA . GLY A 1 447 ? 11.826 -9.857 -23.864 1.00 98.00 447 GLY A CA 1
ATOM 3430 C C . GLY A 1 447 ? 11.261 -10.166 -22.492 1.00 98.00 447 GLY A C 1
ATOM 3431 O O . GLY A 1 447 ? 11.494 -11.234 -21.929 1.00 98.00 447 GLY A O 1
ATOM 3432 N N . LEU A 1 448 ? 10.488 -9.221 -21.971 1.00 98.31 448 LEU A N 1
ATOM 3433 C CA . LEU A 1 448 ? 9.668 -9.381 -20.771 1.00 98.31 448 LEU A CA 1
ATOM 3434 C C . LEU A 1 448 ? 8.329 -8.666 -20.955 1.00 98.31 448 LEU A C 1
ATOM 3436 O O . LEU A 1 448 ? 8.210 -7.768 -21.793 1.00 98.31 448 LEU A O 1
ATOM 3440 N N . TYR A 1 449 ? 7.327 -9.066 -20.180 1.00 98.62 449 TYR A N 1
ATOM 3441 C CA . TYR A 1 449 ? 6.036 -8.389 -20.156 1.00 98.62 449 TYR A CA 1
ATOM 3442 C C . TYR A 1 449 ? 6.053 -7.269 -19.121 1.00 98.62 449 TYR A C 1
ATOM 3444 O O . TYR A 1 449 ? 6.565 -7.455 -18.014 1.00 98.62 449 TYR A O 1
ATOM 3452 N N . ALA A 1 450 ? 5.483 -6.122 -19.476 1.00 98.31 450 ALA A N 1
ATOM 3453 C CA . ALA A 1 450 ? 5.349 -4.972 -18.595 1.00 98.31 450 ALA A CA 1
ATOM 3454 C C . ALA A 1 450 ? 3.992 -4.288 -18.798 1.00 98.31 450 ALA A C 1
ATOM 3456 O O . ALA A 1 450 ? 3.459 -4.258 -19.905 1.00 98.31 450 ALA A O 1
ATOM 3457 N N . TRP A 1 451 ? 3.431 -3.744 -17.722 1.00 98.00 451 TRP A N 1
ATOM 3458 C CA . TRP A 1 451 ? 2.142 -3.056 -17.737 1.00 98.00 451 TRP A CA 1
ATOM 3459 C C . TRP A 1 451 ? 2.042 -2.041 -16.588 1.00 98.00 451 TRP A C 1
ATOM 3461 O O . TRP A 1 451 ? 2.807 -2.117 -15.623 1.00 98.00 451 TRP A O 1
ATOM 3471 N N . GLY A 1 452 ? 1.104 -1.095 -16.693 1.00 96.56 452 GLY A N 1
ATOM 3472 C CA . GLY A 1 452 ? 0.719 -0.173 -15.620 1.00 96.56 452 GLY A CA 1
ATOM 3473 C C . GLY A 1 452 ? 1.891 0.601 -15.017 1.00 96.56 452 GLY A C 1
ATOM 3474 O O . GLY A 1 452 ? 2.137 0.542 -13.812 1.00 96.56 452 GLY A O 1
ATOM 3475 N N . ALA A 1 453 ? 2.658 1.291 -15.859 1.00 96.94 453 ALA A N 1
ATOM 3476 C CA . ALA A 1 453 ? 3.802 2.068 -15.406 1.00 96.94 453 ALA A CA 1
ATOM 3477 C C . ALA A 1 453 ? 3.358 3.342 -14.668 1.00 96.94 453 ALA A C 1
ATOM 3479 O O . ALA A 1 453 ? 2.475 4.074 -15.122 1.00 96.94 453 ALA A O 1
ATOM 3480 N N . GLN A 1 454 ? 4.011 3.658 -13.553 1.00 96.25 454 GLN A N 1
ATOM 3481 C CA . GLN A 1 454 ? 3.707 4.851 -12.769 1.00 96.25 454 GLN A CA 1
ATOM 3482 C C . GLN A 1 454 ? 4.972 5.599 -12.372 1.00 96.25 454 GLN A C 1
ATOM 3484 O O . GLN A 1 454 ? 5.928 5.000 -11.879 1.00 96.25 454 GLN A O 1
ATOM 3489 N N . PHE A 1 455 ? 4.943 6.919 -12.571 1.00 96.25 455 PHE A N 1
ATOM 3490 C CA . PHE A 1 455 ? 5.931 7.856 -12.049 1.00 96.25 455 PHE A CA 1
ATOM 3491 C C . PHE A 1 455 ? 5.209 8.862 -11.162 1.00 96.25 455 PHE A C 1
ATOM 3493 O O . PHE A 1 455 ? 4.386 9.628 -11.661 1.00 96.25 455 PHE A O 1
ATOM 3500 N N . SER A 1 456 ? 5.499 8.851 -9.867 1.00 94.38 456 SER A N 1
ATOM 3501 C CA . SER A 1 456 ? 4.853 9.720 -8.887 1.00 94.38 456 SER A CA 1
ATOM 3502 C C . SER A 1 456 ? 5.860 10.290 -7.894 1.00 94.38 456 SER A C 1
ATOM 3504 O O . SER A 1 456 ? 7.003 9.850 -7.792 1.00 94.38 456 SER A O 1
ATOM 3506 N N . ASP A 1 457 ? 5.429 11.294 -7.153 1.00 90.81 457 ASP A N 1
ATOM 3507 C CA . ASP A 1 457 ? 6.124 11.887 -6.010 1.00 90.81 457 ASP A CA 1
ATOM 3508 C C . ASP A 1 457 ? 5.585 11.396 -4.657 1.00 90.81 457 ASP A C 1
ATOM 3510 O O . ASP A 1 457 ? 6.154 11.672 -3.601 1.00 90.81 457 ASP A O 1
ATOM 3514 N N . MET A 1 458 ? 4.494 10.635 -4.689 1.00 87.38 458 MET A N 1
ATOM 3515 C CA . MET A 1 458 ? 3.876 10.013 -3.529 1.00 87.38 458 MET A CA 1
ATOM 3516 C C . MET A 1 458 ? 3.664 8.515 -3.800 1.00 87.38 458 MET A C 1
ATOM 3518 O O . MET A 1 458 ? 3.283 8.149 -4.919 1.00 87.38 458 MET A O 1
ATOM 3522 N N . PRO A 1 459 ? 3.905 7.629 -2.817 1.00 83.31 459 PRO A N 1
ATOM 3523 C CA . PRO A 1 459 ? 3.653 6.200 -2.980 1.00 83.31 459 PRO A CA 1
ATOM 3524 C C . PRO A 1 459 ? 2.150 5.906 -3.047 1.00 83.31 459 PRO A C 1
ATOM 3526 O O . PRO A 1 459 ? 1.331 6.736 -2.667 1.00 83.31 459 PRO A O 1
ATOM 3529 N N . GLY A 1 460 ? 1.787 4.705 -3.492 1.00 83.44 460 GLY A N 1
ATOM 3530 C CA . GLY A 1 460 ? 0.430 4.166 -3.372 1.00 83.44 460 GLY A CA 1
ATOM 3531 C C . GLY A 1 460 ? 0.019 3.325 -4.574 1.00 83.44 460 GLY A C 1
ATOM 3532 O O . GLY A 1 460 ? 0.863 2.957 -5.391 1.00 83.44 460 GLY A O 1
ATOM 3533 N N . SER A 1 461 ? -1.278 3.023 -4.670 1.00 87.94 461 SER A N 1
ATOM 3534 C CA . SER A 1 461 ? -1.832 2.201 -5.752 1.00 87.94 461 SER A CA 1
ATOM 3535 C C . SER A 1 461 ? -1.578 2.806 -7.134 1.00 87.94 461 SER A C 1
ATOM 3537 O O . SER A 1 461 ? -1.362 4.019 -7.274 1.00 87.94 461 SER A O 1
ATOM 3539 N N . TYR A 1 462 ? -1.651 1.959 -8.156 1.00 93.44 462 TYR A N 1
ATOM 3540 C CA . TYR A 1 462 ? -1.574 2.372 -9.550 1.00 93.44 462 TYR A CA 1
ATOM 3541 C C . TYR A 1 462 ? -2.753 3.280 -9.935 1.00 93.44 462 TYR A C 1
ATOM 3543 O O . TYR A 1 462 ? -3.907 2.981 -9.614 1.00 93.44 462 TYR A O 1
ATOM 3551 N N . ILE A 1 463 ? -2.442 4.377 -10.631 1.00 95.12 463 ILE A N 1
ATOM 3552 C CA . ILE A 1 463 ? -3.379 5.338 -11.214 1.00 95.12 463 ILE A CA 1
ATOM 3553 C C . ILE A 1 463 ? -3.240 5.256 -12.745 1.00 95.12 463 ILE A C 1
ATOM 3555 O O . ILE A 1 463 ? -2.196 5.658 -13.277 1.00 95.12 463 ILE A O 1
ATOM 3559 N N . PRO A 1 464 ? -4.261 4.758 -13.467 1.00 95.19 464 PRO A N 1
ATOM 3560 C CA . PRO A 1 464 ? -4.210 4.653 -14.918 1.00 95.19 464 PRO A CA 1
ATOM 3561 C C . PRO A 1 464 ? -4.243 6.024 -15.588 1.00 95.19 464 PRO A C 1
ATOM 3563 O O . PRO A 1 464 ? -4.892 6.962 -15.121 1.00 95.19 464 PRO A O 1
ATOM 3566 N N . THR A 1 465 ? -3.541 6.138 -16.713 1.00 96.88 465 THR A N 1
ATOM 3567 C CA . THR A 1 465 ? -3.427 7.380 -17.484 1.00 96.88 465 THR A CA 1
ATOM 3568 C C . THR A 1 465 ? -3.578 7.121 -18.973 1.00 96.88 465 THR A C 1
ATOM 3570 O O . THR A 1 465 ? -3.041 6.156 -19.516 1.00 96.88 465 THR A O 1
ATOM 3573 N N . THR A 1 466 ? -4.276 8.030 -19.653 1.00 94.75 466 THR A N 1
ATOM 3574 C CA . THR A 1 466 ? -4.476 7.997 -21.106 1.00 94.75 466 THR A CA 1
ATOM 3575 C C . THR A 1 466 ? -3.626 9.086 -21.765 1.00 94.75 466 THR A C 1
ATOM 3577 O O . THR A 1 466 ? -2.407 8.971 -21.822 1.00 94.75 466 THR A O 1
ATOM 3580 N N . SER A 1 467 ? -4.211 10.181 -22.244 1.00 92.06 467 SER A N 1
ATOM 3581 C CA . SER A 1 467 ? -3.488 11.250 -22.946 1.00 92.06 467 SER A CA 1
ATOM 3582 C C . SER A 1 467 ? -2.847 12.301 -22.033 1.00 92.06 467 SER A C 1
ATOM 3584 O O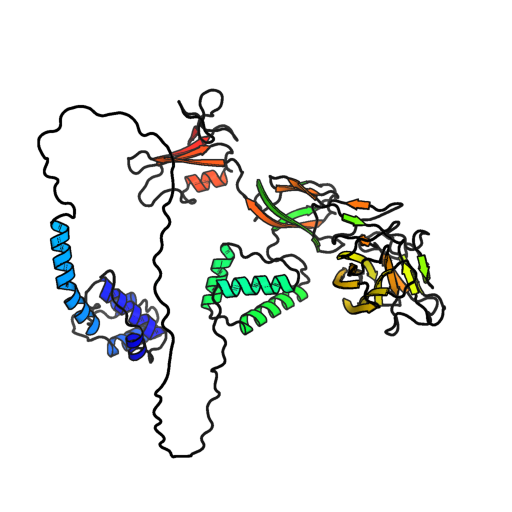 . SER A 1 467 ? -2.141 13.172 -22.533 1.00 92.06 467 SER A O 1
ATOM 3586 N N . ALA A 1 468 ? -3.090 12.249 -20.723 1.00 93.56 468 ALA A N 1
ATOM 3587 C CA . ALA A 1 468 ? -2.597 13.221 -19.750 1.00 93.56 468 ALA A CA 1
ATOM 3588 C C . ALA A 1 468 ? -2.255 12.544 -18.415 1.00 93.56 468 ALA A C 1
ATOM 3590 O O . ALA A 1 468 ? -2.724 11.437 -18.143 1.00 93.56 468 ALA A O 1
ATOM 3591 N N . ALA A 1 469 ? -1.439 13.222 -17.603 1.00 94.19 469 ALA A N 1
ATOM 3592 C CA . ALA A 1 469 ? -1.214 12.839 -16.214 1.00 94.19 469 ALA A CA 1
ATOM 3593 C C . ALA A 1 469 ? -2.547 12.839 -15.448 1.00 94.19 469 ALA A C 1
ATOM 3595 O O . ALA A 1 469 ? -3.423 13.662 -15.729 1.00 94.19 469 ALA A O 1
ATOM 3596 N N . ALA A 1 470 ? -2.690 11.932 -14.485 1.00 96.06 470 ALA A N 1
ATOM 3597 C CA . ALA A 1 470 ? -3.896 11.820 -13.672 1.00 96.06 470 ALA A CA 1
ATOM 3598 C C . ALA A 1 470 ? -3.560 11.970 -12.192 1.00 96.06 470 ALA A C 1
ATOM 3600 O O . ALA A 1 470 ? -2.574 11.405 -11.712 1.00 96.06 470 ALA A O 1
ATOM 3601 N N . THR A 1 471 ? -4.411 12.705 -11.481 1.00 95.94 471 THR A N 1
ATOM 3602 C CA . THR A 1 471 ? -4.321 12.907 -10.037 1.00 95.94 471 THR A CA 1
ATOM 3603 C C . THR A 1 471 ? -5.515 12.247 -9.361 1.00 95.94 471 THR A C 1
ATOM 3605 O O . THR A 1 471 ? -6.653 12.455 -9.779 1.00 95.94 471 THR A O 1
ATOM 3608 N N . LEU A 1 472 ? -5.255 11.470 -8.313 1.00 94.88 472 LEU A N 1
ATOM 3609 C CA . LEU A 1 472 ? -6.261 10.766 -7.531 1.00 94.88 472 LEU A CA 1
ATOM 3610 C C . LEU A 1 472 ? -6.029 11.012 -6.039 1.00 94.88 472 LEU A C 1
ATOM 3612 O O . LEU A 1 472 ? -4.933 10.786 -5.530 1.00 94.88 472 LEU A O 1
ATOM 3616 N N . THR A 1 473 ? -7.075 11.437 -5.340 1.00 95.81 473 THR A N 1
ATOM 3617 C CA . THR A 1 473 ? -7.167 11.316 -3.881 1.00 95.81 473 THR A CA 1
ATOM 3618 C C . THR A 1 473 ? -7.950 10.043 -3.603 1.00 95.81 473 THR A C 1
ATOM 3620 O O . THR A 1 473 ? -9.106 9.967 -4.004 1.00 95.81 473 THR A O 1
ATOM 3623 N N . ASP A 1 474 ? -7.349 9.034 -2.973 1.00 93.56 474 ASP A N 1
ATOM 3624 C CA . ASP A 1 474 ? -7.966 7.702 -2.890 1.00 93.56 474 ASP A CA 1
ATOM 3625 C C . ASP A 1 474 ? -9.245 7.699 -2.062 1.00 93.56 474 ASP A C 1
ATOM 3627 O O . ASP A 1 474 ? -10.196 6.989 -2.396 1.00 93.56 474 ASP A O 1
ATOM 3631 N N . TYR A 1 475 ? -9.266 8.485 -0.984 1.00 94.69 475 TYR A N 1
ATOM 3632 C CA . TYR A 1 475 ? -10.444 8.630 -0.149 1.00 94.69 475 TYR A CA 1
ATOM 3633 C C . TYR A 1 475 ? -10.551 9.998 0.513 1.00 94.69 475 TYR A C 1
ATOM 3635 O O . TYR A 1 475 ? -9.559 10.664 0.781 1.00 94.69 475 TYR A O 1
ATOM 3643 N N . THR A 1 476 ? -11.770 10.387 0.864 1.00 94.88 476 THR A N 1
ATOM 3644 C CA . THR A 1 476 ? -12.011 11.394 1.901 1.00 94.88 476 THR A CA 1
ATOM 3645 C C . THR A 1 476 ? -12.705 10.727 3.074 1.00 94.88 476 THR A C 1
ATOM 3647 O O . THR A 1 476 ? -13.590 9.896 2.869 1.00 94.88 476 THR A O 1
ATOM 3650 N N . LEU A 1 477 ? -12.320 11.077 4.296 1.00 91.88 477 LEU A N 1
ATOM 3651 C CA . LEU A 1 477 ? -12.914 10.513 5.501 1.00 91.88 477 LEU A CA 1
ATOM 3652 C C . LEU A 1 477 ? -13.711 11.585 6.232 1.00 91.88 477 LEU A C 1
ATOM 3654 O O . LEU A 1 477 ? -13.172 12.632 6.586 1.00 91.88 477 LEU A O 1
ATOM 3658 N N . GLY A 1 478 ? -15.003 11.329 6.426 1.00 87.19 478 GLY A N 1
ATOM 3659 C CA . GLY A 1 478 ? -15.851 12.177 7.252 1.00 87.19 478 GLY A CA 1
ATOM 3660 C C . GLY A 1 478 ? -15.526 12.014 8.741 1.00 87.19 478 GLY A C 1
ATOM 3661 O O . GLY A 1 478 ? -15.041 10.955 9.147 1.00 87.19 478 GLY A O 1
ATOM 3662 N N . PRO A 1 479 ? -15.851 13.015 9.581 1.00 77.88 479 PRO A N 1
ATOM 3663 C CA . PRO A 1 479 ? -15.606 12.943 11.022 1.00 77.88 479 PRO A CA 1
ATOM 3664 C C . PRO A 1 479 ? -16.344 11.771 11.680 1.00 77.88 479 PRO A C 1
ATOM 3666 O O . PRO A 1 479 ? -15.868 11.240 12.672 1.00 77.88 479 PRO A O 1
ATOM 3669 N N . THR A 1 480 ? -17.456 11.315 11.095 1.00 80.44 480 THR A N 1
ATOM 3670 C CA . THR A 1 480 ? -18.282 10.201 11.583 1.00 80.44 480 THR A CA 1
ATOM 3671 C C . THR A 1 480 ? -17.851 8.821 11.080 1.00 80.44 480 THR A C 1
ATOM 3673 O O . THR A 1 480 ? -18.665 7.903 11.019 1.00 80.44 480 THR A O 1
ATOM 3676 N N . GLY A 1 481 ? -16.600 8.672 10.638 1.00 86.88 481 GLY A N 1
ATOM 3677 C CA . GLY A 1 481 ? -16.065 7.391 10.171 1.00 86.88 481 GLY A CA 1
ATOM 3678 C C . GLY A 1 481 ? -16.608 6.915 8.826 1.00 86.88 481 GLY A C 1
ATOM 3679 O O . GLY A 1 481 ? -16.414 5.758 8.472 1.00 86.88 481 GLY A O 1
ATOM 3680 N N . ILE A 1 482 ? -17.261 7.780 8.048 1.00 92.94 482 ILE A N 1
ATOM 3681 C CA . ILE A 1 482 ? -17.690 7.439 6.688 1.00 92.94 482 ILE A CA 1
ATOM 3682 C C . ILE A 1 482 ? -16.539 7.715 5.720 1.00 92.94 482 ILE A C 1
ATOM 3684 O O . ILE A 1 482 ? -16.198 8.871 5.456 1.00 92.94 482 ILE A O 1
ATOM 3688 N N . ALA A 1 483 ? -15.963 6.653 5.167 1.00 95.44 483 ALA A N 1
ATOM 3689 C CA . ALA A 1 483 ? -14.969 6.712 4.110 1.00 95.44 483 ALA A CA 1
ATOM 3690 C C . ALA A 1 483 ? -15.648 6.810 2.739 1.00 95.44 483 ALA A C 1
ATOM 3692 O O . ALA A 1 483 ? -16.503 5.998 2.391 1.00 95.44 483 ALA A O 1
ATOM 3693 N N . GLN A 1 484 ? -15.243 7.801 1.955 1.00 96.38 484 GLN A N 1
ATOM 3694 C CA . GLN A 1 484 ? -15.656 8.011 0.571 1.00 96.38 484 GLN A CA 1
ATOM 3695 C C . GLN A 1 484 ? -14.470 7.691 -0.329 1.00 96.38 484 GLN A C 1
ATOM 3697 O O . GLN A 1 484 ? -13.524 8.472 -0.379 1.00 96.38 484 GLN A O 1
ATOM 3702 N N . LEU A 1 485 ? -14.492 6.548 -1.003 1.00 96.00 485 LEU A N 1
ATOM 3703 C CA . LEU A 1 485 ? -13.442 6.121 -1.921 1.00 96.00 485 LEU A CA 1
ATOM 3704 C C . LEU A 1 485 ? -13.666 6.747 -3.300 1.00 96.00 485 LEU A C 1
ATOM 3706 O O . LEU A 1 485 ? -14.777 6.719 -3.825 1.00 96.00 485 LEU A O 1
ATOM 3710 N N . ALA A 1 486 ? -12.618 7.288 -3.917 1.00 94.44 486 ALA A N 1
ATOM 3711 C CA . ALA A 1 486 ? -12.738 7.935 -5.225 1.00 94.44 486 ALA A CA 1
ATOM 3712 C C . ALA A 1 486 ? -13.022 6.946 -6.365 1.00 94.44 486 ALA A C 1
ATOM 3714 O O . ALA A 1 486 ? -13.673 7.300 -7.346 1.00 94.44 486 ALA A O 1
ATOM 3715 N N . VAL A 1 487 ? -12.554 5.703 -6.227 1.00 91.88 487 VAL A N 1
ATOM 3716 C CA . VAL A 1 487 ? -12.833 4.608 -7.161 1.00 91.88 487 VAL A CA 1
ATOM 3717 C C . VAL A 1 487 ? -13.540 3.490 -6.394 1.00 91.88 487 VAL A C 1
ATOM 3719 O O . VAL A 1 487 ? -12.971 3.010 -5.406 1.00 91.88 487 VAL A O 1
ATOM 3722 N N . PRO A 1 488 ? -14.741 3.055 -6.828 1.00 94.81 488 PRO A N 1
ATOM 3723 C CA . PRO A 1 488 ? -15.412 1.897 -6.251 1.00 94.81 488 PRO A CA 1
ATOM 3724 C C . PRO A 1 488 ? -14.481 0.675 -6.240 1.00 94.81 488 PRO A C 1
ATOM 3726 O O . PRO A 1 488 ? -13.930 0.320 -7.288 1.00 94.81 488 PRO A O 1
ATOM 3729 N N . PRO A 1 489 ? -14.257 0.031 -5.084 1.00 93.75 489 PRO A N 1
ATOM 3730 C CA . PRO A 1 489 ? -13.417 -1.156 -5.013 1.00 93.75 489 PRO A CA 1
ATOM 3731 C C . PRO A 1 489 ? -14.024 -2.297 -5.825 1.00 93.75 489 PRO A C 1
ATOM 3733 O O . PRO A 1 489 ? -15.236 -2.516 -5.785 1.00 93.75 489 PRO A O 1
ATOM 3736 N N . ALA A 1 490 ? -13.177 -3.040 -6.538 1.00 91.00 490 ALA A N 1
ATOM 3737 C CA . ALA A 1 490 ? -13.605 -4.189 -7.328 1.00 91.00 490 ALA A CA 1
ATOM 3738 C C . ALA A 1 490 ? -14.333 -5.234 -6.465 1.00 91.00 490 ALA A C 1
ATOM 3740 O O . ALA A 1 490 ? -14.099 -5.337 -5.258 1.00 91.00 490 ALA A O 1
ATOM 3741 N N . ALA A 1 491 ? -15.192 -6.034 -7.097 1.00 93.06 491 ALA A N 1
ATOM 3742 C CA . ALA A 1 491 ? -15.900 -7.110 -6.416 1.00 93.06 491 ALA A CA 1
ATOM 3743 C C . ALA A 1 491 ? -14.915 -8.052 -5.696 1.00 93.06 491 ALA A C 1
ATOM 3745 O O . ALA A 1 491 ? -13.985 -8.573 -6.311 1.00 93.06 491 ALA A O 1
ATOM 3746 N N . GLY A 1 492 ? -15.111 -8.253 -4.392 1.00 88.56 492 GLY A N 1
ATOM 3747 C CA . GLY A 1 492 ? -14.244 -9.085 -3.552 1.00 88.56 492 GLY A CA 1
ATOM 3748 C C . GLY A 1 492 ? -13.007 -8.379 -2.984 1.00 88.56 492 GLY A C 1
ATOM 3749 O O . GLY A 1 492 ? -12.280 -8.998 -2.211 1.00 88.56 492 GLY A O 1
ATOM 3750 N N . ALA A 1 493 ? -12.772 -7.101 -3.304 1.00 90.31 493 ALA A N 1
ATOM 3751 C CA . ALA A 1 493 ? -11.669 -6.340 -2.721 1.00 90.31 493 ALA A CA 1
ATOM 3752 C C . ALA A 1 493 ? -11.884 -6.154 -1.212 1.00 90.31 493 ALA A C 1
ATOM 3754 O O . ALA A 1 493 ? -12.884 -5.565 -0.796 1.00 90.31 493 ALA A O 1
ATOM 3755 N N . ALA A 1 494 ? -10.958 -6.632 -0.382 1.00 90.88 494 ALA A N 1
ATOM 3756 C CA . ALA A 1 494 ? -11.070 -6.495 1.066 1.00 90.88 494 ALA A CA 1
ATOM 3757 C C . ALA A 1 494 ? -10.636 -5.092 1.503 1.00 90.88 494 ALA A C 1
ATOM 3759 O O . ALA A 1 494 ? -9.578 -4.606 1.097 1.00 90.88 494 ALA A O 1
ATOM 3760 N N . LEU A 1 495 ? -11.442 -4.453 2.350 1.00 92.31 495 LEU A N 1
ATOM 3761 C CA . LEU A 1 495 ? -11.168 -3.124 2.880 1.00 92.31 495 LEU A CA 1
ATOM 3762 C C . LEU A 1 495 ? -10.866 -3.218 4.371 1.00 92.31 495 LEU A C 1
ATOM 3764 O O . LEU A 1 495 ? -11.688 -3.708 5.153 1.00 92.31 495 LEU A O 1
ATOM 3768 N N . THR A 1 496 ? -9.687 -2.745 4.764 1.00 89.88 496 THR A N 1
ATOM 3769 C CA . THR A 1 496 ? -9.254 -2.742 6.163 1.00 89.88 496 THR A CA 1
ATOM 3770 C C . THR A 1 496 ? -8.702 -1.386 6.559 1.00 89.88 496 THR A C 1
ATOM 3772 O O . THR A 1 496 ? -8.243 -0.621 5.715 1.00 89.88 496 THR A O 1
ATOM 3775 N N . TRP A 1 497 ? -8.760 -1.045 7.838 1.00 87.75 497 TRP A N 1
ATOM 3776 C CA . TRP A 1 497 ? -8.225 0.217 8.329 1.00 87.75 497 TRP A CA 1
ATOM 3777 C C . TRP A 1 497 ? -7.466 0.024 9.636 1.00 87.75 497 TRP A C 1
ATOM 3779 O O . TRP A 1 497 ? -7.658 -0.948 10.363 1.00 87.75 497 TRP A O 1
ATOM 3789 N N . THR A 1 498 ? -6.584 0.968 9.926 1.00 81.56 498 THR A N 1
ATOM 3790 C CA . THR A 1 498 ? -5.926 1.114 11.224 1.00 81.56 498 THR A CA 1
ATOM 3791 C C . THR A 1 498 ? -6.092 2.545 11.680 1.00 81.56 498 THR A C 1
ATOM 3793 O O . THR A 1 498 ? -5.940 3.456 10.865 1.00 81.56 498 THR A O 1
ATOM 3796 N N . GLY A 1 499 ? -6.322 2.764 12.964 1.00 73.81 499 GLY A N 1
ATOM 3797 C CA . GLY A 1 499 ? -6.431 4.112 13.487 1.00 73.81 499 GLY A CA 1
ATOM 3798 C C . GLY A 1 499 ? -7.130 4.163 14.829 1.00 73.81 499 GLY A C 1
ATOM 3799 O O . GLY A 1 499 ? -7.361 3.134 15.468 1.00 73.81 499 GLY A O 1
ATOM 3800 N N . ASP A 1 500 ? -7.462 5.389 15.208 1.00 66.75 500 ASP A N 1
ATOM 3801 C CA . ASP A 1 500 ? -8.051 5.736 16.487 1.00 66.75 500 ASP A CA 1
ATOM 3802 C C . ASP A 1 500 ? -9.365 6.463 16.249 1.00 66.75 500 ASP A C 1
ATOM 3804 O O . ASP A 1 500 ? -9.486 7.314 15.362 1.00 66.75 500 ASP A O 1
ATOM 3808 N N . GLY A 1 501 ? -10.356 6.108 17.051 1.00 64.06 501 GLY A N 1
ATOM 3809 C CA . GLY A 1 501 ? -11.672 6.695 16.968 1.00 64.06 501 GLY A CA 1
ATOM 3810 C C . GLY A 1 501 ? -12.585 6.190 18.068 1.00 64.06 501 GLY A C 1
ATOM 3811 O O . GLY A 1 501 ? -12.281 5.218 18.768 1.00 64.06 501 GLY A O 1
ATOM 3812 N N . GLU A 1 502 ? -13.727 6.846 18.196 1.00 65.44 502 GLU A N 1
ATOM 3813 C CA . GLU A 1 502 ? -14.774 6.433 19.111 1.00 65.44 502 GLU A CA 1
ATOM 3814 C C . GLU A 1 502 ? -15.772 5.548 18.368 1.00 65.44 502 GLU A C 1
ATOM 3816 O O . GLU A 1 502 ? -16.376 5.931 17.366 1.00 65.44 502 GLU A O 1
ATOM 3821 N N . ILE A 1 503 ? -15.967 4.340 18.887 1.00 60.12 503 ILE A N 1
ATOM 3822 C CA . ILE A 1 503 ? -17.053 3.433 18.478 1.00 60.12 503 ILE A CA 1
ATOM 3823 C C . ILE A 1 503 ? -18.401 3.838 19.079 1.00 60.12 503 ILE A C 1
ATOM 3825 O O . ILE A 1 503 ? -19.432 3.230 18.799 1.00 60.12 503 ILE A O 1
ATOM 3829 N N . TYR A 1 504 ? -18.384 4.843 19.949 1.00 62.28 504 TYR A N 1
ATOM 3830 C CA . TYR A 1 504 ? -19.561 5.356 20.619 1.00 62.28 504 TYR A CA 1
ATOM 3831 C C . TYR A 1 504 ? -20.071 6.577 19.861 1.00 62.28 504 TYR A C 1
ATOM 3833 O O . TYR A 1 504 ? -19.260 7.371 19.387 1.00 62.28 504 TYR A O 1
ATOM 3841 N N . PRO A 1 505 ? -21.396 6.742 19.728 1.00 58.31 505 PRO A N 1
ATOM 3842 C CA . PRO A 1 505 ? -21.954 7.917 19.083 1.00 58.31 505 PRO A CA 1
ATOM 3843 C C . PRO A 1 505 ? -21.488 9.183 19.810 1.00 58.31 505 PRO A C 1
ATOM 3845 O O . PRO A 1 505 ? -21.802 9.379 20.991 1.00 58.31 505 PRO A O 1
ATOM 3848 N N . SER A 1 506 ? -20.754 10.042 19.105 1.00 59.91 506 SER A N 1
ATOM 3849 C CA . SER A 1 506 ? -20.374 11.356 19.614 1.00 59.91 506 SER A CA 1
ATOM 3850 C C . SER A 1 506 ? -21.629 12.196 19.886 1.00 59.91 506 SER A C 1
ATOM 3852 O O . SER A 1 506 ? -22.664 12.054 19.228 1.00 59.91 506 SER A O 1
ATOM 3854 N N . GLY A 1 507 ? -21.570 13.032 20.925 1.00 70.00 507 GLY A N 1
ATOM 3855 C CA . GLY A 1 507 ? -22.726 13.800 21.400 1.00 70.00 507 GLY A CA 1
ATOM 3856 C C . GLY A 1 507 ? -23.664 13.041 22.346 1.00 70.00 507 GLY A C 1
ATOM 3857 O O . GLY A 1 507 ? -24.724 13.568 22.676 1.00 70.00 507 GLY A O 1
ATOM 3858 N N . THR A 1 508 ? -23.300 11.834 22.797 1.00 82.25 508 THR A N 1
ATOM 3859 C CA . THR A 1 508 ? -23.932 11.193 23.964 1.00 82.25 508 THR A CA 1
ATOM 3860 C C . THR A 1 508 ? -23.349 11.804 25.235 1.00 82.25 508 THR A C 1
ATOM 3862 O O . THR A 1 508 ? -22.147 11.707 25.481 1.00 82.25 508 THR A O 1
ATOM 3865 N N . TYR A 1 509 ? -24.188 12.391 26.078 1.00 85.62 509 TYR A N 1
ATOM 3866 C CA . TYR A 1 509 ? -23.768 13.023 27.321 1.00 85.62 509 TYR A CA 1
ATOM 3867 C C . TYR A 1 509 ? -24.336 12.275 28.524 1.00 85.62 509 TYR A C 1
ATOM 3869 O O . TYR A 1 509 ? -25.551 12.173 28.676 1.00 85.62 509 TYR A O 1
ATOM 3877 N N . VAL A 1 510 ? -23.463 11.779 29.402 1.00 86.44 510 VAL A N 1
ATOM 3878 C CA . VAL A 1 510 ? -23.867 11.113 30.649 1.00 86.44 510 VAL A CA 1
ATOM 3879 C C . VAL A 1 510 ? -23.667 12.065 31.823 1.00 86.44 510 VAL A C 1
ATOM 3881 O O . VAL A 1 510 ? -22.592 12.640 31.980 1.00 86.44 510 VAL A O 1
ATOM 3884 N N . PHE A 1 511 ? -24.686 12.213 32.664 1.00 87.81 511 PHE A N 1
ATOM 3885 C CA . PHE A 1 511 ? -24.606 12.969 33.912 1.00 87.81 511 PHE A CA 1
ATOM 3886 C C . PHE A 1 511 ? -25.194 12.172 35.075 1.00 87.81 511 PHE A C 1
ATOM 3888 O O . PHE A 1 511 ? -25.992 11.254 34.890 1.00 87.81 511 PHE A O 1
ATOM 3895 N N . ILE A 1 512 ? -24.770 12.510 36.292 1.00 89.38 512 ILE A N 1
ATOM 3896 C CA . ILE A 1 512 ? -25.188 11.823 37.515 1.00 89.38 512 ILE A CA 1
ATOM 3897 C C . ILE A 1 512 ? -25.828 12.844 38.446 1.00 89.38 512 ILE A C 1
ATOM 3899 O O . ILE A 1 512 ? -25.251 13.899 38.709 1.00 89.38 512 ILE A O 1
ATOM 3903 N N . GLN A 1 513 ? -27.001 12.502 38.970 1.00 88.00 513 GLN A N 1
ATOM 3904 C CA . GLN A 1 513 ? -27.629 13.210 40.075 1.00 88.00 513 GLN A CA 1
ATOM 3905 C C . GLN A 1 513 ? -27.551 12.339 41.328 1.00 88.00 513 GLN A C 1
ATOM 3907 O O . GLN A 1 513 ? -28.103 11.239 41.369 1.00 88.00 513 GLN A O 1
ATOM 3912 N N . ASP A 1 514 ? -26.854 12.836 42.345 1.00 88.44 514 ASP A N 1
ATOM 3913 C CA . ASP A 1 514 ? -26.865 12.248 43.682 1.00 88.44 514 ASP A CA 1
ATOM 3914 C C . ASP A 1 514 ? -28.175 12.621 44.389 1.00 88.44 514 ASP A C 1
ATOM 3916 O O . ASP A 1 514 ? -28.535 13.798 44.473 1.00 88.44 514 ASP A O 1
ATOM 3920 N N . ASN A 1 515 ? -28.886 11.617 44.897 1.00 89.12 515 ASN A N 1
ATOM 3921 C CA . ASN A 1 515 ? -30.141 11.805 45.621 1.00 89.12 515 ASN A CA 1
ATOM 3922 C C . ASN A 1 515 ? -29.923 11.990 47.138 1.00 89.12 515 ASN A C 1
ATOM 3924 O O . ASN A 1 515 ? -30.892 12.139 47.879 1.00 89.12 515 ASN A O 1
ATOM 3928 N N . GLN A 1 516 ? -28.667 11.985 47.609 1.00 88.38 516 GLN A N 1
ATOM 3929 C CA . GLN A 1 516 ? -28.253 12.148 49.012 1.00 88.38 516 GLN A CA 1
ATOM 3930 C C . GLN A 1 516 ? -28.786 11.074 49.979 1.00 88.38 516 GLN A C 1
ATOM 3932 O O . GLN A 1 516 ? -28.737 11.238 51.198 1.00 88.38 516 GLN A O 1
ATOM 3937 N N . ASP A 1 517 ? -29.265 9.946 49.458 1.00 88.81 517 ASP A N 1
ATOM 3938 C CA . ASP A 1 517 ? -29.876 8.847 50.216 1.00 88.81 517 ASP A CA 1
ATOM 3939 C C . ASP A 1 517 ? -29.199 7.492 49.924 1.00 88.81 517 ASP A C 1
ATOM 3941 O O . ASP A 1 517 ? -29.835 6.436 49.960 1.00 88.81 517 ASP A O 1
ATOM 3945 N N . MET A 1 518 ? -27.900 7.522 49.600 1.00 87.44 518 MET A N 1
ATOM 3946 C CA . MET A 1 518 ? -27.146 6.381 49.055 1.00 87.44 518 MET A CA 1
ATOM 3947 C C . MET A 1 518 ? -27.716 5.850 47.729 1.00 87.44 518 MET A C 1
ATOM 3949 O O . MET A 1 518 ? -27.426 4.713 47.346 1.00 87.44 518 MET A O 1
ATOM 3953 N N . SER A 1 519 ? -28.493 6.662 47.001 1.00 89.19 519 SER A N 1
ATOM 3954 C CA . SER A 1 519 ? -28.869 6.409 45.611 1.00 89.19 519 SER A CA 1
ATOM 3955 C C . SER A 1 519 ? -28.431 7.503 44.654 1.00 89.19 519 SER A C 1
ATOM 3957 O O . SER A 1 519 ? -28.224 8.651 45.038 1.00 89.19 519 SER A O 1
ATOM 3959 N N . MET A 1 520 ? -28.341 7.134 43.383 1.00 90.69 520 MET A N 1
ATOM 3960 C CA . MET A 1 520 ? -28.082 8.054 42.287 1.00 90.69 520 MET A CA 1
ATOM 3961 C C . MET A 1 520 ? -29.014 7.788 41.108 1.00 90.69 520 MET A C 1
ATOM 3963 O O . MET A 1 520 ? -29.500 6.669 40.910 1.00 90.69 520 MET A O 1
ATOM 3967 N N . THR A 1 521 ? -29.218 8.827 40.310 1.00 90.25 521 THR A N 1
ATOM 3968 C CA . THR A 1 521 ? -29.882 8.775 39.009 1.00 90.25 521 THR A CA 1
ATOM 3969 C C . THR A 1 521 ? -28.845 9.026 37.922 1.00 90.25 521 THR A C 1
ATOM 3971 O O . THR A 1 521 ? -28.043 9.954 38.032 1.00 90.25 521 THR A O 1
ATOM 3974 N N . ILE A 1 522 ? -28.857 8.199 36.880 1.00 90.44 522 ILE A N 1
ATOM 3975 C CA . ILE A 1 522 ? -28.000 8.352 35.702 1.00 90.44 522 ILE A CA 1
ATOM 3976 C C . ILE A 1 522 ? -28.853 8.951 34.588 1.00 90.44 522 ILE A C 1
ATOM 3978 O O . ILE A 1 522 ? -29.868 8.369 34.216 1.00 90.44 522 ILE A O 1
ATOM 3982 N N . GLY A 1 523 ? -28.453 10.107 34.068 1.00 90.69 523 GLY A N 1
ATOM 3983 C CA . GLY A 1 523 ? -29.074 10.747 32.914 1.00 90.69 523 GLY A CA 1
ATOM 3984 C C . GLY A 1 523 ? -28.225 10.567 31.659 1.00 90.69 523 GLY A C 1
ATOM 3985 O O . GLY A 1 523 ? -27.009 10.754 31.708 1.00 90.69 523 GLY A O 1
ATOM 3986 N N . VAL A 1 524 ? -28.859 10.223 30.540 1.00 91.38 524 VAL A N 1
ATOM 3987 C CA . VAL A 1 524 ? -28.246 10.128 29.209 1.00 91.38 524 VAL A CA 1
ATOM 3988 C C . VAL A 1 524 ? -28.958 11.108 28.277 1.00 91.38 524 VAL A C 1
ATOM 3990 O O . VAL A 1 524 ? -30.140 10.951 27.973 1.00 91.38 524 VAL A O 1
ATOM 3993 N N . ALA A 1 525 ? -28.242 12.135 27.837 1.00 90.75 525 ALA A N 1
ATOM 3994 C CA . ALA A 1 525 ? -28.747 13.240 27.030 1.00 90.75 525 ALA A CA 1
ATOM 3995 C C . ALA A 1 525 ? -28.001 13.354 25.693 1.00 90.75 525 ALA A C 1
ATOM 3997 O O . ALA A 1 525 ? -26.915 12.799 25.525 1.00 90.75 525 ALA A O 1
ATOM 3998 N N . GLY A 1 526 ? -28.569 14.100 24.745 1.00 88.81 526 GLY A N 1
ATOM 3999 C CA . GLY A 1 526 ? -27.999 14.238 23.410 1.00 88.81 526 GLY A CA 1
ATOM 4000 C C . GLY A 1 526 ? -28.267 12.996 22.566 1.00 88.81 526 GLY A C 1
ATOM 4001 O O . GLY A 1 526 ? -29.412 12.565 22.437 1.00 88.81 526 GLY A O 1
ATOM 4002 N N . LYS A 1 527 ? -27.230 12.433 21.948 1.00 86.00 527 LYS A N 1
ATOM 4003 C CA . LYS A 1 527 ? -27.356 11.245 21.100 1.00 86.00 527 LYS A CA 1
ATOM 4004 C C . LYS A 1 527 ? -27.765 10.035 21.947 1.00 86.00 527 LYS A C 1
ATOM 4006 O O . LYS A 1 527 ? -27.125 9.732 22.950 1.00 86.00 527 LYS A O 1
ATOM 4011 N N . VAL A 1 528 ? -28.839 9.352 21.557 1.00 86.00 528 VAL A N 1
ATOM 4012 C CA . VAL A 1 528 ? -29.348 8.180 22.277 1.00 86.00 528 VAL A CA 1
ATOM 4013 C C . VAL A 1 528 ? -28.482 6.963 21.920 1.00 86.00 528 VAL A C 1
ATOM 4015 O O . VAL A 1 528 ? -28.346 6.640 20.736 1.00 86.00 528 VAL A O 1
ATOM 4018 N N . PRO A 1 529 ? -27.884 6.270 22.910 1.00 79.44 529 PRO A N 1
ATOM 4019 C CA . PRO A 1 529 ? -27.096 5.067 22.660 1.00 79.44 529 PRO A CA 1
ATOM 4020 C C . PRO A 1 529 ? -27.913 3.927 22.047 1.00 79.44 529 PRO A C 1
ATOM 4022 O O . PRO A 1 529 ? -29.140 3.892 22.122 1.00 79.44 529 PRO A O 1
ATOM 4025 N N . SER A 1 530 ? -27.220 2.933 21.485 1.00 76.00 530 SER A N 1
ATOM 4026 C CA . SER A 1 530 ? -27.879 1.735 20.958 1.00 76.00 530 SER A CA 1
ATOM 4027 C C . SER A 1 530 ? -28.647 0.980 22.051 1.00 76.00 530 SER A C 1
ATOM 4029 O O . SER A 1 530 ? -28.261 0.986 23.221 1.00 76.00 530 SER A O 1
ATOM 4031 N N . ALA A 1 531 ? -29.699 0.251 21.666 1.00 77.62 531 ALA A N 1
ATOM 4032 C CA . ALA A 1 531 ? -30.495 -0.549 22.602 1.00 77.62 531 ALA A CA 1
ATOM 4033 C C . ALA A 1 531 ? -29.648 -1.553 23.410 1.00 77.62 531 ALA A C 1
ATOM 4035 O O . ALA A 1 531 ? -29.917 -1.791 24.582 1.00 77.62 531 ALA A O 1
ATOM 4036 N N . VAL A 1 532 ? -28.583 -2.100 22.809 1.00 73.50 532 VAL A N 1
ATOM 4037 C CA . VAL A 1 532 ? -27.637 -2.991 23.501 1.00 73.50 532 VAL A CA 1
ATOM 4038 C C . VAL A 1 532 ? -26.871 -2.243 24.591 1.00 73.50 532 VAL A C 1
ATOM 4040 O O . VAL A 1 532 ? -26.709 -2.769 25.686 1.00 73.50 532 VAL A O 1
ATOM 4043 N N . PHE A 1 533 ? -26.422 -1.014 24.327 1.00 75.38 533 PHE A N 1
ATOM 4044 C CA . PHE A 1 533 ? -25.739 -0.202 25.333 1.00 75.38 533 PHE A CA 1
ATOM 4045 C C . PHE A 1 533 ? -26.670 0.145 26.492 1.00 75.38 533 PHE A C 1
ATOM 4047 O O . PHE A 1 533 ? -26.285 -0.007 27.647 1.00 75.38 533 PHE A O 1
ATOM 4054 N N . LEU A 1 534 ? -27.898 0.566 26.181 1.00 83.50 534 LEU A N 1
ATOM 4055 C CA . LEU A 1 534 ? -28.913 0.875 27.185 1.00 83.50 534 LEU A CA 1
ATOM 4056 C C . LEU A 1 534 ? -29.196 -0.348 28.071 1.00 83.50 534 LEU A C 1
ATOM 4058 O O . LEU A 1 534 ? -29.171 -0.221 29.290 1.00 83.50 534 LEU A O 1
ATOM 4062 N N . ALA A 1 535 ? -29.304 -1.542 27.481 1.00 80.88 535 ALA A N 1
ATOM 4063 C CA . ALA A 1 535 ? -29.464 -2.791 28.226 1.00 80.88 535 ALA A CA 1
ATOM 4064 C C . ALA A 1 535 ? -28.236 -3.156 29.086 1.00 80.88 535 ALA A C 1
ATOM 4066 O O . ALA A 1 535 ? -28.380 -3.656 30.200 1.00 80.88 535 ALA A O 1
ATOM 4067 N N . LEU A 1 536 ? -27.012 -2.912 28.602 1.00 80.88 536 LEU A N 1
ATOM 4068 C CA . LEU A 1 536 ? -25.788 -3.145 29.383 1.00 80.88 536 LEU A CA 1
ATOM 4069 C C . LEU A 1 536 ? -25.643 -2.154 30.545 1.00 80.88 536 LEU A C 1
ATOM 4071 O O . LEU A 1 536 ? -25.155 -2.526 31.616 1.00 80.88 536 LEU A O 1
ATOM 4075 N N . LEU A 1 537 ? -26.058 -0.907 30.327 1.00 82.19 537 LEU A N 1
ATOM 4076 C CA . LEU A 1 537 ? -26.067 0.161 31.319 1.00 82.19 537 LEU A CA 1
ATOM 4077 C C . LEU A 1 537 ? -27.100 -0.119 32.416 1.00 82.19 537 LEU A C 1
ATOM 4079 O O . LEU A 1 537 ? -26.761 -0.085 33.598 1.00 82.19 537 LEU A O 1
ATOM 4083 N N . GLU A 1 538 ? -28.328 -0.454 32.023 1.00 83.44 538 GLU A N 1
ATOM 4084 C CA . GLU A 1 538 ? -29.415 -0.846 32.923 1.00 83.44 538 GLU A CA 1
ATOM 4085 C C . GLU A 1 538 ? -29.062 -2.123 33.700 1.00 83.44 538 GLU A C 1
ATOM 4087 O O . GLU A 1 538 ? -29.213 -2.185 34.919 1.00 83.44 538 GLU A O 1
ATOM 4092 N N . GLY A 1 539 ? -28.479 -3.114 33.017 1.00 81.06 539 GLY A N 1
ATOM 4093 C CA . GLY A 1 539 ? -28.004 -4.359 33.621 1.00 81.06 539 GLY A CA 1
ATOM 4094 C C . GLY A 1 539 ? -26.791 -4.201 34.547 1.00 81.06 539 GLY A C 1
ATOM 4095 O O . GLY A 1 539 ? -26.360 -5.178 35.158 1.00 81.06 539 GLY A O 1
ATOM 4096 N N . GLY A 1 540 ? -26.216 -2.997 34.661 1.00 76.31 540 GLY A N 1
ATOM 4097 C CA . GLY A 1 540 ? -25.084 -2.712 35.546 1.00 76.31 540 GLY A CA 1
ATOM 4098 C C . GLY A 1 540 ? -23.757 -3.341 35.106 1.00 76.31 540 GLY A C 1
ATOM 4099 O O . GLY A 1 540 ? -22.817 -3.397 35.899 1.00 76.31 540 GLY A O 1
ATOM 4100 N N . TYR A 1 541 ? -23.656 -3.797 33.854 1.00 77.88 541 TYR A N 1
ATOM 4101 C CA . TYR A 1 541 ? -22.420 -4.337 33.274 1.00 77.88 541 TYR A CA 1
ATOM 4102 C C . TYR A 1 541 ? -21.400 -3.240 32.947 1.00 77.88 541 TYR A C 1
ATOM 4104 O O . TYR A 1 541 ? -20.214 -3.524 32.780 1.00 77.88 541 TYR A O 1
ATOM 4112 N N . ILE A 1 542 ? -21.856 -1.986 32.889 1.00 75.50 542 ILE A N 1
ATOM 4113 C CA . ILE A 1 542 ? -21.019 -0.791 32.800 1.00 75.50 542 ILE A CA 1
ATOM 4114 C C . ILE A 1 542 ? -21.032 -0.113 34.180 1.00 75.50 542 ILE A C 1
ATOM 4116 O O . ILE A 1 542 ? -22.023 0.528 34.542 1.00 75.50 542 ILE A O 1
ATOM 4120 N N . PRO A 1 543 ? -19.972 -0.263 34.995 1.00 68.56 543 PRO A N 1
ATOM 4121 C CA . PRO A 1 543 ? -19.966 0.245 36.359 1.00 68.56 543 PRO A CA 1
ATOM 4122 C C . PRO A 1 543 ? -19.778 1.768 36.369 1.00 68.56 543 PRO A C 1
ATOM 4124 O O . PRO A 1 543 ? -18.659 2.268 36.338 1.00 68.56 543 PRO A O 1
ATOM 4127 N N . LEU A 1 544 ? -20.886 2.510 36.439 1.00 71.75 544 LEU A N 1
ATOM 4128 C CA . LEU A 1 544 ? -20.881 3.970 36.633 1.00 71.75 544 LEU A CA 1
ATOM 4129 C C . LEU A 1 544 ? -21.088 4.395 38.093 1.00 71.75 544 LEU A C 1
ATOM 4131 O O . LEU A 1 544 ? -20.991 5.577 38.416 1.00 71.75 544 LEU A O 1
ATOM 4135 N N . LYS A 1 545 ? -21.397 3.444 38.980 1.00 81.31 545 LYS A N 1
ATOM 4136 C CA . LYS A 1 545 ? -21.727 3.714 40.382 1.00 81.31 545 LYS A CA 1
ATOM 4137 C C . LYS A 1 545 ? -20.549 3.403 41.321 1.00 81.31 545 LYS A C 1
ATOM 4139 O O . LYS A 1 545 ? -19.877 2.388 41.124 1.00 81.31 545 LYS A O 1
ATOM 4144 N N . PRO A 1 546 ? -20.350 4.187 42.393 1.00 74.50 546 PRO A N 1
ATOM 4145 C CA . PRO A 1 546 ? -19.468 3.811 43.496 1.00 74.50 546 PRO A CA 1
ATOM 4146 C C . PRO A 1 546 ? -19.943 2.542 44.231 1.00 74.50 546 PRO A C 1
ATOM 4148 O O . PRO A 1 546 ? -21.127 2.175 44.209 1.00 74.50 546 PRO A O 1
ATOM 4151 N N . GLU A 1 547 ? -19.022 1.864 44.919 1.00 75.19 547 GLU A N 1
ATOM 4152 C CA . GLU A 1 547 ? -19.352 0.728 45.787 1.00 75.19 547 GLU A CA 1
ATOM 4153 C C . GLU A 1 547 ? -20.266 1.188 46.941 1.00 75.19 547 GLU A C 1
ATOM 4155 O O . GLU A 1 547 ? -20.022 2.215 47.569 1.00 75.19 547 GLU A O 1
ATOM 4160 N N . GLY A 1 548 ? -21.357 0.457 47.193 1.00 76.38 548 GLY A N 1
ATOM 4161 C CA . GLY A 1 548 ? -22.336 0.794 48.239 1.00 76.38 548 GLY A CA 1
ATOM 4162 C C . GLY A 1 548 ? -23.464 1.765 47.848 1.00 76.38 548 GLY A C 1
ATOM 4163 O O . GLY A 1 548 ? -24.395 1.917 48.632 1.00 76.38 548 GLY A O 1
ATOM 4164 N N . VAL A 1 549 ? -23.446 2.361 46.646 1.00 82.56 549 VAL A N 1
ATOM 4165 C CA . VAL A 1 549 ? -24.521 3.252 46.144 1.00 82.56 549 VAL A CA 1
ATOM 4166 C C . VAL A 1 549 ? -25.467 2.489 45.203 1.00 82.56 549 VAL A C 1
ATOM 4168 O O . VAL A 1 549 ? -25.004 1.697 44.369 1.00 82.56 549 VAL A O 1
ATOM 4171 N N . ARG A 1 550 ? -26.789 2.699 45.332 1.00 85.25 550 ARG A N 1
ATOM 4172 C CA . ARG A 1 550 ? -27.823 2.121 44.443 1.00 85.25 550 ARG A CA 1
ATOM 4173 C C . ARG A 1 550 ? -28.114 3.043 43.253 1.00 85.25 550 ARG A C 1
ATOM 4175 O O . ARG A 1 550 ? -28.158 4.257 43.412 1.00 85.25 550 ARG A O 1
ATOM 4182 N N . VAL A 1 551 ? -28.345 2.484 42.068 1.00 85.25 551 VAL A N 1
ATOM 4183 C CA . VAL A 1 551 ? -28.882 3.254 40.932 1.00 85.25 551 VAL A CA 1
ATOM 4184 C C . VAL A 1 551 ? -30.402 3.144 40.998 1.00 85.25 551 VAL A C 1
ATOM 4186 O O . VAL A 1 551 ? -30.921 2.034 40.949 1.00 85.25 551 VAL A O 1
ATOM 4189 N N . ASN A 1 552 ? -31.101 4.267 41.180 1.00 83.69 552 ASN A N 1
ATOM 4190 C CA . ASN A 1 552 ? -32.567 4.285 41.251 1.00 83.69 552 ASN A CA 1
ATOM 4191 C C . ASN A 1 552 ? -33.200 4.353 39.861 1.00 83.69 552 ASN A C 1
ATOM 4193 O O . ASN A 1 552 ? -34.185 3.668 39.611 1.00 83.69 552 ASN A O 1
ATOM 4197 N N . TYR A 1 553 ? -32.640 5.179 38.976 1.00 81.38 553 TYR A N 1
ATOM 4198 C CA . TYR A 1 553 ? -33.141 5.361 37.619 1.00 81.38 553 TYR A CA 1
ATOM 4199 C C . TYR A 1 553 ? -31.982 5.538 36.646 1.00 81.38 553 TYR A C 1
ATOM 4201 O O . TYR A 1 553 ? -31.011 6.242 36.945 1.00 81.38 553 TYR A O 1
ATOM 4209 N N . VAL A 1 554 ? -32.126 4.941 35.467 1.00 87.19 554 VAL A N 1
ATOM 4210 C CA . VAL A 1 554 ? -31.392 5.336 34.268 1.00 87.19 554 VAL A CA 1
ATOM 4211 C C . VAL A 1 554 ? -32.405 6.006 33.352 1.00 87.19 554 VAL A C 1
ATOM 4213 O O . VAL A 1 554 ? -33.390 5.386 32.966 1.00 87.19 554 VAL A O 1
ATOM 4216 N N . ILE A 1 555 ? -32.214 7.293 33.080 1.00 91.44 555 ILE A N 1
ATOM 4217 C CA . ILE A 1 555 ? -33.145 8.120 32.314 1.00 91.44 555 ILE A CA 1
ATOM 4218 C C . ILE A 1 555 ? -32.449 8.552 31.031 1.00 91.44 555 ILE A C 1
ATOM 4220 O O . ILE A 1 555 ? -31.347 9.091 31.075 1.00 91.44 555 ILE A O 1
ATOM 4224 N N . VAL A 1 556 ? -33.098 8.338 29.893 1.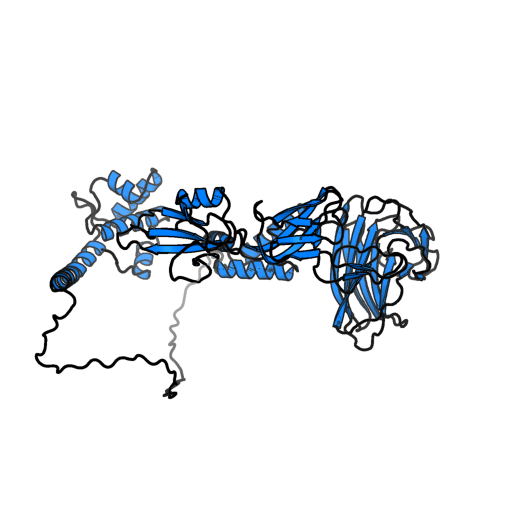00 91.50 556 VAL A N 1
ATOM 4225 C CA . VAL A 1 556 ? -32.574 8.671 28.567 1.00 91.50 556 VAL A CA 1
ATOM 4226 C C . VAL A 1 556 ? -33.474 9.708 27.915 1.00 91.50 556 VAL A C 1
ATOM 4228 O O . VAL A 1 556 ? -34.695 9.622 28.019 1.00 91.50 556 VAL A O 1
ATOM 4231 N N . THR A 1 557 ? -32.902 10.701 27.241 1.00 92.31 557 THR A N 1
ATOM 4232 C CA . THR A 1 557 ? -33.680 11.661 26.447 1.00 92.31 557 THR A CA 1
ATOM 4233 C C . THR A 1 557 ? -34.617 10.944 25.463 1.00 92.31 557 THR A C 1
ATOM 4235 O O . THR A 1 557 ? -34.237 9.981 24.800 1.00 92.31 557 THR A O 1
ATOM 4238 N N . SER A 1 558 ? -35.870 11.394 25.385 1.00 90.81 558 SER A N 1
ATOM 4239 C CA . SER A 1 558 ? -36.886 10.823 24.484 1.00 90.81 558 SER A CA 1
ATOM 4240 C C . SER A 1 558 ? -36.657 11.166 23.011 1.00 90.81 558 SER A C 1
ATOM 4242 O O . SER A 1 558 ? -37.261 10.540 22.141 1.00 90.81 558 SER A O 1
ATOM 4244 N N . VAL A 1 559 ? -35.800 12.150 22.721 1.00 86.62 559 VAL A N 1
ATOM 4245 C CA . VAL A 1 559 ? -35.502 12.602 21.360 1.00 86.62 559 VAL A CA 1
ATOM 4246 C C . VAL A 1 559 ? -34.000 12.526 21.118 1.00 86.62 559 VAL A C 1
ATOM 4248 O O . VAL A 1 559 ? -33.208 13.151 21.823 1.00 86.62 559 VAL A O 1
ATOM 4251 N N . ASP A 1 560 ? -33.618 11.766 20.094 1.00 85.12 560 ASP A N 1
ATOM 4252 C CA . ASP A 1 560 ? -32.224 11.580 19.702 1.00 85.12 560 ASP A CA 1
ATOM 4253 C C . ASP A 1 560 ? -31.548 12.904 19.315 1.00 85.12 560 ASP A C 1
ATOM 4255 O O . ASP A 1 560 ? -32.065 13.675 18.507 1.00 85.12 560 ASP A O 1
ATOM 4259 N N . GLY A 1 561 ? -30.376 13.157 19.896 1.00 82.94 561 GLY A N 1
ATOM 4260 C CA . GLY A 1 561 ? -29.582 14.366 19.681 1.00 82.94 561 GLY A CA 1
ATOM 4261 C C . GLY A 1 561 ? -29.977 15.565 20.551 1.00 82.94 561 GLY A C 1
ATOM 4262 O O . GLY A 1 561 ? -29.378 16.626 20.392 1.00 82.94 561 GLY A O 1
ATOM 4263 N N . VAL A 1 562 ? -30.943 15.426 21.469 1.00 89.44 562 VAL A N 1
ATOM 4264 C CA . VAL A 1 562 ? -31.509 16.555 22.234 1.00 89.44 562 VAL A CA 1
ATOM 4265 C C . VAL A 1 562 ? -31.167 16.460 23.733 1.00 89.44 562 VAL A C 1
ATOM 4267 O O . VAL A 1 562 ? -31.251 15.368 24.307 1.00 89.44 562 VAL A O 1
ATOM 4270 N N . PRO A 1 563 ? -30.796 17.573 24.407 1.00 89.94 563 PRO A N 1
ATOM 4271 C CA . PRO A 1 563 ? -30.630 17.619 25.864 1.00 89.94 563 PRO A CA 1
ATOM 4272 C C . PRO A 1 563 ? -31.910 17.231 26.620 1.00 89.94 563 PRO A C 1
ATOM 4274 O O . PRO A 1 563 ? -33.017 17.399 26.109 1.00 89.94 563 PRO A O 1
ATOM 4277 N N . MET A 1 564 ? -31.788 16.755 27.859 1.00 92.31 564 MET A N 1
ATOM 4278 C CA . MET A 1 564 ? -32.961 16.477 28.694 1.00 92.31 564 MET A CA 1
ATOM 4279 C C . MET A 1 564 ? -33.669 17.769 29.115 1.00 92.31 564 MET A C 1
ATOM 4281 O O . MET A 1 564 ? -33.052 18.813 29.299 1.00 92.31 564 MET A O 1
ATOM 4285 N N . PHE A 1 565 ? -34.981 17.707 29.297 1.00 92.62 565 PHE A N 1
ATOM 4286 C CA . PHE A 1 565 ? -35.759 18.826 29.803 1.00 92.62 565 PHE A CA 1
ATOM 4287 C C . PHE A 1 565 ? -35.467 19.058 31.291 1.00 92.62 565 PHE A C 1
ATOM 4289 O O . PHE A 1 565 ? -35.500 18.120 32.091 1.00 92.62 565 PHE A O 1
ATOM 4296 N N . GLY A 1 566 ? -35.245 20.313 31.673 1.00 87.94 566 GLY A N 1
ATOM 4297 C CA . GLY A 1 566 ? -35.158 20.727 33.070 1.00 87.94 566 GLY A CA 1
ATOM 4298 C C . GLY A 1 566 ? -35.393 22.221 33.252 1.00 87.94 566 GLY A C 1
ATOM 4299 O O . GLY A 1 566 ? -35.210 23.020 32.336 1.00 87.94 566 GLY A O 1
ATOM 4300 N N . PHE A 1 567 ? -35.830 22.601 34.450 1.00 88.31 567 PHE A N 1
ATOM 4301 C CA . PHE A 1 567 ? -36.104 23.996 34.788 1.00 88.31 567 PHE A CA 1
ATOM 4302 C C . PHE A 1 567 ? -34.822 24.726 35.183 1.00 88.31 567 PHE A C 1
ATOM 4304 O O . PHE A 1 567 ? -34.005 24.172 35.914 1.00 88.31 567 PHE A O 1
ATOM 4311 N N . ASP A 1 568 ? -34.679 25.969 34.720 1.00 83.25 568 ASP A N 1
ATOM 4312 C CA . ASP A 1 568 ? -33.608 26.900 35.102 1.00 83.25 568 ASP A CA 1
ATOM 4313 C C . ASP A 1 568 ? -32.174 26.361 34.923 1.00 83.25 568 ASP A C 1
ATOM 4315 O O . ASP A 1 568 ? -31.233 26.797 35.588 1.00 83.25 568 ASP A O 1
ATOM 4319 N N . VAL A 1 569 ? -31.991 25.434 33.978 1.00 82.50 569 VAL A N 1
ATOM 4320 C CA . VAL A 1 569 ? -30.690 24.895 33.568 1.00 82.50 569 VAL A CA 1
ATOM 4321 C C . VAL A 1 569 ? -30.566 25.005 32.049 1.00 82.50 569 VAL A C 1
ATOM 4323 O O . VAL A 1 569 ? -31.498 24.678 31.316 1.00 82.50 569 VAL A O 1
ATOM 4326 N N . ALA A 1 570 ? -29.414 25.488 31.580 1.00 87.00 570 ALA A N 1
ATOM 4327 C CA . ALA A 1 570 ? -29.110 25.616 30.159 1.00 87.00 570 ALA A CA 1
ATOM 4328 C C . ALA A 1 570 ? -27.671 25.167 29.873 1.00 87.00 570 ALA A C 1
ATOM 4330 O O . ALA A 1 570 ? -26.718 25.930 30.038 1.00 87.00 570 ALA A O 1
ATOM 4331 N N . ASN A 1 571 ? -27.507 23.904 29.486 1.00 87.75 571 ASN A N 1
ATOM 4332 C CA . ASN A 1 571 ? -26.235 23.323 29.065 1.00 87.75 571 ASN A CA 1
ATOM 4333 C C . ASN A 1 571 ? -26.465 22.119 28.128 1.00 87.75 571 ASN A C 1
ATOM 4335 O O . ASN A 1 571 ? -27.593 21.769 27.798 1.00 87.75 571 ASN A O 1
ATOM 4339 N N . GLN A 1 572 ? -25.385 21.461 27.703 1.00 85.31 572 GLN A N 1
ATOM 4340 C CA . GLN A 1 572 ? -25.442 20.306 26.794 1.00 85.31 572 GLN A CA 1
ATOM 4341 C C . GLN A 1 572 ? -26.170 19.067 27.357 1.00 85.31 572 GLN A C 1
ATOM 4343 O O . GLN A 1 572 ? -26.529 18.174 26.596 1.00 85.31 572 GLN A O 1
ATOM 4348 N N . TYR A 1 573 ? -26.393 19.002 28.674 1.00 89.88 573 TYR A N 1
ATOM 4349 C CA . TYR A 1 573 ? -27.078 17.897 29.348 1.00 89.88 573 TYR A CA 1
ATOM 4350 C C . TYR A 1 573 ? -28.567 18.185 29.541 1.00 89.88 573 TYR A C 1
ATOM 4352 O O . TYR A 1 573 ? -29.396 17.301 29.332 1.00 89.88 573 TYR A O 1
ATOM 4360 N N . VAL A 1 574 ? -28.897 19.414 29.956 1.00 90.25 574 VAL A N 1
ATOM 4361 C CA . VAL A 1 574 ? -30.242 19.824 30.363 1.00 90.25 574 VAL A CA 1
ATOM 4362 C C . VAL A 1 574 ? -30.573 21.216 29.819 1.00 90.25 574 VAL A C 1
ATOM 4364 O O . VAL A 1 574 ? -29.785 22.150 29.980 1.00 90.25 574 VAL A O 1
ATOM 4367 N N . MET A 1 575 ? -31.750 21.352 29.208 1.00 91.25 575 MET A N 1
ATOM 4368 C CA . MET A 1 575 ? -32.277 22.599 28.646 1.00 91.25 575 MET A CA 1
ATOM 4369 C C . MET A 1 575 ? -33.750 22.802 29.023 1.00 91.25 575 MET A C 1
ATOM 4371 O O . MET A 1 575 ? -34.480 21.845 29.278 1.00 91.25 575 MET A O 1
ATOM 4375 N N . GLY A 1 576 ? -34.188 24.061 29.029 1.00 87.88 576 GLY A N 1
ATOM 4376 C CA . GLY A 1 576 ? -35.573 24.447 29.305 1.00 87.88 576 GLY A CA 1
ATOM 4377 C C . GLY A 1 576 ? -36.546 24.188 28.150 1.00 87.88 576 GLY A C 1
ATOM 4378 O O . GLY A 1 576 ? -36.293 23.395 27.241 1.00 87.88 576 GLY A O 1
ATOM 4379 N N . PHE A 1 577 ? -37.686 24.881 28.198 1.00 82.56 577 PHE A N 1
ATOM 4380 C CA . PHE A 1 577 ? -38.736 24.789 27.181 1.00 82.56 577 PHE A CA 1
ATOM 4381 C C . PHE A 1 577 ? -38.205 25.027 25.761 1.00 82.56 577 PHE A C 1
ATOM 4383 O O . PHE A 1 577 ? -37.226 25.743 25.561 1.00 82.56 577 PHE A O 1
ATOM 4390 N N . ASP A 1 578 ? -38.859 24.386 24.791 1.00 80.44 578 ASP A N 1
ATOM 4391 C CA . ASP A 1 578 ? -38.586 24.454 23.347 1.00 80.44 578 ASP A CA 1
ATOM 4392 C C . ASP A 1 578 ? -37.224 23.900 22.879 1.00 80.44 578 ASP A C 1
ATOM 4394 O O . ASP A 1 578 ? -37.029 23.712 21.679 1.00 80.44 578 ASP A O 1
ATOM 4398 N N . ALA A 1 579 ? -36.305 23.581 23.799 1.00 82.38 579 ALA A N 1
ATOM 4399 C CA . ALA A 1 579 ? -34.980 23.037 23.491 1.00 82.38 579 ALA A CA 1
ATOM 4400 C C . ALA A 1 579 ? -34.674 21.691 24.176 1.00 82.38 579 ALA A C 1
ATOM 4402 O O . ALA A 1 579 ? -33.899 20.908 23.632 1.00 82.38 579 ALA A O 1
ATOM 4403 N N . GLY A 1 580 ? -35.244 21.415 25.353 1.00 87.19 580 GLY A N 1
ATOM 4404 C CA . GLY A 1 580 ? -35.071 20.148 26.071 1.00 87.19 580 GLY A CA 1
ATOM 4405 C C . GLY A 1 580 ? -36.178 19.128 25.780 1.00 87.19 580 GLY A C 1
ATOM 4406 O O . GLY A 1 580 ? -37.347 19.489 25.642 1.00 87.19 580 GLY A O 1
ATOM 4407 N N . ALA A 1 581 ? -35.823 17.843 25.732 1.00 92.38 581 ALA A N 1
ATOM 4408 C CA . ALA A 1 581 ? -36.752 16.725 25.556 1.00 92.38 581 ALA A CA 1
ATOM 4409 C C . ALA A 1 581 ? -36.976 15.952 26.866 1.00 92.38 581 ALA A C 1
ATOM 4411 O O . ALA A 1 581 ? -36.073 15.806 27.687 1.00 92.38 581 ALA A O 1
ATOM 4412 N N . TRP A 1 582 ? -38.182 15.419 27.078 1.00 92.69 582 TRP A N 1
ATOM 4413 C CA . TRP A 1 582 ? -38.491 14.649 28.289 1.00 92.69 582 TRP A CA 1
ATOM 4414 C C . TRP A 1 582 ? -37.581 13.425 28.432 1.00 92.69 582 TRP A C 1
ATOM 4416 O O . TRP A 1 582 ? -37.258 12.770 27.443 1.00 92.69 582 TRP A O 1
ATOM 4426 N N . GLY A 1 583 ? -37.187 13.103 29.662 1.00 89.75 583 GLY A N 1
ATOM 4427 C CA . GLY A 1 583 ? -36.468 11.870 29.965 1.00 89.75 583 GLY A CA 1
ATOM 4428 C C . GLY A 1 583 ? -37.415 10.669 30.045 1.00 89.75 583 GLY A C 1
ATOM 4429 O O . GLY A 1 583 ? -38.490 10.765 30.633 1.00 89.75 583 GLY A O 1
ATOM 4430 N N . THR A 1 584 ? -36.997 9.539 29.485 1.00 90.38 584 THR A N 1
ATOM 4431 C CA . THR A 1 584 ? -37.686 8.247 29.539 1.00 90.38 584 THR A CA 1
ATOM 4432 C C . THR A 1 584 ? -36.849 7.287 30.385 1.00 90.38 584 THR A C 1
ATOM 4434 O O . THR A 1 584 ? -35.661 7.135 30.098 1.00 90.38 584 THR A O 1
ATOM 4437 N N . PRO A 1 585 ? -37.405 6.671 31.441 1.00 88.62 585 PRO A N 1
ATOM 4438 C CA . PRO A 1 585 ? -36.696 5.631 32.179 1.00 88.62 585 PRO A CA 1
ATOM 4439 C C . PRO A 1 585 ? -36.481 4.400 31.289 1.00 88.62 585 PRO A C 1
ATOM 4441 O O . PRO A 1 585 ? -37.362 4.069 30.491 1.00 88.62 585 PRO A O 1
ATOM 4444 N N . LEU A 1 586 ? -35.311 3.768 31.421 1.00 82.62 586 LEU A N 1
ATOM 4445 C CA . LEU A 1 586 ? -35.034 2.446 30.849 1.00 82.62 586 LEU A CA 1
ATOM 4446 C C . LEU A 1 586 ? -35.784 1.352 31.603 1.00 82.62 586 LEU A C 1
ATOM 4448 O O . LEU A 1 586 ? -35.841 1.458 32.854 1.00 82.62 586 LEU A O 1
#

Radius of gyration: 38.09 Å; chains: 1; bounding box: 88×77×106 Å

Organism: NCBI:txid1040979

Secondary structure (DSSP, 8-state):
-------HHHHHHHHTTS-HHHHHHHHHHHHHHHHHTSPEES-HHHHHHHHT--SHHHHHHHHHHHHHH-EE-SSEEE-HHHHHHHHHHHHHHHHHHHHHHT-SS---PPPP---S-PPP--------------------------------------PPPPP-TT-PPBPPHHHHHHHHHHHHHHTT------HHHHHHHHHHHTTT-BHHHHHHHHHHHHHHHHHHT--SPTTPEEEEE--SS--EEE-EETTEEP-EEEEEEEEEEETTEEEE--SS-EEE--SSTT-TTSTTSEEESEEEEEEEE--TTSSS-EEEEEE-S-SSB--EEEPPPEE--TT-EEEEEEEEEESS--EEEEEEEESSS-S-EEEEEEETTTTEEEEEEEESSSEEEEEEEEEEEETTEEEEEEEEEE--TT--EEEEEEEEEBTTBSSB---SS-EEEEEEEEEESS--S----SSS-EEE--EEE-TTSEEEESSPPPTT-EEEEEEEEESSPTTEEEEEEE-SSSEEEEEEEESPPPHHHHHHHHTT-S--SPTTPEEEEEEEESSTTBPEE-TT--SSSEE-TTT-B-EEE-

Sequence (586 aa):
MNFYKRYTGDYARDTVHLSMVEDGAYNRLMDFYYSTEKPLPADRKAVYRIARATDKAEQKAVDSVLSEFFQDTGEGFRHKRIDAEIEKAKPKVDANRENGKKGGRPRKTQPTNNPPENPLGFQMETQTEPNGEPALVNHSHSQNKYKSYSGGVGDSQGVAPVDNSDSPPPLSADAIGEQLVLLEAERGRALRLSSRAHEALLRLEARHVAMPALLRAHALACARRAADGDPSPVNAEPFGTGDGAASQFQLLYQGQPVYQVDSAALYRNDWQGNQLLYPSPRTNYITRSEELDASAWNKLSTTITPNATTAPNGTVTADKIVETTAANTGHSVSSVAINVVATQDYYVSCFAKKAERDQVTLWIRNSDGSNSYALAAFDLTTGQVIDQGITGTAYTVTGTAMVSLGDGWYYCMLKARVDATQVSSIRGWIRIRAFGSVSYTGDGVSGLYAWGAQFSDMPGSYIPTTSAAATLTDYTLGPTGIAQLAVPPAAGAALTWTGDGEIYPSGTYVFIQDNQDMSMTIGVAGKVPSAVFLALLEGGYIPLKPEGVRVNYVIVTSVDGVPMFGFDVANQYVMGFDAGAWGTPL

InterPro domains:
  IPR007110 Immunoglobulin-like domain [PS50835] (306-424)
  IPR010781 Protein of unknown function DUF1376 [PF07120] (2-87)
  IPR021283 Bacteriophage baseplate wedge 1 protein [PF11041] (503-553)